Protein 6FS4 (pdb70)

Structure (mmCIF, N/CA/C/O backbone):
data_6FS4
#
_entry.id   6FS4
#
loop_
_atom_site.group_PDB
_atom_site.id
_atom_site.type_symbol
_atom_site.label_atom_id
_atom_site.label_alt_id
_atom_site.label_comp_id
_atom_site.label_asym_id
_atom_site.label_entity_id
_atom_site.label_seq_id
_atom_site.pdbx_PDB_ins_code
_atom_site.Cartn_x
_atom_site.Cartn_y
_atom_site.Cartn_z
_atom_site.occupancy
_atom_site.B_iso_or_equiv
_atom_site.auth_seq_id
_atom_site.auth_comp_id
_atom_site.auth_asym_id
_atom_site.auth_atom_id
_atom_site.pdbx_PDB_model_num
ATOM 1 N N . THR A 1 1 ? 1.329 0.000 0.000 1.00 5.00 2 THR A N 1
ATOM 2 C CA . THR A 1 1 ? 2.094 0.000 -1.241 1.00 12.01 2 THR A CA 1
ATOM 3 C C . THR A 1 1 ? 2.849 1.312 -1.421 1.00 64.42 2 THR A C 1
ATOM 4 O O . THR A 1 1 ? 2.682 2.249 -0.641 1.00 24.03 2 THR A O 1
ATOM 15 N N . LYS A 1 2 ? 3.681 1.372 -2.456 1.00 3.34 3 LYS A N 1
ATOM 16 C CA . LYS A 1 2 ? 4.462 2.570 -2.741 1.00 1.23 3 LYS A CA 1
ATOM 17 C C . LYS A 1 2 ? 4.003 3.222 -4.041 1.00 12.42 3 LYS A C 1
ATOM 18 O O . LYS A 1 2 ? 4.221 4.415 -4.260 1.00 33.21 3 LYS A O 1
ATOM 37 N N . LEU A 1 3 ? 3.365 2.434 -4.900 1.00 3.55 4 LEU A N 1
ATOM 38 C CA . LEU A 1 3 ? 2.873 2.936 -6.178 1.00 64.00 4 LEU A CA 1
ATOM 39 C C . LEU A 1 3 ? 1.426 3.401 -6.060 1.00 15.12 4 LEU A C 1
ATOM 40 O O . LEU A 1 3 ? 1.094 4.533 -6.415 1.00 70.31 4 LEU A O 1
ATOM 56 N N . THR A 1 4 ? 0.566 2.521 -5.556 1.00 13.10 5 THR A N 1
ATOM 57 C CA . THR A 1 4 ? -0.846 2.841 -5.389 1.00 53.25 5 THR A CA 1
ATOM 58 C C . THR A 1 4 ? -1.027 4.144 -4.620 1.00 15.35 5 THR A C 1
ATOM 59 O O . THR A 1 4 ? -1.752 5.038 -5.056 1.00 73.43 5 THR A O 1
ATOM 70 N N . GLU A 1 5 ? -0.364 4.246 -3.472 1.00 63.32 6 GLU A N 1
ATOM 71 C CA . GLU A 1 5 ? -0.453 5.441 -2.642 1.00 1.20 6 GLU A CA 1
ATOM 72 C C . GLU A 1 5 ? -0.104 6.690 -3.447 1.00 24.23 6 GLU A C 1
ATOM 73 O O . GLU A 1 5 ? -0.917 7.603 -3.577 1.00 53.54 6 GLU A O 1
ATOM 85 N N . GLU A 1 6 ? 1.112 6.720 -3.983 1.00 44.11 7 GLU A N 1
ATOM 86 C CA . GLU A 1 6 ? 1.570 7.857 -4.774 1.00 33.14 7 GLU A CA 1
ATOM 87 C C . GLU A 1 6 ? 0.569 8.191 -5.876 1.00 73.20 7 GLU A C 1
ATOM 88 O O . GLU A 1 6 ? 0.083 9.318 -5.966 1.00 34.41 7 GLU A O 1
ATOM 100 N N . GLU A 1 7 ? 0.267 7.203 -6.713 1.00 30.45 8 GLU A N 1
ATOM 101 C CA . GLU A 1 7 ? -0.675 7.392 -7.810 1.00 4.13 8 GLU A CA 1
ATOM 102 C C . GLU A 1 7 ? -2.002 7.945 -7.298 1.00 60.53 8 GLU A C 1
ATOM 103 O O . GLU A 1 7 ? -2.639 8.770 -7.954 1.00 25.40 8 GLU A O 1
ATOM 115 N N . LYS A 1 8 ? -2.414 7.483 -6.122 1.00 53.05 9 LYS A N 1
ATOM 116 C CA . LYS A 1 8 ? -3.665 7.930 -5.521 1.00 21.34 9 LYS A CA 1
ATOM 117 C C . LYS A 1 8 ? -3.535 9.353 -4.989 1.00 1.52 9 LYS A C 1
ATOM 118 O O . LYS A 1 8 ? -4.518 10.088 -4.908 1.00 74.02 9 LYS A O 1
ATOM 137 N N . ASN A 1 9 ? -2.314 9.737 -4.629 1.00 32.43 10 ASN A N 1
ATOM 138 C CA . ASN A 1 9 ? -2.056 11.073 -4.106 1.00 1.34 10 ASN A CA 1
ATOM 139 C C . ASN A 1 9 ? -2.091 12.111 -5.223 1.00 54.14 10 ASN A C 1
ATOM 140 O O . ASN A 1 9 ? -2.647 13.197 -5.058 1.00 44.41 10 ASN A O 1
ATOM 151 N N . ARG A 1 10 ? -1.496 11.768 -6.361 1.00 1.21 11 A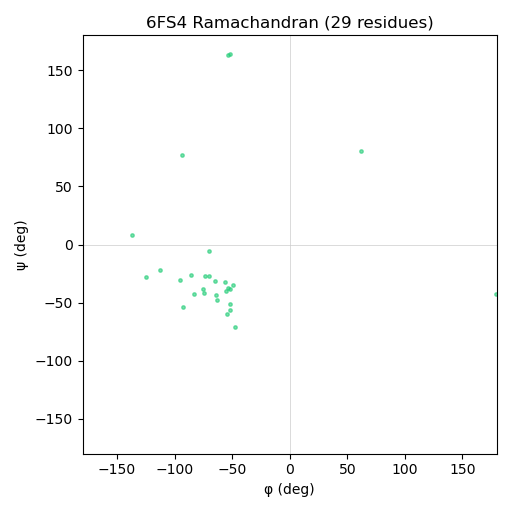RG A N 1
ATOM 152 C CA . ARG A 1 10 ? -1.459 12.670 -7.506 1.00 23.11 11 ARG A CA 1
ATOM 153 C C . ARG A 1 10 ? -2.858 13.173 -7.847 1.00 73.14 11 ARG A C 1
ATOM 154 O O . ARG A 1 10 ? -3.040 14.336 -8.210 1.00 15.15 11 ARG A O 1
ATOM 175 N N . LEU A 1 11 ? -3.844 12.290 -7.730 1.00 65.43 12 LEU A N 1
ATOM 176 C CA . LEU A 1 11 ? -5.227 12.643 -8.027 1.00 14.31 12 LEU A CA 1
ATOM 177 C C . LEU A 1 11 ? -5.746 13.687 -7.043 1.00 45.30 12 LEU A C 1
ATOM 178 O O . LEU A 1 11 ? -6.582 14.520 -7.390 1.00 35.44 12 LEU A O 1
ATOM 194 N N . ASN A 1 12 ? -5.240 13.638 -5.815 1.00 31.32 13 ASN A N 1
ATOM 195 C CA . ASN A 1 12 ? -5.651 14.580 -4.781 1.00 3.54 13 ASN A CA 1
ATOM 196 C C . ASN A 1 12 ? -4.870 15.886 -4.894 1.00 53.52 13 ASN A C 1
ATOM 197 O O . ASN A 1 12 ? -5.434 16.973 -4.760 1.00 70.23 13 ASN A O 1
ATOM 208 N N . PHE A 1 13 ? -3.570 15.773 -5.143 1.00 22.54 14 PHE A N 1
ATOM 209 C CA . PHE A 1 13 ? -2.711 16.944 -5.274 1.00 70.21 14 PHE A CA 1
ATOM 210 C C . PHE A 1 13 ? -3.114 17.780 -6.485 1.00 43.21 14 PHE A C 1
ATOM 211 O O . PHE A 1 13 ? -3.183 19.008 -6.411 1.00 62.20 14 PHE A O 1
ATOM 228 N N . LEU A 1 14 ? -3.378 17.107 -7.600 1.00 0.34 15 LEU A N 1
ATOM 229 C CA . LEU A 1 14 ? -3.774 17.787 -8.828 1.00 45.22 15 LEU A CA 1
ATOM 230 C C . LEU A 1 14 ? -5.098 18.521 -8.642 1.00 62.14 15 LEU A C 1
ATOM 231 O O . LEU A 1 14 ? -5.230 19.689 -9.008 1.00 43.12 15 LEU A O 1
ATOM 247 N N . LYS A 1 15 ? -6.077 17.829 -8.070 1.00 25.55 16 LYS A N 1
ATOM 248 C CA . LYS A 1 15 ? -7.390 18.414 -7.831 1.00 34.11 16 LYS A CA 1
ATOM 249 C C . LYS A 1 15 ? -7.325 19.467 -6.730 1.00 1.43 16 LYS A C 1
ATOM 250 O O . LYS A 1 15 ? -8.131 20.397 -6.697 1.00 14.05 16 LYS A O 1
ATOM 269 N N . LYS A 1 16 ? -6.359 19.317 -5.830 1.00 63.11 17 LYS A N 1
ATOM 270 C CA . LYS A 1 16 ? -6.185 20.256 -4.729 1.00 12.34 17 LYS A CA 1
ATOM 271 C C . LYS A 1 16 ? -5.560 21.559 -5.218 1.00 15.03 17 LYS A C 1
ATOM 272 O O . LYS A 1 16 ? -5.924 22.643 -4.760 1.00 73.30 17 LYS A O 1
ATOM 291 N N . ILE A 1 17 ? -4.621 21.446 -6.150 1.00 64.30 18 ILE A N 1
ATOM 292 C CA . ILE A 1 17 ? -3.948 22.615 -6.702 1.00 52.03 18 ILE A CA 1
ATOM 293 C C . ILE A 1 17 ? -4.741 23.209 -7.862 1.00 32.33 18 ILE A C 1
ATOM 294 O O . ILE A 1 17 ? -4.643 24.402 -8.148 1.00 65.32 18 ILE A O 1
ATOM 310 N N . SER A 1 18 ? -5.529 22.368 -8.524 1.00 71.04 19 SER A N 1
ATOM 311 C CA . SER A 1 18 ? -6.338 22.809 -9.654 1.00 75.24 19 SER A CA 1
ATOM 312 C C . SER A 1 18 ? -7.251 23.963 -9.251 1.00 73.14 19 SER A C 1
ATOM 313 O O . SER A 1 18 ? -7.550 24.842 -10.059 1.00 12.11 19 SER A O 1
ATOM 321 N N . GLN A 1 19 ? -7.690 23.952 -7.997 1.00 33.51 20 GLN A N 1
ATOM 322 C CA . GLN A 1 19 ? -8.570 24.997 -7.486 1.00 63.53 20 GLN A CA 1
ATOM 323 C C . GLN A 1 19 ? -7.950 26.376 -7.687 1.00 71.41 20 GLN A C 1
ATOM 324 O O . GLN A 1 19 ? -8.643 27.335 -8.027 1.00 32.35 20 GLN A O 1
ATOM 338 N N . ARG A 1 20 ? -6.641 26.467 -7.475 1.00 14.53 21 ARG A N 1
ATOM 339 C CA . ARG A 1 20 ? -5.929 27.730 -7.631 1.00 22.32 21 ARG A CA 1
ATOM 340 C C . ARG A 1 20 ? -5.310 27.836 -9.021 1.00 43.24 21 ARG A C 1
ATOM 341 O O . ARG A 1 20 ? -5.162 28.931 -9.564 1.00 54.43 21 ARG A O 1
ATOM 362 N N . TYR A 1 21 ? -4.949 26.692 -9.592 1.00 1.13 22 TYR A N 1
ATOM 363 C CA . TYR A 1 21 ? -4.343 26.657 -10.917 1.00 60.44 22 TYR A CA 1
ATOM 364 C C . TYR A 1 21 ? -5.402 26.446 -11.995 1.00 72.20 22 TYR A C 1
ATOM 365 O O . TYR A 1 21 ? -5.556 25.344 -12.522 1.00 3.23 22 TYR A O 1
ATOM 383 N N . GLN A 1 22 ? -6.129 27.511 -12.317 1.00 73.31 23 GLN A N 1
ATOM 384 C CA . GLN A 1 22 ? -7.174 27.443 -13.332 1.00 13.12 23 GLN A CA 1
ATOM 385 C C . GLN A 1 22 ? -7.127 28.664 -14.245 1.00 4.05 23 GLN A C 1
ATOM 386 O O . GLN A 1 22 ? -8.018 28.873 -15.068 1.00 31.53 23 GLN A O 1
ATOM 400 N N . LYS A 1 23 ? -6.080 29.469 -14.093 1.00 55.13 24 LYS A N 1
ATOM 401 C CA . LYS A 1 23 ? -5.915 30.670 -14.904 1.00 22.41 24 LYS A CA 1
ATOM 402 C C . LYS A 1 23 ? -4.567 30.662 -15.619 1.00 33.23 24 LYS A C 1
ATOM 403 O O . LYS A 1 23 ? -4.419 31.249 -16.691 1.00 24.23 24 LYS A O 1
ATOM 422 N N . PHE A 1 24 ? -3.588 29.992 -15.019 1.00 55.31 25 PHE A N 1
ATOM 423 C CA . PHE A 1 24 ? -2.253 29.908 -15.599 1.00 71.30 25 PHE A CA 1
ATOM 424 C C . PHE A 1 24 ? -2.323 29.495 -17.066 1.00 44.14 25 PHE A C 1
ATOM 425 O O . PHE A 1 24 ? -1.521 29.942 -17.886 1.00 71.24 25 PHE A O 1
ATOM 442 N N . ALA A 1 25 ? -3.287 28.639 -17.389 1.00 44.02 26 ALA A N 1
ATOM 443 C CA . ALA A 1 25 ? -3.462 28.167 -18.757 1.00 35.21 26 ALA A CA 1
ATOM 444 C C . ALA A 1 25 ? -4.623 27.182 -18.853 1.00 23.13 26 ALA A C 1
ATOM 445 O O . ALA A 1 25 ? -5.422 27.237 -19.789 1.00 24.24 26 ALA A O 1
ATOM 452 N N . LEU A 1 26 ? -4.710 26.281 -17.880 1.00 42.21 27 LEU A N 1
ATOM 453 C CA . LEU A 1 26 ? -5.773 25.283 -17.855 1.00 61.40 27 LEU A CA 1
ATOM 454 C C . LEU A 1 26 ? -5.700 24.379 -19.082 1.00 13.02 27 LEU A C 1
ATOM 455 O O . LEU A 1 26 ? -6.434 24.552 -20.055 1.00 41.52 27 LEU A O 1
ATOM 471 N N . PRO A 1 27 ? -4.796 23.389 -19.035 1.00 53.34 28 PRO A N 1
ATOM 472 C CA . PRO A 1 27 ? -4.608 22.437 -20.134 1.00 32.23 28 PRO A CA 1
ATOM 473 C C . PRO A 1 27 ? -5.789 21.484 -20.283 1.00 30.41 28 PRO A C 1
ATOM 474 O O . PRO A 1 27 ? -5.842 20.689 -21.222 1.00 4.45 28 PRO A O 1
ATOM 485 N N . GLN A 1 28 ? -6.734 21.569 -19.352 1.00 22.21 29 GLN A N 1
ATOM 486 C CA . GLN A 1 28 ? -7.914 20.713 -19.381 1.00 63.31 29 GLN A CA 1
ATOM 487 C C . GLN A 1 28 ? -8.538 20.693 -20.773 1.00 24.14 29 GLN A C 1
ATOM 488 O O . GLN A 1 28 ? -8.469 19.687 -21.480 1.00 55.51 29 GLN A O 1
ATOM 502 N N . TYR A 1 29 ? -9.145 21.809 -21.159 1.00 35.02 30 TYR A N 1
ATOM 503 C CA . TYR A 1 29 ? -9.784 21.919 -22.465 1.00 32.20 30 TYR A CA 1
ATOM 504 C C . TYR A 1 29 ? -8.829 21.495 -23.576 1.00 65.11 30 TYR A C 1
ATOM 505 O O . TYR A 1 29 ? -7.617 21.409 -23.370 1.00 51.14 30 TYR A O 1
ATOM 523 N N . LEU A 1 30 ? -9.382 21.231 -24.755 1.00 0.54 31 LEU A N 1
ATOM 524 C CA . LEU A 1 30 ? -8.580 20.817 -25.901 1.00 13.02 31 LEU A CA 1
ATOM 525 C C . LEU A 1 30 ? -7.451 21.809 -26.163 1.00 34.20 31 LEU A C 1
ATOM 526 O O . LEU A 1 30 ? -7.479 22.940 -25.678 1.00 50.22 31 LEU A O 1
ATOM 542 N N . LYS A 1 31 ? -6.460 21.378 -26.935 1.00 63.31 32 LYS A N 1
ATOM 543 C CA . LYS A 1 31 ? -5.322 22.228 -27.266 1.00 31.32 32 LYS A CA 1
ATOM 544 C C . LYS A 1 31 ? -5.059 22.225 -28.768 1.00 75.24 32 LYS A C 1
ATOM 545 O O . LYS A 1 31 ? -5.746 22.907 -29.530 1.00 30.23 32 LYS A O 1
ATOM 564 N N . THR A 1 1 ? 2.724 -2.565 0.152 1.00 42.43 2 THR A N 2
ATOM 565 C CA . THR A 1 1 ? 2.481 -1.640 -0.948 1.00 41.31 2 THR A CA 2
ATOM 566 C C . THR A 1 1 ? 3.196 -0.313 -0.719 1.00 64.22 2 THR A C 2
ATOM 567 O O . THR A 1 1 ? 3.854 -0.119 0.303 1.00 13.55 2 THR A O 2
ATOM 578 N N . LYS A 1 2 ? 3.064 0.598 -1.677 1.00 62.13 3 LYS A N 2
ATOM 579 C CA . LYS A 1 2 ? 3.696 1.908 -1.580 1.00 43.21 3 LYS A CA 2
ATOM 580 C C . LYS A 1 2 ? 3.375 2.759 -2.805 1.00 5.23 3 LYS A C 2
ATOM 581 O O . LYS A 1 2 ? 3.231 3.979 -2.706 1.00 25.53 3 LYS A O 2
ATOM 600 N N . LEU A 1 3 ? 3.263 2.109 -3.958 1.00 3.51 4 LEU A N 2
ATOM 601 C CA . LEU A 1 3 ? 2.958 2.807 -5.202 1.00 74.34 4 LEU A CA 2
ATOM 602 C C . LEU A 1 3 ? 1.573 3.444 -5.144 1.00 32.54 4 LEU A C 2
ATOM 603 O O . LEU A 1 3 ? 1.411 4.632 -5.423 1.00 1.01 4 LEU A O 2
ATOM 619 N N . THR A 1 4 ? 0.575 2.645 -4.776 1.00 50.44 5 THR A N 2
ATOM 620 C CA . THR A 1 4 ? -0.796 3.131 -4.680 1.00 21.44 5 THR A CA 2
ATOM 621 C C . THR A 1 4 ? -0.870 4.405 -3.847 1.00 15.30 5 THR A C 2
ATOM 622 O O . THR A 1 4 ? -1.612 5.330 -4.177 1.00 42.13 5 THR A O 2
ATOM 633 N N . GLU A 1 5 ? -0.097 4.447 -2.766 1.00 73.13 6 GLU A N 2
ATOM 634 C CA . GLU A 1 5 ? -0.077 5.610 -1.887 1.00 31.23 6 GLU A CA 2
ATOM 635 C C . GLU A 1 5 ? 0.303 6.870 -2.659 1.00 73.23 6 GLU A C 2
ATOM 636 O O . GLU A 1 5 ? -0.422 7.864 -2.639 1.00 70.13 6 GLU A O 2
ATOM 648 N N . GLU A 1 6 ? 1.445 6.819 -3.338 1.00 75.03 7 GLU A N 2
ATOM 649 C CA . GLU A 1 6 ? 1.921 7.957 -4.116 1.00 62.40 7 GLU A CA 2
ATOM 650 C C . GLU A 1 6 ? 0.987 8.244 -5.288 1.00 43.01 7 GLU A C 2
ATOM 651 O O . GLU A 1 6 ? 0.526 9.371 -5.465 1.00 22.00 7 GLU A O 2
ATOM 663 N N . GLU A 1 7 ? 0.714 7.216 -6.086 1.00 23.04 8 GLU A N 2
ATOM 664 C CA . GLU A 1 7 ? -0.163 7.359 -7.241 1.00 72.35 8 GLU A CA 2
ATOM 665 C C . GLU A 1 7 ? -1.499 7.976 -6.837 1.00 72.45 8 GLU A C 2
ATOM 666 O O . GLU A 1 7 ? -2.061 8.797 -7.562 1.00 13.31 8 GLU A O 2
ATOM 678 N N . LYS A 1 8 ? -2.003 7.573 -5.676 1.00 22.12 9 LYS A N 2
ATOM 679 C CA . LYS A 1 8 ? -3.272 8.085 -5.173 1.00 30.11 9 LYS A CA 2
ATOM 680 C C . LYS A 1 8 ? -3.152 9.557 -4.793 1.00 15.32 9 LYS A C 2
ATOM 681 O O . LYS A 1 8 ? -4.104 10.324 -4.935 1.00 32.31 9 LYS A O 2
ATOM 700 N N . ASN A 1 9 ? -1.977 9.946 -4.310 1.00 65.33 10 ASN A N 2
ATOM 701 C CA . ASN A 1 9 ? -1.733 11.327 -3.911 1.00 23.12 10 ASN A CA 2
ATOM 702 C C . ASN A 1 9 ? -1.761 12.256 -5.121 1.00 4.14 10 ASN A C 2
ATOM 703 O O . ASN A 1 9 ? -2.279 13.370 -5.048 1.00 55.25 10 ASN A O 2
ATOM 714 N N . ARG A 1 10 ? -1.200 11.789 -6.231 1.00 45.53 11 ARG A N 2
ATOM 715 C CA . ARG A 1 10 ? -1.159 12.578 -7.457 1.00 15.44 11 ARG A CA 2
ATOM 716 C C . ARG A 1 10 ? -2.549 13.095 -7.816 1.00 75.14 11 ARG A C 2
ATOM 717 O O . ARG A 1 10 ? -2.691 14.159 -8.420 1.00 10.53 11 ARG A O 2
ATOM 738 N N . LEU A 1 11 ? -3.572 12.334 -7.443 1.00 15.31 12 LEU A N 2
ATOM 739 C CA . LEU A 1 11 ? -4.952 12.714 -7.726 1.00 51.42 12 LEU A CA 2
ATOM 740 C C . LEU A 1 11 ? -5.429 13.794 -6.760 1.00 41.10 12 LEU A C 2
ATOM 741 O O . LEU A 1 11 ? -6.209 14.670 -7.129 1.00 52.53 12 LEU A O 2
ATOM 757 N N . ASN A 1 12 ? -4.952 13.725 -5.521 1.00 71.23 13 ASN A N 2
ATOM 758 C CA . ASN A 1 12 ? -5.328 14.698 -4.502 1.00 74.40 13 ASN A CA 2
ATOM 759 C C . ASN A 1 12 ? -4.586 16.014 -4.706 1.00 44.52 13 ASN A C 2
ATOM 760 O O . ASN A 1 12 ? -5.166 17.093 -4.581 1.00 51.00 13 ASN A O 2
ATOM 771 N N . PHE A 1 13 ? -3.298 15.919 -5.022 1.00 33.51 14 PHE A N 2
ATOM 772 C CA . PHE A 1 13 ? -2.475 17.102 -5.243 1.00 72.34 14 PHE A CA 2
ATOM 773 C C . PHE A 1 13 ? -2.973 17.892 -6.450 1.00 3.30 14 PHE A C 2
ATOM 774 O O . PHE A 1 13 ? -3.032 19.122 -6.420 1.00 5.35 14 PHE A O 2
ATOM 791 N N . LEU A 1 14 ? -3.329 17.178 -7.512 1.00 32.35 15 LEU A N 2
ATOM 792 C CA . LEU A 1 14 ? -3.822 17.811 -8.730 1.00 4.11 15 LEU A CA 2
ATOM 793 C C . LEU A 1 14 ? -5.140 18.535 -8.473 1.00 65.32 15 LEU A C 2
ATOM 794 O O . LEU A 1 14 ? -5.315 19.687 -8.870 1.00 14.15 15 LEU A O 2
ATOM 810 N N . LYS A 1 15 ? -6.063 17.852 -7.805 1.00 72.24 16 LYS A N 2
ATOM 811 C CA . LYS A 1 15 ? -7.365 18.429 -7.491 1.00 44.35 16 LYS A CA 2
ATOM 812 C C . LYS A 1 15 ? -7.238 19.503 -6.415 1.00 72.22 16 LYS A C 2
ATOM 813 O O . LYS A 1 15 ? -8.086 20.388 -6.304 1.00 53.41 16 LYS A O 2
ATOM 832 N N . LYS A 1 16 ? -6.173 19.419 -5.625 1.00 14.21 17 LYS A N 2
ATOM 833 C CA . LYS A 1 16 ? -5.934 20.385 -4.559 1.00 24.32 17 LYS A CA 2
ATOM 834 C C . LYS A 1 16 ? -5.344 21.676 -5.117 1.00 23.02 17 LYS A C 2
ATOM 835 O O . LYS A 1 16 ? -5.662 22.769 -4.647 1.00 33.53 17 LYS A O 2
ATOM 854 N N . ILE A 1 17 ? -4.485 21.543 -6.122 1.00 24.24 18 ILE A N 2
ATOM 855 C CA . ILE A 1 17 ? -3.853 22.700 -6.745 1.00 32.55 18 ILE A CA 2
ATOM 856 C C . ILE A 1 17 ? -4.709 23.247 -7.882 1.00 63.41 18 ILE A C 2
ATOM 857 O O . ILE A 1 17 ? -4.693 24.445 -8.163 1.00 74.01 18 ILE A O 2
ATOM 873 N N . SER A 1 18 ? -5.456 22.360 -8.532 1.00 42.35 19 SER A N 2
ATOM 874 C CA . SER A 1 18 ? -6.317 22.754 -9.641 1.00 72.33 19 SER A CA 2
ATOM 875 C C . SER A 1 18 ? -7.252 23.886 -9.228 1.00 11.33 19 SER A C 2
ATOM 876 O O . SER A 1 18 ? -7.616 24.733 -10.043 1.00 4.40 19 SER A O 2
ATOM 884 N N . GLN A 1 19 ? -7.637 23.893 -7.955 1.00 64.25 20 GLN A N 2
ATOM 885 C CA . GLN A 1 19 ? -8.530 24.920 -7.433 1.00 43.42 20 GLN A CA 2
ATOM 886 C C . GLN A 1 19 ? -7.963 26.314 -7.685 1.00 24.41 20 GLN A C 2
ATOM 887 O O . GLN A 1 19 ? -8.698 27.242 -8.020 1.00 10.54 20 GLN A O 2
ATOM 901 N N . ARG A 1 20 ? -6.651 26.452 -7.521 1.00 70.32 21 ARG A N 2
ATOM 902 C CA . ARG A 1 20 ? -5.986 27.732 -7.729 1.00 43.22 21 ARG A CA 2
ATOM 903 C C . ARG A 1 20 ? -5.413 27.824 -9.140 1.00 45.23 21 ARG A C 2
ATOM 904 O O . ARG A 1 20 ? -5.309 28.911 -9.710 1.00 11.04 21 ARG A O 2
ATOM 925 N N . TYR A 1 21 ? -5.041 26.677 -9.698 1.00 53.32 22 TYR A N 2
ATOM 926 C CA . TYR A 1 21 ? -4.476 26.629 -11.041 1.00 63.43 22 TYR A CA 2
ATOM 927 C C . TYR A 1 21 ? -5.562 26.372 -12.081 1.00 14.30 22 TYR A C 2
ATOM 928 O O . TYR A 1 21 ? -5.708 25.257 -12.580 1.00 21.33 22 TYR A O 2
ATOM 946 N N . GLN A 1 22 ? -6.322 27.415 -12.403 1.00 20.54 23 GLN A N 2
ATOM 947 C CA . GLN A 1 22 ? -7.396 27.303 -13.383 1.00 3.12 23 GLN A CA 2
ATOM 948 C C . GLN A 1 22 ? -7.398 28.502 -14.326 1.00 32.40 23 GLN A C 2
ATOM 949 O O . GLN A 1 22 ? -8.312 28.668 -15.134 1.00 33.40 23 GLN A O 2
ATOM 963 N N . LYS A 1 23 ? -6.370 29.336 -14.218 1.00 25.43 24 LYS A N 2
ATOM 964 C CA . LYS A 1 23 ? -6.251 30.519 -15.061 1.00 54.10 24 LYS A CA 2
ATOM 965 C C . LYS A 1 23 ? -4.842 30.643 -15.631 1.00 60.40 24 LYS A C 2
ATOM 966 O O . LYS A 1 23 ? -4.410 31.730 -16.014 1.00 63.23 24 LYS A O 2
ATOM 985 N N . PHE A 1 24 ? -4.130 29.522 -15.685 1.00 73.33 25 PHE A N 2
ATOM 986 C CA . PHE A 1 24 ? -2.770 29.505 -16.209 1.00 65.34 25 PHE A CA 2
ATOM 987 C C . PHE A 1 24 ? -2.742 28.960 -17.634 1.00 73.24 25 PHE A C 2
ATOM 988 O O . PHE A 1 24 ? -1.949 29.403 -18.465 1.00 33.24 25 PHE A O 2
ATOM 1005 N N . ALA A 1 25 ? -3.614 27.995 -17.909 1.00 53.34 26 ALA A N 2
ATOM 1006 C CA . ALA A 1 25 ? -3.692 27.390 -19.233 1.00 41.43 26 ALA A CA 2
ATOM 1007 C C . ALA A 1 25 ? -4.767 26.310 -19.281 1.00 54.43 26 ALA A C 2
ATOM 1008 O O . ALA A 1 25 ? -5.448 26.142 -20.294 1.00 64.33 26 ALA A O 2
ATOM 1015 N N . LEU A 1 26 ? -4.916 25.581 -18.181 1.00 61.11 27 LEU A N 2
ATOM 1016 C CA . LEU A 1 26 ? -5.909 24.516 -18.098 1.00 32.33 27 LEU A CA 2
ATOM 1017 C C . LEU A 1 26 ? -5.735 23.518 -19.238 1.00 42.14 27 LEU A C 2
ATOM 1018 O O . LEU A 1 26 ? -6.555 23.433 -20.153 1.00 12.35 27 LEU A O 2
ATOM 1034 N N . PRO A 1 27 ? -4.642 22.742 -19.185 1.00 1.45 28 PRO A N 2
ATOM 1035 C CA . PRO A 1 27 ? -4.336 21.734 -20.204 1.00 3.42 28 PRO A CA 2
ATOM 1036 C C . PRO A 1 27 ? -5.297 20.552 -20.157 1.00 32.21 28 PRO A C 2
ATOM 1037 O O . PRO A 1 27 ? -4.961 19.488 -19.638 1.00 64.45 28 PRO A O 2
ATOM 1048 N N . GLN A 1 28 ? -6.494 20.746 -20.702 1.00 22.12 29 GLN A N 2
ATOM 1049 C CA . GLN A 1 28 ? -7.504 19.694 -20.721 1.00 45.22 29 GLN A CA 2
ATOM 1050 C C . GLN A 1 28 ? -8.608 20.018 -21.722 1.00 0.32 29 GLN A C 2
ATOM 1051 O O . GLN A 1 28 ? -9.793 19.867 -21.424 1.00 11.20 29 GLN A O 2
ATOM 1065 N N . TYR A 1 29 ? -8.212 20.465 -22.908 1.00 62.24 30 TYR A N 2
ATOM 1066 C CA . TYR A 1 29 ? -9.168 20.813 -23.952 1.00 54.13 30 TYR A CA 2
ATOM 1067 C C . TYR A 1 29 ? -8.455 21.118 -25.266 1.00 5.24 30 TYR A C 2
ATOM 1068 O O . TYR A 1 29 ? -8.950 20.794 -26.346 1.00 14.24 30 TYR A O 2
ATOM 1086 N N . LEU A 1 30 ? -7.287 21.743 -25.165 1.00 3.30 31 LEU A N 2
ATOM 1087 C CA . LEU A 1 30 ? -6.502 22.093 -26.344 1.00 62.40 31 LEU A CA 2
ATOM 1088 C C . LEU A 1 30 ? -7.290 23.014 -27.270 1.00 32.53 31 LEU A C 2
ATOM 1089 O O . LEU A 1 30 ? -8.100 22.556 -28.077 1.00 21.04 31 LEU A O 2
ATOM 1105 N N . LYS A 1 31 ? -7.047 24.314 -27.149 1.00 42.24 32 LYS A N 2
ATOM 1106 C CA . LYS A 1 31 ? -7.731 25.301 -27.977 1.00 64.21 32 LYS A CA 2
ATOM 1107 C C . LYS A 1 31 ? -9.244 25.183 -27.826 1.00 2.35 32 LYS A C 2
ATOM 1108 O O . LYS A 1 31 ? -9.936 24.734 -28.739 1.00 40.45 32 LYS A O 2
ATOM 1127 N N . THR A 1 1 ? 4.517 -2.527 -0.789 1.00 45.43 2 THR A N 3
ATOM 1128 C CA . THR A 1 1 ? 3.744 -1.612 -1.620 1.00 20.23 2 THR A CA 3
ATOM 1129 C C . THR A 1 1 ? 4.010 -0.161 -1.235 1.00 63.41 2 THR A C 3
ATOM 1130 O O . THR A 1 1 ? 4.447 0.126 -0.120 1.00 53.54 2 THR A O 3
ATOM 1141 N N . LYS A 1 2 ? 3.744 0.750 -2.164 1.00 44.52 3 LYS A N 3
ATOM 1142 C CA . LYS A 1 2 ? 3.953 2.173 -1.923 1.00 1.24 3 LYS A CA 3
ATOM 1143 C C . LYS A 1 2 ? 3.560 2.996 -3.145 1.00 54.11 3 LYS A C 3
ATOM 1144 O O . LYS A 1 2 ? 3.058 4.114 -3.018 1.00 43.15 3 LYS A O 3
ATOM 1163 N N . LEU A 1 3 ? 3.788 2.436 -4.328 1.00 2.31 4 LEU A N 3
ATOM 1164 C CA . LEU A 1 3 ? 3.456 3.118 -5.574 1.00 51.11 4 LEU A CA 3
ATOM 1165 C C . LEU A 1 3 ? 1.987 3.528 -5.596 1.00 33.52 4 LEU A C 3
ATOM 1166 O O . LEU A 1 3 ? 1.647 4.641 -5.997 1.00 75.03 4 LEU A O 3
ATOM 1182 N N . THR A 1 4 ? 1.118 2.621 -5.159 1.00 23.40 5 THR A N 3
ATOM 1183 C CA . THR A 1 4 ? -0.314 2.887 -5.127 1.00 52.20 5 THR A CA 3
ATOM 1184 C C . THR A 1 4 ? -0.615 4.187 -4.389 1.00 73.41 5 THR A C 3
ATOM 1185 O O . THR A 1 4 ? -1.348 5.039 -4.890 1.00 3.23 5 THR A O 3
ATOM 1196 N N . GLU A 1 5 ? -0.045 4.331 -3.197 1.00 62.21 6 GLU A N 3
ATOM 1197 C CA . GLU A 1 5 ? -0.253 5.528 -2.391 1.00 35.21 6 GLU A CA 3
ATOM 1198 C C . GLU A 1 5 ? 0.147 6.781 -3.164 1.00 51.10 6 GLU A C 3
ATOM 1199 O O . GLU A 1 5 ? -0.679 7.658 -3.414 1.00 11.30 6 GLU A O 3
ATOM 1211 N N . GLU A 1 6 ? 1.420 6.857 -3.539 1.00 21.23 7 GLU A N 3
ATOM 1212 C CA . GLU A 1 6 ? 1.930 8.003 -4.282 1.00 22.01 7 GLU A CA 3
ATOM 1213 C C . GLU A 1 6 ? 1.068 8.283 -5.510 1.00 21.34 7 GLU A C 3
ATOM 1214 O O . GLU A 1 6 ? 0.555 9.388 -5.681 1.00 44.02 7 GLU A O 3
ATOM 1226 N N . GLU A 1 7 ? 0.915 7.273 -6.360 1.00 75.32 8 GLU A N 3
ATOM 1227 C CA . GLU A 1 7 ? 0.116 7.411 -7.573 1.00 21.34 8 GLU A CA 3
ATOM 1228 C C . GLU A 1 7 ? -1.287 7.913 -7.246 1.00 11.44 8 GLU A C 3
ATOM 1229 O O . GLU A 1 7 ? -1.865 8.705 -7.991 1.00 73.51 8 GLU A O 3
ATOM 1241 N N . LYS A 1 8 ? -1.830 7.448 -6.126 1.00 1.03 9 LYS A N 3
ATOM 1242 C CA . LYS A 1 8 ? -3.165 7.849 -5.697 1.00 44.35 9 LYS A CA 3
ATOM 1243 C C . LYS A 1 8 ? -3.161 9.283 -5.176 1.00 62.23 9 LYS A C 3
ATOM 1244 O O . LYS A 1 8 ? -4.175 9.977 -5.235 1.00 23.01 9 LYS A O 3
ATOM 1263 N N . ASN A 1 9 ? -2.013 9.720 -4.668 1.00 31.21 10 ASN A N 3
ATOM 1264 C CA . ASN A 1 9 ? -1.878 11.072 -4.137 1.00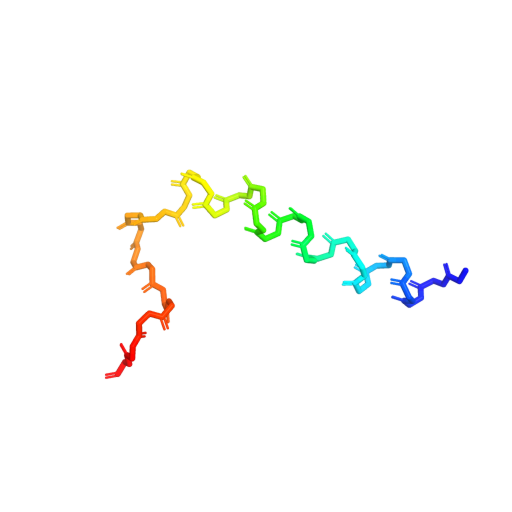 63.54 10 ASN A CA 3
ATOM 1265 C C . ASN A 1 9 ? -1.810 12.095 -5.267 1.00 21.02 10 ASN A C 3
ATOM 1266 O O . ASN A 1 9 ? -2.425 13.159 -5.192 1.00 72.41 10 ASN A O 3
ATOM 1277 N N . ARG A 1 10 ? -1.058 11.765 -6.312 1.00 54.43 11 ARG A N 3
ATOM 1278 C CA . ARG A 1 10 ? -0.910 12.656 -7.457 1.00 64.42 11 ARG A CA 3
ATOM 1279 C C . ARG A 1 10 ? -2.272 13.096 -7.984 1.00 12.51 11 ARG A C 3
ATOM 1280 O O . ARG A 1 10 ? -2.454 14.249 -8.380 1.00 65.52 11 ARG A O 3
ATOM 1301 N N . LEU A 1 11 ? -3.227 12.173 -7.986 1.00 22.33 12 LEU A N 3
ATOM 1302 C CA . LEU A 1 11 ? -4.574 12.465 -8.464 1.00 44.32 12 LEU A CA 3
ATOM 1303 C C . LEU A 1 11 ? -5.256 13.497 -7.572 1.00 51.31 12 LEU A C 3
ATOM 1304 O O . LEU A 1 11 ? -6.074 14.290 -8.037 1.00 42.11 12 LEU A O 3
ATOM 1320 N N . ASN A 1 12 ? -4.912 13.482 -6.288 1.00 74.03 13 ASN A N 3
ATOM 1321 C CA . ASN A 1 12 ? -5.491 14.418 -5.331 1.00 21.20 13 ASN A CA 3
ATOM 1322 C C . ASN A 1 12 ? -4.755 15.754 -5.364 1.00 21.25 13 ASN A C 3
ATOM 1323 O O . ASN A 1 12 ? -5.373 16.817 -5.311 1.00 14.14 13 ASN A O 3
ATOM 1334 N N . PHE A 1 13 ? -3.430 15.691 -5.452 1.00 14.44 14 PHE A N 3
ATOM 1335 C CA . PHE A 1 13 ? -2.609 16.896 -5.491 1.00 72.20 14 PHE A CA 3
ATOM 1336 C C . PHE A 1 13 ? -2.872 17.691 -6.766 1.00 44.53 14 PHE A C 3
ATOM 1337 O O . PHE A 1 13 ? -2.992 18.917 -6.734 1.00 34.14 14 PHE A O 3
ATOM 1354 N N . LEU A 1 14 ? -2.958 16.986 -7.889 1.00 1.51 15 LEU A N 3
ATOM 1355 C CA . LEU A 1 14 ? -3.205 17.626 -9.177 1.00 34.43 15 LEU A CA 3
ATOM 1356 C C . LEU A 1 14 ? -4.587 18.271 -9.208 1.00 11.24 15 LEU A C 3
ATOM 1357 O O . LEU A 1 14 ? -4.750 19.393 -9.688 1.00 3.10 15 LEU A O 3
ATOM 1373 N N . LYS A 1 15 ? -5.580 17.556 -8.690 1.00 52.20 16 LYS A N 3
ATOM 1374 C CA . LYS A 1 15 ? -6.948 18.059 -8.654 1.00 52.43 16 LYS A CA 3
ATOM 1375 C C . LYS A 1 15 ? -7.104 19.137 -7.586 1.00 21.22 16 LYS A C 3
ATOM 1376 O O . LYS A 1 15 ? -7.973 20.003 -7.685 1.00 1.30 16 LYS A O 3
ATOM 1395 N N . LYS A 1 16 ? -6.256 19.078 -6.565 1.00 3.02 17 LYS A N 3
ATOM 1396 C CA . LYS A 1 16 ? -6.296 20.050 -5.479 1.00 34.13 17 LYS A CA 3
ATOM 1397 C C . LYS A 1 16 ? -5.671 21.373 -5.909 1.00 23.14 17 LYS A C 3
ATOM 1398 O O . LYS A 1 16 ? -6.091 22.442 -5.465 1.00 22.14 17 LYS A O 3
ATOM 1417 N N . ILE A 1 17 ? -4.667 21.293 -6.775 1.00 44.31 18 ILE A N 3
ATOM 1418 C CA . ILE A 1 17 ? -3.986 22.485 -7.266 1.00 61.13 18 ILE A CA 3
ATOM 1419 C C . ILE A 1 17 ? -4.629 22.996 -8.551 1.00 34.50 18 ILE A C 3
ATOM 1420 O O . ILE A 1 17 ? -4.618 24.195 -8.829 1.00 70.41 18 ILE A O 3
ATOM 1436 N N . SER A 1 18 ? -5.192 22.077 -9.330 1.00 43.22 19 SER A N 3
ATOM 1437 C CA . SER A 1 18 ? -5.839 22.434 -10.587 1.00 71.22 19 SER A CA 3
ATOM 1438 C C . SER A 1 18 ? -6.988 23.409 -10.349 1.00 71.20 19 SER A C 3
ATOM 1439 O O . SER A 1 18 ? -7.387 24.146 -11.250 1.00 44.12 19 SER A O 3
ATOM 1447 N N . GLN A 1 19 ? -7.515 23.405 -9.129 1.00 14.50 20 GLN A N 3
ATOM 1448 C CA . GLN A 1 19 ? -8.619 24.289 -8.772 1.00 31.11 20 GLN A CA 3
ATOM 1449 C C . GLN A 1 19 ? -8.193 25.751 -8.851 1.00 12.24 20 GLN A C 3
ATOM 1450 O O . GLN A 1 19 ? -9.016 26.635 -9.090 1.00 1.45 20 GLN A O 3
ATOM 1464 N N . ARG A 1 20 ? -6.903 25.999 -8.648 1.00 33.52 21 ARG A N 3
ATOM 1465 C CA . ARG A 1 20 ? -6.369 27.354 -8.694 1.00 43.13 21 ARG A CA 3
ATOM 1466 C C . ARG A 1 20 ? -5.473 27.544 -9.915 1.00 75.13 21 ARG A C 3
ATOM 1467 O O . ARG A 1 20 ? -5.379 28.642 -10.463 1.00 44.35 21 ARG A O 3
ATOM 1488 N N . TYR A 1 21 ? -4.819 26.467 -10.335 1.00 42.13 22 TYR A N 3
ATOM 1489 C CA . TYR A 1 21 ? -3.929 26.515 -11.489 1.00 41.53 22 TYR A CA 3
ATOM 1490 C C . TYR A 1 21 ? -4.697 26.251 -12.781 1.00 2.31 22 TYR A C 3
ATOM 1491 O O . TYR A 1 21 ? -4.413 25.293 -13.499 1.00 45.21 22 TYR A O 3
ATOM 1509 N N . GLN A 1 22 ? -5.671 27.109 -13.069 1.00 24.25 23 GLN A N 3
ATOM 1510 C CA . GLN A 1 22 ? -6.480 26.969 -14.273 1.00 71.32 23 GLN A CA 3
ATOM 1511 C C . GLN A 1 22 ? -6.456 28.251 -15.098 1.00 4.52 23 GLN A C 3
ATOM 1512 O O . GLN A 1 22 ? -7.084 28.336 -16.153 1.00 52.20 23 GLN A O 3
ATOM 1526 N N . LYS A 1 23 ? -5.726 29.249 -14.610 1.00 21.24 24 LYS A N 3
ATOM 1527 C CA . LYS A 1 23 ? -5.618 30.528 -15.301 1.00 1.11 24 LYS A CA 3
ATOM 1528 C C . LYS A 1 23 ? -4.159 30.870 -15.587 1.00 53.33 24 LYS A C 3
ATOM 1529 O O . LYS A 1 23 ? -3.864 31.849 -16.274 1.00 71.41 24 LYS A O 3
ATOM 1548 N N . PHE A 1 24 ? -3.251 30.058 -15.058 1.00 23.21 25 PHE A N 3
ATOM 1549 C CA . PHE A 1 24 ? -1.822 30.275 -15.257 1.00 75.43 25 PHE A CA 3
ATOM 1550 C C . PHE A 1 24 ? -1.440 30.069 -16.720 1.00 72.51 25 PHE A C 3
ATOM 1551 O O . PHE A 1 24 ? -0.518 30.706 -17.227 1.00 40.24 25 PHE A O 3
ATOM 1568 N N . ALA A 1 25 ? -2.156 29.173 -17.392 1.00 21.30 26 ALA A N 3
ATOM 1569 C CA . ALA A 1 25 ? -1.893 28.883 -18.796 1.00 74.12 26 ALA A CA 3
ATOM 1570 C C . ALA A 1 25 ? -2.875 27.848 -19.336 1.00 22.12 26 ALA A C 3
ATOM 1571 O O . ALA A 1 25 ? -3.316 27.934 -20.483 1.00 10.44 26 ALA A O 3
ATOM 1578 N N . LEU A 1 26 ? -3.212 26.869 -18.503 1.00 53.34 27 LEU A N 3
ATOM 1579 C CA . LEU A 1 26 ? -4.142 25.816 -18.897 1.00 42.24 27 LEU A CA 3
ATOM 1580 C C . LEU A 1 26 ? -3.719 25.183 -20.219 1.00 52.54 27 LEU A C 3
ATOM 1581 O O . LEU A 1 26 ? -4.298 25.446 -21.274 1.00 64.52 27 LEU A O 3
ATOM 1597 N N . PRO A 1 27 ? -2.687 24.328 -20.163 1.00 55.23 28 PRO A N 3
ATOM 1598 C CA . PRO A 1 27 ? -2.166 23.638 -21.347 1.00 32.12 28 PRO A CA 3
ATOM 1599 C C . PRO A 1 27 ? -3.135 22.587 -21.879 1.00 10.42 28 PRO A C 3
ATOM 1600 O O . PRO A 1 27 ? -3.077 22.214 -23.050 1.00 24.52 28 PRO A O 3
ATOM 1611 N N . GLN A 1 28 ? -4.025 22.116 -21.011 1.00 43.11 29 GLN A N 3
ATOM 1612 C CA . GLN A 1 28 ? -5.006 21.108 -21.395 1.00 42.12 29 GLN A CA 3
ATOM 1613 C C . GLN A 1 28 ? -6.006 21.676 -22.396 1.00 54.13 29 GLN A C 3
ATOM 1614 O O . GLN A 1 28 ? -6.374 21.013 -23.366 1.00 71.51 29 GLN A O 3
ATOM 1628 N N . TYR A 1 29 ? -6.443 22.907 -22.155 1.00 33.03 30 TYR A N 3
ATOM 1629 C CA . TYR A 1 29 ? -7.404 23.563 -23.034 1.00 1.33 30 TYR A CA 3
ATOM 1630 C C . TYR A 1 29 ? -8.726 22.802 -23.061 1.00 42.31 30 TYR A C 3
ATOM 1631 O O . TYR A 1 29 ? -9.666 23.140 -22.340 1.00 25.12 30 TYR A O 3
ATOM 1649 N N . LEU A 1 30 ? -8.791 21.773 -23.898 1.00 62.30 31 LEU A N 3
ATOM 1650 C CA . LEU A 1 30 ? -9.997 20.961 -24.021 1.00 1.25 31 LEU A CA 3
ATOM 1651 C C . LEU A 1 30 ? -10.101 19.964 -22.871 1.00 54.10 31 LEU A C 3
ATOM 1652 O O . LEU A 1 30 ? -9.158 19.787 -22.100 1.00 42.32 31 LEU A O 3
ATOM 1668 N N . LYS A 1 31 ? -11.254 19.313 -22.763 1.00 34.42 32 LYS A N 3
ATOM 1669 C CA . LYS A 1 31 ? -11.483 18.330 -21.710 1.00 65.11 32 LYS A CA 3
ATOM 1670 C C . LYS A 1 31 ? -11.615 16.927 -22.295 1.00 12.23 32 LYS A C 3
ATOM 1671 O O . LYS A 1 31 ? -11.756 16.760 -23.506 1.00 62.04 32 LYS A O 3
ATOM 1690 N N . THR A 1 1 ? 3.410 -0.740 -1.076 1.00 33.43 2 THR A N 4
ATOM 1691 C CA . THR A 1 1 ? 3.912 -0.985 -2.422 1.00 4.33 2 THR A CA 4
ATOM 1692 C C . THR A 1 1 ? 4.686 0.219 -2.947 1.00 0.34 2 THR A C 4
ATOM 1693 O O . THR A 1 1 ? 5.349 0.142 -3.981 1.00 71.32 2 THR A O 4
ATOM 1704 N N . LYS A 1 2 ? 4.598 1.333 -2.227 1.00 22.32 3 LYS A N 4
ATOM 1705 C CA . LYS A 1 2 ? 5.292 2.554 -2.618 1.00 53.12 3 LYS A CA 4
ATOM 1706 C C . LYS A 1 2 ? 4.983 2.914 -4.068 1.00 63.01 3 LYS A C 4
ATOM 1707 O O . LYS A 1 2 ? 5.881 3.259 -4.837 1.00 44.23 3 LYS A O 4
ATOM 1726 N N . LEU A 1 3 ? 3.709 2.833 -4.435 1.00 22.32 4 LEU A N 4
ATOM 1727 C CA . LEU A 1 3 ? 3.282 3.152 -5.793 1.00 30.52 4 LEU A CA 4
ATOM 1728 C C . LEU A 1 3 ? 1.801 3.515 -5.827 1.00 10.05 4 LEU A C 4
ATOM 1729 O O . LEU A 1 3 ? 1.428 4.608 -6.254 1.00 11.24 4 LEU A O 4
ATOM 1745 N N . THR A 1 4 ? 0.960 2.592 -5.371 1.00 74.32 5 THR A N 4
ATOM 1746 C CA . THR A 1 4 ? -0.480 2.815 -5.348 1.00 74.21 5 THR A CA 4
ATOM 1747 C C . THR A 1 4 ? -0.822 4.131 -4.658 1.00 60.43 5 THR A C 4
ATOM 1748 O O . THR A 1 4 ? -1.511 4.978 -5.225 1.00 73.31 5 THR A O 4
ATOM 1759 N N . GLU A 1 5 ? -0.335 4.295 -3.432 1.00 64.25 6 GLU A N 4
ATOM 1760 C CA . GLU A 1 5 ? -0.589 5.509 -2.666 1.00 75.11 6 GLU A CA 4
ATOM 1761 C C . GLU A 1 5 ? -0.230 6.750 -3.478 1.00 15.21 6 GLU A C 4
ATOM 1762 O O . GLU A 1 5 ? -1.065 7.629 -3.688 1.00 55.12 6 GLU A O 4
ATOM 1774 N N . GLU A 1 6 ? 1.018 6.814 -3.930 1.00 70.54 7 GLU A N 4
ATOM 1775 C CA . GLU A 1 6 ? 1.488 7.947 -4.718 1.00 12.54 7 GLU A CA 4
ATOM 1776 C C . GLU A 1 6 ? 0.558 8.213 -5.898 1.00 32.00 7 GLU A C 4
ATOM 1777 O O . GLU A 1 6 ? 0.030 9.314 -6.050 1.00 4.33 7 GLU A O 4
ATOM 1789 N N . GLU A 1 7 ? 0.363 7.195 -6.731 1.00 11.31 8 GLU A N 4
ATOM 1790 C CA . GLU A 1 7 ? -0.502 7.319 -7.898 1.00 40.43 8 GLU A CA 4
ATOM 1791 C C . GLU A 1 7 ? -1.869 7.873 -7.506 1.00 43.54 8 GLU A C 4
ATOM 1792 O O . GLU A 1 7 ? -2.516 8.572 -8.287 1.00 62.22 8 GLU A O 4
ATOM 1804 N N . LYS A 1 8 ? -2.303 7.556 -6.291 1.00 43.53 9 LYS A N 4
ATOM 1805 C CA . LYS A 1 8 ? -3.592 8.022 -5.793 1.00 63.31 9 LYS A CA 4
ATOM 1806 C C . LYS A 1 8 ? -3.496 9.461 -5.297 1.00 61.00 9 LYS A C 4
ATOM 1807 O O . LYS A 1 8 ? -4.449 10.231 -5.410 1.00 62.21 9 LYS A O 4
ATOM 1826 N N . ASN A 1 9 ? -2.339 9.817 -4.749 1.00 1.34 10 ASN A N 4
ATOM 1827 C CA . ASN A 1 9 ? -2.119 11.165 -4.236 1.00 61.02 10 ASN A CA 4
ATOM 1828 C C . ASN A 1 9 ? -2.028 12.173 -5.378 1.00 21.11 10 ASN A C 4
ATOM 1829 O O . ASN A 1 9 ? -2.582 13.269 -5.297 1.00 51.32 10 ASN A O 4
ATOM 1840 N N . ARG A 1 10 ? -1.326 11.793 -6.441 1.00 2.24 11 ARG A N 4
ATOM 1841 C CA . ARG A 1 10 ? -1.162 12.664 -7.599 1.00 23.44 11 ARG A CA 4
ATOM 1842 C C . ARG A 1 10 ? -2.512 13.182 -8.085 1.00 61.20 11 ARG A C 4
ATOM 1843 O O . ARG A 1 10 ? -2.609 14.289 -8.616 1.00 75.24 11 ARG A O 4
ATOM 1864 N N . LEU A 1 11 ? -3.551 12.375 -7.900 1.00 63.45 12 LEU A N 4
ATOM 1865 C CA . LEU A 1 11 ? -4.896 12.751 -8.321 1.00 31.32 12 LEU A CA 4
ATOM 1866 C C . LEU A 1 11 ? -5.508 13.758 -7.352 1.00 23.41 12 LEU A C 4
ATOM 1867 O O . LEU A 1 11 ? -6.247 14.654 -7.757 1.00 62.42 12 LEU A O 4
ATOM 1883 N N . ASN A 1 12 ? -5.192 13.604 -6.070 1.00 11.41 13 ASN A N 4
ATOM 1884 C CA . ASN A 1 12 ? -5.709 14.501 -5.043 1.00 14.50 13 ASN A CA 4
ATOM 1885 C C . ASN A 1 12 ? -4.957 15.829 -5.051 1.00 75.12 13 ASN A C 4
ATOM 1886 O O . ASN A 1 12 ? -5.531 16.881 -4.770 1.00 51.53 13 ASN A O 4
ATOM 1897 N N . PHE A 1 13 ? -3.670 15.771 -5.376 1.00 11.41 14 PHE A N 4
ATOM 1898 C CA . PHE A 1 13 ? -2.839 16.969 -5.421 1.00 23.42 14 PHE A CA 4
ATOM 1899 C C . PHE A 1 13 ? -3.158 17.806 -6.656 1.00 2.45 14 PHE A C 4
ATOM 1900 O O . PHE A 1 13 ? -3.151 19.037 -6.604 1.00 12.13 14 PHE A O 4
ATOM 1917 N N . LEU A 1 14 ? -3.436 17.131 -7.765 1.00 52.22 15 LEU A N 4
ATOM 1918 C CA . LEU A 1 14 ? -3.758 17.812 -9.015 1.00 4.03 15 LEU A CA 4
ATOM 1919 C C . LEU A 1 14 ? -5.082 18.561 -8.902 1.00 23.30 15 LEU A C 4
ATOM 1920 O O . LEU A 1 14 ? -5.185 19.724 -9.291 1.00 40.15 15 LEU A O 4
ATOM 1936 N N . LYS A 1 15 ? -6.093 17.886 -8.365 1.00 3.54 16 LYS A N 4
ATOM 1937 C CA . LYS A 1 15 ? -7.410 18.488 -8.196 1.00 74.43 16 LYS A CA 4
ATOM 1938 C C . LYS A 1 15 ? -7.400 19.514 -7.068 1.00 31.11 16 LYS A C 4
ATOM 1939 O O . LYS A 1 15 ? -8.199 20.451 -7.059 1.00 71.42 16 LYS A O 4
ATOM 1958 N N . LYS A 1 16 ? -6.490 19.332 -6.117 1.00 44.34 17 LYS A N 4
ATOM 1959 C CA . LYS A 1 16 ? -6.373 20.243 -4.985 1.00 44.41 17 LYS A CA 4
ATOM 1960 C C . LYS A 1 16 ? -5.716 21.554 -5.407 1.00 15.20 17 LYS A C 4
ATOM 1961 O O . LYS A 1 16 ? -6.017 22.614 -4.857 1.00 51.45 17 LYS A O 4
ATOM 1980 N N . ILE A 1 17 ? -4.821 21.474 -6.385 1.00 52.24 18 ILE A N 4
ATOM 1981 C CA . ILE A 1 17 ? -4.125 22.655 -6.882 1.00 34.11 18 ILE A CA 4
ATOM 1982 C C . ILE A 1 17 ? -4.834 23.239 -8.099 1.00 50.41 18 ILE A C 4
ATOM 1983 O O . ILE A 1 17 ? -4.814 24.450 -8.320 1.00 14.23 18 ILE A O 4
ATOM 1999 N N . SER A 1 18 ? -5.461 22.371 -8.886 1.00 30.42 19 SER A N 4
ATOM 2000 C CA . SER A 1 18 ? -6.175 22.800 -10.082 1.00 70.05 19 SER A CA 4
ATOM 2001 C C . SER A 1 18 ? -7.246 23.830 -9.736 1.00 32.31 19 SER A C 4
ATOM 2002 O O . SER A 1 18 ? -7.623 24.653 -10.570 1.00 31.53 19 SER A O 4
ATOM 2010 N N . GLN A 1 19 ? -7.731 23.776 -8.500 1.00 15.13 20 GLN A N 4
ATOM 2011 C CA . GLN A 1 19 ? -8.760 24.703 -8.042 1.00 43.35 20 GLN A CA 4
ATOM 2012 C C . GLN A 1 19 ? -8.270 26.145 -8.130 1.00 14.21 20 GLN A C 4
ATOM 2013 O O . GLN A 1 19 ? -9.038 27.053 -8.451 1.00 24.12 20 GLN A O 4
ATOM 2027 N N . ARG A 1 20 ? -6.989 26.348 -7.842 1.00 41.41 21 ARG A N 4
ATOM 2028 C CA . ARG A 1 20 ? -6.398 27.680 -7.887 1.00 2.33 21 ARG A CA 4
ATOM 2029 C C . ARG A 1 20 ? -5.613 27.884 -9.180 1.00 15.03 21 ARG A C 4
ATOM 2030 O O . ARG A 1 20 ? -5.522 28.999 -9.693 1.00 53.32 21 ARG A O 4
ATOM 2051 N N . TYR A 1 21 ? -5.049 26.800 -9.700 1.00 1.01 22 TYR A N 4
ATOM 2052 C CA . TYR A 1 21 ? -4.270 26.860 -10.931 1.00 21.01 22 TYR A CA 4
ATOM 2053 C C . TYR A 1 21 ? -5.162 26.654 -12.151 1.00 55.50 22 TYR A C 4
ATOM 2054 O O . TYR A 1 21 ? -5.156 25.588 -12.765 1.00 34.34 22 TYR A O 4
ATOM 2072 N N . GLN A 1 22 ? -5.928 27.685 -12.496 1.00 71.42 23 GLN A N 4
ATOM 2073 C CA . GLN A 1 22 ? -6.826 27.618 -13.643 1.00 34.23 23 GLN A CA 4
ATOM 2074 C C . GLN A 1 22 ? -6.756 28.900 -14.465 1.00 41.30 23 GLN A C 4
ATOM 2075 O O . GLN A 1 22 ? -7.546 29.104 -15.387 1.00 71.20 23 GLN A O 4
ATOM 2089 N N . LYS A 1 23 ? -5.805 29.763 -14.125 1.00 43.53 24 LYS A N 4
ATOM 2090 C CA . LYS A 1 23 ? -5.629 31.027 -14.832 1.00 32.31 24 LYS A CA 4
ATOM 2091 C C . LYS A 1 23 ? -4.168 31.238 -15.214 1.00 4.24 24 LYS A C 4
ATOM 2092 O O . LYS A 1 23 ? -3.755 32.353 -15.535 1.00 64.55 24 LYS A O 4
ATOM 2111 N N . PHE A 1 24 ? -3.389 30.162 -15.177 1.00 35.51 25 PHE A N 4
ATOM 2112 C CA . PHE A 1 24 ? -1.974 30.229 -15.520 1.00 3.54 25 PHE A CA 4
ATOM 2113 C C . PHE A 1 24 ? -1.746 29.828 -16.974 1.00 53.32 25 PHE A C 4
ATOM 2114 O O . PHE A 1 24 ? -0.819 30.310 -17.624 1.00 53.24 25 PHE A O 4
ATOM 2131 N N . ALA A 1 25 ? -2.599 28.942 -17.478 1.00 13.34 26 ALA A N 4
ATOM 2132 C CA . ALA A 1 25 ? -2.493 28.477 -18.855 1.00 32.22 26 ALA A CA 4
ATOM 2133 C C . ALA A 1 25 ? -3.614 27.499 -19.192 1.00 24.34 26 ALA A C 4
ATOM 2134 O O . ALA A 1 25 ? -4.112 27.474 -20.318 1.00 33.34 26 ALA A O 4
ATOM 2141 N N . LEU A 1 26 ? -4.005 26.694 -18.210 1.00 22.22 27 LEU A N 4
ATOM 2142 C CA . LEU A 1 26 ? -5.067 25.712 -18.402 1.00 43.33 27 LEU A CA 4
ATOM 2143 C C . LEU A 1 26 ? -4.830 24.895 -19.668 1.00 41.13 27 LEU A C 4
ATOM 2144 O O . LEU A 1 26 ? -5.471 25.101 -20.699 1.00 13.32 27 LEU A O 4
ATOM 2160 N N . PRO A 1 27 ? -3.888 23.943 -19.591 1.00 34.12 28 PRO A N 4
ATOM 2161 C CA . PRO A 1 27 ? -3.547 23.073 -20.720 1.00 52.24 28 PRO A CA 4
ATOM 2162 C C . PRO A 1 27 ? -4.660 22.083 -21.047 1.00 13.51 28 PRO A C 4
ATOM 2163 O O . PRO A 1 27 ? -4.619 21.407 -22.074 1.00 31.31 28 PRO A O 4
ATOM 2174 N N . GLN A 1 28 ? -5.653 22.005 -20.167 1.00 13.31 29 GLN A N 4
ATOM 2175 C CA . GLN A 1 28 ? -6.777 21.097 -20.363 1.00 13.42 29 GLN A CA 4
ATOM 2176 C C . GLN A 1 28 ? -7.874 21.760 -21.189 1.00 75.14 29 GLN A C 4
ATOM 2177 O O . GLN A 1 28 ? -9.041 21.771 -20.796 1.00 31.12 29 GLN A O 4
ATOM 2191 N N . TYR A 1 29 ? -7.493 22.311 -22.336 1.00 41.30 30 TYR A N 4
ATOM 2192 C CA . TYR A 1 29 ? -8.444 22.979 -23.217 1.00 70.50 30 TYR A CA 4
ATOM 2193 C C . TYR A 1 29 ? -8.951 22.024 -24.294 1.00 40.31 30 TYR A C 4
ATOM 2194 O O . TYR A 1 29 ? -10.086 21.549 -24.235 1.00 62.12 30 TYR A O 4
ATOM 2212 N N . LEU A 1 30 ? -8.102 21.748 -25.277 1.00 64.23 31 LEU A N 4
ATOM 2213 C CA . LEU A 1 30 ? -8.461 20.849 -26.369 1.00 53.40 31 LEU A CA 4
ATOM 2214 C C . LEU A 1 30 ? -7.496 19.671 -26.445 1.00 44.12 31 LEU A C 4
ATOM 2215 O O . LEU A 1 30 ? -6.405 19.710 -25.876 1.00 44.50 31 LEU A O 4
ATOM 2231 N N . LYS A 1 31 ? -7.903 18.624 -27.154 1.00 32.31 32 LYS A N 4
ATOM 2232 C CA . LYS A 1 31 ? -7.074 17.435 -27.309 1.00 21.53 32 LYS A CA 4
ATOM 2233 C C . LYS A 1 31 ? -6.670 17.239 -28.767 1.00 32.34 32 LYS A C 4
ATOM 2234 O O . LYS A 1 31 ? -5.535 16.864 -29.062 1.00 2.45 32 LYS A O 4
ATOM 2253 N N . THR A 1 1 ? 3.402 -1.076 -2.162 1.00 23.53 2 THR A N 5
ATOM 2254 C CA . THR A 1 1 ? 3.619 -1.207 -3.597 1.00 50.30 2 THR A CA 5
ATOM 2255 C C . THR A 1 1 ? 4.334 0.017 -4.158 1.00 62.13 2 THR A C 5
ATOM 2256 O O . THR A 1 1 ? 4.776 0.018 -5.307 1.00 64.04 2 THR A O 5
ATOM 2267 N N . LYS A 1 2 ? 4.446 1.058 -3.340 1.00 53.25 3 LYS A N 5
ATOM 2268 C CA . LYS A 1 2 ? 5.109 2.289 -3.754 1.00 25.20 3 LYS A CA 5
ATOM 2269 C C . LYS A 1 2 ? 4.541 2.796 -5.075 1.00 54.51 3 LYS A C 5
ATOM 2270 O O . LYS A 1 2 ? 5.286 3.186 -5.975 1.00 60.20 3 LYS A O 5
ATOM 2289 N N . LEU A 1 3 ? 3.217 2.791 -5.185 1.00 13.13 4 LEU A N 5
ATOM 2290 C CA . LEU A 1 3 ? 2.547 3.253 -6.396 1.00 24.21 4 LEU A CA 5
ATOM 2291 C C . LEU A 1 3 ? 1.108 3.663 -6.100 1.00 44.03 4 LEU A C 5
ATOM 2292 O O . LEU A 1 3 ? 0.674 4.755 -6.469 1.00 75.54 4 LEU A O 5
ATOM 2308 N N . THR A 1 4 ? 0.373 2.782 -5.430 1.00 31.44 5 THR A N 5
ATOM 2309 C CA . THR A 1 4 ? -1.017 3.052 -5.083 1.00 24.11 5 THR A CA 5
ATOM 2310 C C . THR A 1 4 ? -1.142 4.339 -4.276 1.00 44.55 5 THR A C 5
ATOM 2311 O O . THR A 1 4 ? -1.914 5.230 -4.629 1.00 12.03 5 THR A O 5
ATOM 2322 N N . GLU A 1 5 ? -0.376 4.431 -3.193 1.00 71.35 6 GLU A N 5
ATOM 2323 C CA . GLU A 1 5 ? -0.403 5.611 -2.337 1.00 65.24 6 GLU A CA 5
ATOM 2324 C C . GLU A 1 5 ? -0.096 6.872 -3.140 1.00 10.12 6 GLU A C 5
ATOM 2325 O O . GLU A 1 5 ? -0.932 7.768 -3.249 1.00 50.33 6 GLU A O 5
ATOM 2337 N N . GLU A 1 6 ? 1.109 6.933 -3.698 1.00 51.01 7 GLU A N 5
ATOM 2338 C CA . GLU A 1 6 ? 1.526 8.085 -4.489 1.00 63.20 7 GLU A CA 5
ATOM 2339 C C . GLU A 1 6 ? 0.479 8.429 -5.544 1.00 34.21 7 GLU A C 5
ATOM 2340 O O . GLU A 1 6 ? -0.013 9.555 -5.601 1.00 4.55 7 GLU A O 5
ATOM 2352 N N . GLU A 1 7 ? 0.143 7.449 -6.378 1.00 12.24 8 GLU A N 5
ATOM 2353 C CA . GLU A 1 7 ? -0.845 7.649 -7.431 1.00 71.24 8 GLU A CA 5
ATOM 2354 C C . GLU A 1 7 ? -2.146 8.204 -6.859 1.00 73.22 8 GLU A C 5
ATOM 2355 O O . GLU A 1 7 ? -2.764 9.096 -7.441 1.00 45.13 8 GLU A O 5
ATOM 2367 N N . LYS A 1 8 ? -2.558 7.669 -5.715 1.00 32.31 9 LYS A N 5
ATOM 2368 C CA . LYS A 1 8 ? -3.785 8.109 -5.062 1.00 11.14 9 LYS A CA 5
ATOM 2369 C C . LYS A 1 8 ? -3.638 9.531 -4.530 1.00 12.12 9 LYS A C 5
ATOM 2370 O O . LYS A 1 8 ? -4.628 10.233 -4.327 1.00 42.10 9 LYS A O 5
ATOM 2389 N N . ASN A 1 9 ? -2.396 9.949 -4.307 1.00 54.53 10 ASN A N 5
ATOM 2390 C CA . ASN A 1 9 ? -2.120 11.289 -3.800 1.00 34.41 10 ASN A CA 5
ATOM 2391 C C . ASN A 1 9 ? -2.092 12.306 -4.937 1.00 32.14 10 ASN A C 5
ATOM 2392 O O . ASN A 1 9 ? -2.804 13.310 -4.902 1.00 45.22 10 ASN A O 5
ATOM 2403 N N . ARG A 1 10 ? -1.266 12.038 -5.943 1.00 11.14 11 ARG A N 5
ATOM 2404 C CA . ARG A 1 10 ? -1.145 12.930 -7.089 1.00 45.04 11 ARG A CA 5
ATOM 2405 C C . ARG A 1 10 ? -2.517 13.266 -7.665 1.00 13.02 11 ARG A C 5
ATOM 2406 O O . ARG A 1 10 ? -2.744 14.375 -8.151 1.00 71.20 11 ARG A O 5
ATOM 2427 N N . LEU A 1 11 ? -3.429 12.302 -7.607 1.00 33.04 12 LEU A N 5
ATOM 2428 C CA . LEU A 1 11 ? -4.780 12.495 -8.122 1.00 73.22 12 LEU A CA 5
ATOM 2429 C C . LEU A 1 11 ? -5.504 13.597 -7.355 1.00 44.23 12 LEU A C 5
ATOM 2430 O O . LEU A 1 11 ? -6.119 14.480 -7.951 1.00 41.23 12 LEU A O 5
ATOM 2446 N N . ASN A 1 12 ? -5.423 13.540 -6.030 1.00 21.11 13 ASN A N 5
ATOM 2447 C CA . ASN A 1 12 ? -6.069 14.535 -5.181 1.00 64.32 13 ASN A CA 5
ATOM 2448 C C . ASN A 1 12 ? -5.315 15.861 -5.228 1.00 34.34 13 ASN A C 5
ATOM 2449 O O . ASN A 1 12 ? -5.923 16.932 -5.247 1.00 24.42 13 ASN A O 5
ATOM 2460 N N . PHE A 1 13 ? -3.989 15.781 -5.246 1.00 51.12 14 PHE A N 5
ATOM 2461 C CA . PHE A 1 13 ? -3.152 16.974 -5.290 1.00 51.51 14 PHE A CA 5
ATOM 2462 C C . PHE A 1 13 ? -3.355 17.733 -6.599 1.00 23.14 14 PHE A C 5
ATOM 2463 O O . PHE A 1 13 ? -3.425 18.963 -6.612 1.00 62.44 14 PHE A O 5
ATOM 2480 N N . LEU A 1 14 ? -3.447 16.991 -7.697 1.00 14.42 15 LEU A N 5
ATOM 2481 C CA . LEU A 1 14 ? -3.641 17.592 -9.012 1.00 14.52 15 LEU A CA 5
ATOM 2482 C C . LEU A 1 14 ? -5.031 18.209 -9.129 1.00 15.52 15 LEU A C 5
ATOM 2483 O O . LEU A 1 14 ? -5.192 19.311 -9.654 1.00 44.41 15 LEU A O 5
ATOM 2499 N N . LYS A 1 15 ? -6.035 17.493 -8.634 1.00 22.42 16 LYS A N 5
ATOM 2500 C CA . LYS A 1 15 ? -7.412 17.970 -8.679 1.00 22.22 16 LYS A CA 5
ATOM 2501 C C . LYS A 1 15 ? -7.636 19.082 -7.659 1.00 42.24 16 LYS A C 5
ATOM 2502 O O . LYS A 1 15 ? -8.553 19.892 -7.799 1.00 70.54 16 LYS A O 5
ATOM 2521 N N . LYS A 1 16 ? -6.791 19.118 -6.634 1.00 73.23 17 LYS A N 5
ATOM 2522 C CA . LYS A 1 16 ? -6.894 20.132 -5.592 1.00 55.42 17 LYS A CA 5
ATOM 2523 C C . LYS A 1 16 ? -6.271 21.447 -6.050 1.00 14.54 17 LYS A C 5
ATOM 2524 O O . LYS A 1 16 ? -6.741 22.527 -5.687 1.00 71.53 17 LYS A O 5
ATOM 2543 N N . ILE A 1 17 ? -5.214 21.350 -6.848 1.00 25.34 18 ILE A N 5
ATOM 2544 C CA . ILE A 1 17 ? -4.529 22.532 -7.356 1.00 21.20 18 ILE A CA 5
ATOM 2545 C C . ILE A 1 17 ? -5.113 22.973 -8.694 1.00 33.24 18 ILE A C 5
ATOM 2546 O O . ILE A 1 17 ? -5.113 24.159 -9.022 1.00 45.11 18 ILE A O 5
ATOM 2562 N N . SER A 1 18 ? -5.613 22.010 -9.461 1.00 73.31 19 SER A N 5
ATOM 2563 C CA . SER A 1 18 ? -6.200 22.298 -10.765 1.00 23.03 19 SER A CA 5
ATOM 2564 C C . SER A 1 18 ? -7.337 23.307 -10.638 1.00 3.34 19 SER A C 5
ATOM 2565 O O . SER A 1 18 ? -7.667 24.009 -11.593 1.00 44.21 19 SER A O 5
ATOM 2573 N N . GLN A 1 19 ? -7.931 23.373 -9.451 1.00 12.23 20 GLN A N 5
ATOM 2574 C CA . GLN A 1 19 ? -9.032 24.296 -9.198 1.00 62.32 20 GLN A CA 5
ATOM 2575 C C . GLN A 1 19 ? -8.548 25.742 -9.232 1.00 35.23 20 GLN A C 5
ATOM 2576 O O . GLN A 1 19 ? -9.326 26.661 -9.489 1.00 74.43 20 GLN A O 5
ATOM 2590 N N . ARG A 1 20 ? -7.260 25.936 -8.969 1.00 52.24 21 ARG A N 5
ATOM 2591 C CA . ARG A 1 20 ? -6.674 27.271 -8.968 1.00 62.00 21 ARG A CA 5
ATOM 2592 C C . ARG A 1 20 ? -5.738 27.455 -10.159 1.00 23.20 21 ARG A C 5
ATOM 2593 O O . ARG A 1 20 ? -5.543 28.570 -10.642 1.00 52.43 21 ARG A O 5
ATOM 2614 N N . TYR A 1 21 ? -5.161 26.354 -10.626 1.00 65.54 22 TYR A N 5
ATOM 2615 C CA . TYR A 1 21 ? -4.243 26.393 -11.759 1.00 4.34 22 TYR A CA 5
ATOM 2616 C C . TYR A 1 21 ? -4.992 26.208 -13.074 1.00 52.35 22 TYR A C 5
ATOM 2617 O O . TYR A 1 21 ? -4.788 25.224 -13.784 1.00 31.53 22 TYR A O 5
ATOM 2635 N N . GLN A 1 22 ? -5.860 27.163 -13.393 1.00 2.50 23 GLN A N 5
ATOM 2636 C CA . GLN A 1 22 ? -6.640 27.107 -14.623 1.00 73.53 23 GLN A CA 5
ATOM 2637 C C . GLN A 1 22 ? -6.652 28.461 -15.323 1.00 53.45 23 GLN A C 5
ATOM 2638 O O . GLN A 1 22 ? -7.363 28.656 -16.310 1.00 12.54 23 GLN A O 5
ATOM 2652 N N . LYS A 1 23 ? -5.861 29.396 -14.807 1.00 60.43 24 LYS A N 5
ATOM 2653 C CA . LYS A 1 23 ? -5.779 30.733 -15.383 1.00 21.14 24 LYS A CA 5
ATOM 2654 C C . LYS A 1 23 ? -4.336 31.091 -15.723 1.00 41.10 24 LYS A C 5
ATOM 2655 O O . LYS A 1 23 ? -4.079 31.860 -16.649 1.00 43.24 24 LYS A O 5
ATOM 2674 N N . PHE A 1 24 ? -3.398 30.528 -14.969 1.00 64.12 25 PHE A N 5
ATOM 2675 C CA . PHE A 1 24 ? -1.980 30.788 -15.192 1.00 30.23 25 PHE A CA 5
ATOM 2676 C C . PHE A 1 24 ? -1.618 30.605 -16.663 1.00 21.23 25 PHE A C 5
ATOM 2677 O O . PHE A 1 24 ? -0.736 31.286 -17.185 1.00 71.21 25 PHE A O 5
ATOM 2694 N N . ALA A 1 25 ? -2.305 29.680 -17.324 1.00 72.44 26 ALA A N 5
ATOM 2695 C CA . ALA A 1 25 ? -2.058 29.407 -18.735 1.00 2.32 26 ALA A CA 5
ATOM 2696 C C . ALA A 1 25 ? -2.997 28.326 -19.258 1.00 54.32 26 ALA A C 5
ATOM 2697 O O . ALA A 1 25 ? -3.524 28.431 -20.367 1.00 20.41 26 ALA A O 5
ATOM 2704 N N . LEU A 1 26 ? -3.203 27.289 -18.455 1.00 33.50 27 LEU A N 5
ATOM 2705 C CA . LEU A 1 26 ? -4.080 26.187 -18.838 1.00 23.13 27 LEU A CA 5
ATOM 2706 C C . LEU A 1 26 ? -3.536 25.459 -20.063 1.00 22.33 27 LEU A C 5
ATOM 2707 O O . LEU A 1 26 ? -4.063 25.575 -21.169 1.00 44.43 27 LEU A O 5
ATOM 2723 N N . PRO A 1 27 ? -2.457 24.687 -19.862 1.00 73.12 28 PRO A N 5
ATOM 2724 C CA . PRO A 1 27 ? -1.820 23.922 -20.938 1.00 72.02 28 PRO A CA 5
ATOM 2725 C C . PRO A 1 27 ? -2.685 22.760 -21.414 1.00 31.42 28 PRO A C 5
ATOM 2726 O O . PRO A 1 27 ? -2.494 22.242 -22.514 1.00 52.50 28 PRO A O 5
ATOM 2737 N N . GLN A 1 28 ? -3.636 22.355 -20.578 1.00 22.31 29 GLN A N 5
ATOM 2738 C CA . GLN A 1 28 ? -4.529 21.253 -20.914 1.00 74.33 29 GLN A CA 5
ATOM 2739 C C . GLN A 1 28 ? -5.985 21.708 -20.900 1.00 1.33 29 GLN A C 5
ATOM 2740 O O . GLN A 1 28 ? -6.768 21.289 -20.047 1.00 55.25 29 GLN A O 5
ATOM 2754 N N . TYR A 1 29 ? -6.340 22.569 -21.847 1.00 64.35 30 TYR A N 5
ATOM 2755 C CA . TYR A 1 29 ? -7.700 23.084 -21.942 1.00 35.51 30 TYR A CA 5
ATOM 2756 C C . TYR A 1 29 ? -8.716 21.945 -21.934 1.00 24.34 30 TYR A C 5
ATOM 2757 O O . TYR A 1 29 ? -9.466 21.772 -20.972 1.00 5.34 30 TYR A O 5
ATOM 2775 N N . LEU A 1 30 ? -8.733 21.169 -23.012 1.00 14.11 31 LEU A N 5
ATOM 2776 C CA . LEU A 1 30 ? -9.655 20.045 -23.131 1.00 34.23 31 LEU A CA 5
ATOM 2777 C C . LEU A 1 30 ? -9.070 18.790 -22.491 1.00 3.34 31 LEU A C 5
ATOM 2778 O O . LEU A 1 30 ? -7.863 18.553 -22.554 1.00 32.10 31 LEU A O 5
ATOM 2794 N N . LYS A 1 31 ? -9.932 17.988 -21.876 1.00 13.34 32 LYS A N 5
ATOM 2795 C CA . LYS A 1 31 ? -9.503 16.755 -21.227 1.00 4.44 32 LYS A CA 5
ATOM 2796 C C . LYS A 1 31 ? -9.891 15.538 -22.060 1.00 1.14 32 LYS A C 5
ATOM 2797 O O . LYS A 1 31 ? -10.707 15.636 -22.977 1.00 25.12 32 LYS A O 5
ATOM 2816 N N . THR A 1 1 ? 3.357 -1.700 -0.068 1.00 24.55 2 THR A N 6
ATOM 2817 C CA . THR A 1 1 ? 2.908 -0.830 -1.146 1.00 44.54 2 THR A CA 6
ATOM 2818 C C . THR A 1 1 ? 3.988 0.177 -1.526 1.00 3.33 2 THR A C 6
ATOM 2819 O O . THR A 1 1 ? 5.089 0.160 -0.975 1.00 64.32 2 THR A O 6
ATOM 2830 N N . LYS A 1 2 ? 3.666 1.056 -2.469 1.00 65.54 3 LYS A N 6
ATOM 2831 C CA . LYS A 1 2 ? 4.608 2.073 -2.922 1.00 22.40 3 LYS A CA 6
ATOM 2832 C C . LYS A 1 2 ? 3.982 2.953 -3.999 1.00 63.21 3 LYS A C 6
ATOM 2833 O O . LYS A 1 2 ? 4.262 4.150 -4.077 1.00 63.22 3 LYS A O 6
ATOM 2852 N N . LEU A 1 3 ? 3.133 2.354 -4.827 1.00 24.43 4 LEU A N 6
ATOM 2853 C CA . LEU A 1 3 ? 2.466 3.084 -5.899 1.00 21.21 4 LEU A CA 6
ATOM 2854 C C . LEU A 1 3 ? 1.095 3.579 -5.449 1.00 62.14 4 LEU A C 6
ATOM 2855 O O . LEU A 1 3 ? 0.704 4.710 -5.741 1.00 65.22 4 LEU A O 6
ATOM 2871 N N . THR A 1 4 ? 0.368 2.725 -4.735 1.00 2.30 5 THR A N 6
ATOM 2872 C CA . THR A 1 4 ? -0.958 3.076 -4.244 1.00 34.32 5 THR A CA 6
ATOM 2873 C C . THR A 1 4 ? -0.931 4.393 -3.477 1.00 44.13 5 THR A C 6
ATOM 2874 O O . THR A 1 4 ? -1.727 5.293 -3.743 1.00 70.40 5 THR A O 6
ATOM 2885 N N . GLU A 1 5 ? -0.008 4.500 -2.526 1.00 32.42 6 GLU A N 6
ATOM 2886 C CA . GLU A 1 5 ? 0.122 5.709 -1.721 1.00 71.40 6 GLU A CA 6
ATOM 2887 C C . GLU A 1 5 ? 0.337 6.932 -2.608 1.00 21.24 6 GLU A C 6
ATOM 2888 O O . GLU A 1 5 ? -0.490 7.843 -2.636 1.00 64.33 6 GLU A O 6
ATOM 2900 N N . GLU A 1 6 ? 1.454 6.944 -3.329 1.00 31.23 7 GLU A N 6
ATOM 2901 C CA . GLU A 1 6 ? 1.778 8.055 -4.215 1.00 3.52 7 GLU A CA 6
ATOM 2902 C C . GLU A 1 6 ? 0.598 8.391 -5.121 1.00 55.22 7 GLU A C 6
ATOM 2903 O O . GLU A 1 6 ? 0.127 9.528 -5.148 1.00 71.24 7 GLU A O 6
ATOM 2915 N N . GLU A 1 7 ? 0.125 7.393 -5.862 1.00 1.41 8 GLU A N 6
ATOM 2916 C CA . GLU A 1 7 ? -0.999 7.583 -6.770 1.00 55.55 8 GLU A CA 6
ATOM 2917 C C . GLU A 1 7 ? -2.190 8.198 -6.041 1.00 54.40 8 GLU A C 6
ATOM 2918 O O . GLU A 1 7 ? -2.848 9.104 -6.555 1.00 31.33 8 GLU A O 6
ATOM 2930 N N . LYS A 1 8 ? -2.463 7.700 -4.840 1.00 23.31 9 LYS A N 6
ATOM 2931 C CA . LYS A 1 8 ? -3.573 8.199 -4.038 1.00 32.34 9 LYS A CA 6
ATOM 2932 C C . LYS A 1 8 ? -3.321 9.636 -3.593 1.00 62.11 9 LYS A C 6
ATOM 2933 O O . LYS A 1 8 ? -4.256 10.374 -3.287 1.00 51.03 9 LYS A O 6
ATOM 2952 N N . ASN A 1 9 ? -2.051 10.026 -3.561 1.00 43.24 10 ASN A N 6
ATOM 2953 C CA . ASN A 1 9 ? -1.676 11.376 -3.155 1.00 62.22 10 ASN A CA 6
ATOM 2954 C C . ASN A 1 9 ? -1.778 12.345 -4.329 1.00 12.32 10 ASN A C 6
ATOM 2955 O O . ASN A 1 9 ? -2.469 13.361 -4.250 1.00 13.15 10 ASN A O 6
ATOM 2966 N N . ARG A 1 10 ? -1.086 12.024 -5.417 1.00 32.21 11 ARG A N 6
ATOM 2967 C CA . ARG A 1 10 ? -1.099 12.866 -6.607 1.00 4.12 11 ARG A CA 6
ATOM 2968 C C . ARG A 1 10 ? -2.529 13.193 -7.027 1.00 23.22 11 ARG A C 6
ATOM 2969 O O . ARG A 1 10 ? -2.796 14.259 -7.582 1.00 0.53 11 ARG A O 6
ATOM 2990 N N . LEU A 1 11 ? -3.444 12.268 -6.759 1.00 51.10 12 LEU A N 6
ATOM 2991 C CA . LEU A 1 11 ? -4.848 12.457 -7.109 1.00 64.03 12 LEU A CA 6
ATOM 2992 C C . LEU A 1 11 ? -5.457 13.607 -6.314 1.00 74.10 12 LEU A C 6
ATOM 2993 O O . LEU A 1 11 ? -6.124 14.476 -6.873 1.00 55.13 12 LEU A O 6
ATOM 3009 N N . ASN A 1 12 ? -5.222 13.605 -5.006 1.00 44.50 13 ASN A N 6
ATOM 3010 C CA . ASN A 1 12 ? -5.746 14.650 -4.134 1.00 33.24 13 ASN A CA 6
ATOM 3011 C C . ASN A 1 12 ? -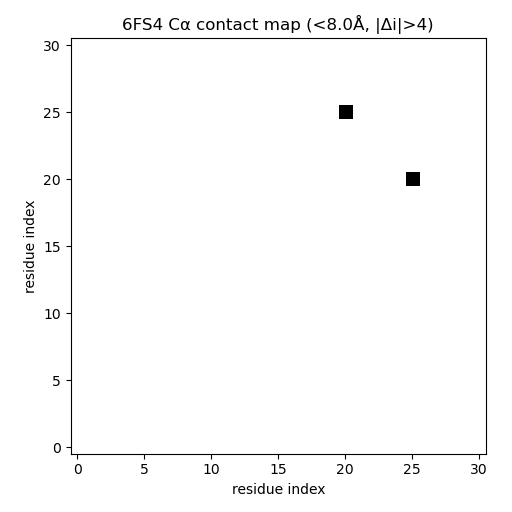4.984 15.957 -4.331 1.00 33.25 13 ASN A C 6
ATOM 3012 O O . ASN A 1 12 ? -5.577 17.036 -4.352 1.00 64.03 13 ASN A O 6
ATOM 3023 N N . PHE A 1 13 ? -3.667 15.852 -4.474 1.00 74.31 14 PHE A N 6
ATOM 3024 C CA . PHE A 1 13 ? -2.824 17.025 -4.669 1.00 24.11 14 PHE A CA 6
ATOM 3025 C C . PHE A 1 13 ? -3.174 17.737 -5.972 1.00 71.54 14 PHE A C 6
ATOM 3026 O O . PHE A 1 13 ? -3.233 18.966 -6.026 1.00 33.33 14 PHE A O 6
ATOM 3043 N N . LEU A 1 14 ? -3.405 16.956 -7.022 1.00 31.31 15 LEU A N 6
ATOM 3044 C CA . LEU A 1 14 ? -3.749 17.510 -8.327 1.00 35.32 15 LEU A CA 6
ATOM 3045 C C . LEU A 1 14 ? -5.113 18.192 -8.286 1.00 73.51 15 LEU A C 6
ATOM 3046 O O . LEU A 1 14 ? -5.274 19.313 -8.768 1.00 3.22 15 LEU A O 6
ATOM 3062 N N . LYS A 1 15 ? -6.094 17.508 -7.706 1.00 62.41 16 LYS A N 6
ATOM 3063 C CA . LYS A 1 15 ? -7.444 18.047 -7.598 1.00 50.33 16 LYS A CA 6
ATOM 3064 C C . LYS A 1 15 ? -7.488 19.211 -6.613 1.00 62.01 16 LYS A C 6
ATOM 3065 O O . LYS A 1 15 ? -8.363 20.073 -6.693 1.00 42.42 16 LYS A O 6
ATOM 3084 N N . LYS A 1 16 ? -6.538 19.230 -5.685 1.00 4.14 17 LYS A N 6
ATOM 3085 C CA . LYS A 1 16 ? -6.465 20.289 -4.685 1.00 12.11 17 LYS A CA 6
ATOM 3086 C C . LYS A 1 16 ? -5.871 21.561 -5.282 1.00 22.23 17 LYS A C 6
ATOM 3087 O O . LYS A 1 16 ? -6.354 22.663 -5.023 1.00 2.54 17 LYS A O 6
ATOM 3106 N N . ILE A 1 17 ? -4.822 21.400 -6.082 1.00 34.42 18 ILE A N 6
ATOM 3107 C CA . ILE A 1 17 ? -4.165 22.535 -6.717 1.00 21.12 18 ILE A CA 6
ATOM 3108 C C . ILE A 1 17 ? -4.919 22.979 -7.965 1.00 52.24 18 ILE A C 6
ATOM 3109 O O . ILE A 1 17 ? -4.908 24.157 -8.324 1.00 32.24 18 ILE A O 6
ATOM 3125 N N . SER A 1 18 ? -5.575 22.029 -8.623 1.00 74.32 19 SER A N 6
ATOM 3126 C CA . SER A 1 18 ? -6.334 22.321 -9.834 1.00 13.45 19 SER A CA 6
ATOM 3127 C C . SER A 1 18 ? -7.312 23.469 -9.598 1.00 24.03 19 SER A C 6
ATOM 3128 O O . SER A 1 18 ? -7.522 24.308 -10.473 1.00 3.10 19 SER A O 6
ATOM 3136 N N . GLN A 1 19 ? -7.905 23.497 -8.409 1.00 55.30 20 GLN A N 6
ATOM 3137 C CA . GLN A 1 19 ? -8.861 24.541 -8.058 1.00 32.02 20 GLN A CA 6
ATOM 3138 C C . GLN A 1 19 ? -8.256 25.925 -8.266 1.00 55.54 20 GLN A C 6
ATOM 3139 O O . GLN A 1 19 ? -8.974 26.897 -8.506 1.00 4.12 20 GLN A O 6
ATOM 3153 N N . ARG A 1 20 ? -6.933 26.008 -8.173 1.00 73.15 21 ARG A N 6
ATOM 3154 C CA . ARG A 1 20 ? -6.232 27.274 -8.350 1.00 74.14 21 ARG A CA 6
ATOM 3155 C C . ARG A 1 20 ? -5.572 27.342 -9.724 1.00 41.43 21 ARG A C 6
ATOM 3156 O O . ARG A 1 20 ? -5.598 28.380 -10.386 1.00 12.40 21 ARG A O 6
ATOM 3177 N N . TYR A 1 21 ? -4.980 26.231 -10.146 1.00 73.54 22 TYR A N 6
ATOM 3178 C CA . TYR A 1 21 ? -4.310 26.165 -11.440 1.00 34.12 22 TYR A CA 6
ATOM 3179 C C . TYR A 1 21 ? -5.321 25.989 -12.569 1.00 15.23 22 TYR A C 6
ATOM 3180 O O . TYR A 1 21 ? -5.332 24.966 -13.252 1.00 75.30 22 TYR A O 6
ATOM 3198 N N . GLN A 1 22 ? -6.169 26.996 -12.758 1.00 24.24 23 GLN A N 6
ATOM 3199 C CA . GLN A 1 22 ? -7.184 26.953 -13.803 1.00 42.13 23 GLN A CA 6
ATOM 3200 C C . GLN A 1 22 ? -7.333 28.315 -14.473 1.00 44.14 23 GLN A C 6
ATOM 3201 O O . GLN A 1 22 ? -8.279 28.549 -15.226 1.00 1.05 23 GLN A O 6
ATOM 3215 N N . LYS A 1 23 ? -6.392 29.211 -14.196 1.00 10.54 24 LYS A N 6
ATOM 3216 C CA . LYS A 1 23 ? -6.417 30.551 -14.772 1.00 23.34 24 LYS A CA 6
ATOM 3217 C C . LYS A 1 23 ? -5.100 30.865 -15.474 1.00 3.42 24 LYS A C 6
ATOM 3218 O O . LYS A 1 23 ? -5.075 31.577 -16.478 1.00 62.12 24 LYS A O 6
ATOM 3237 N N . PHE A 1 24 ? -4.007 30.330 -14.940 1.00 20.22 25 PHE A N 6
ATOM 3238 C CA . PHE A 1 24 ? -2.686 30.553 -15.516 1.00 11.31 25 PHE A CA 6
ATOM 3239 C C . PHE A 1 24 ? -2.694 30.279 -17.017 1.00 21.31 25 PHE A C 6
ATOM 3240 O O . PHE A 1 24 ? -1.989 30.936 -17.782 1.00 72.35 25 PHE A O 6
ATOM 3257 N N . ALA A 1 25 ? -3.496 29.303 -17.430 1.00 21.44 26 ALA A N 6
ATOM 3258 C CA . ALA A 1 25 ? -3.597 28.941 -18.838 1.00 52.30 26 ALA A CA 6
ATOM 3259 C C . ALA A 1 25 ? -4.574 27.788 -19.040 1.00 31.10 26 ALA A C 6
ATOM 3260 O O . ALA A 1 25 ? -5.265 27.717 -20.057 1.00 70.23 26 ALA A O 6
ATOM 3267 N N . LEU A 1 26 ? -4.627 26.886 -18.066 1.00 64.01 27 LEU A N 6
ATOM 3268 C CA . LEU A 1 26 ? -5.519 25.734 -18.137 1.00 52.33 27 LEU A CA 6
ATOM 3269 C C . LEU A 1 26 ? -5.350 24.995 -19.461 1.00 24.14 27 LEU A C 6
ATOM 3270 O O . LEU A 1 26 ? -6.248 24.962 -20.301 1.00 55.33 27 LEU A O 6
ATOM 3286 N N . PRO A 1 27 ? -4.171 24.384 -19.651 1.00 4.43 28 PRO A N 6
ATOM 3287 C CA . PRO A 1 27 ? -3.856 23.631 -20.869 1.00 13.44 28 PRO A CA 6
ATOM 3288 C C . PRO A 1 27 ? -4.655 22.336 -20.972 1.00 5.34 28 PRO A C 6
ATOM 3289 O O . PRO A 1 27 ? -4.124 21.250 -20.740 1.00 41.33 28 PRO A O 6
ATOM 3300 N N . GLN A 1 28 ? -5.931 22.459 -21.320 1.00 52.53 29 GLN A N 6
ATOM 3301 C CA . GLN A 1 28 ? -6.802 21.297 -21.453 1.00 43.43 29 GLN A CA 6
ATOM 3302 C C . GLN A 1 28 ? -7.853 21.526 -22.535 1.00 22.54 29 GLN A C 6
ATOM 3303 O O . GLN A 1 28 ? -8.863 20.824 -22.590 1.00 52.11 29 GLN A O 6
ATOM 3317 N N . TYR A 1 29 ? -7.608 22.510 -23.392 1.00 12.43 30 TYR A N 6
ATOM 3318 C CA . TYR A 1 29 ? -8.535 22.833 -24.470 1.00 71.01 30 TYR A CA 6
ATOM 3319 C C . TYR A 1 29 ? -7.874 22.644 -25.832 1.00 4.02 30 TYR A C 6
ATOM 3320 O O . TYR A 1 29 ? -8.549 22.579 -26.860 1.00 20.11 30 TYR A O 6
ATOM 3338 N N . LEU A 1 30 ? -6.548 22.556 -25.831 1.00 11.11 31 LEU A N 6
ATOM 3339 C CA . LEU A 1 30 ? -5.793 22.374 -27.066 1.00 23.45 31 LEU A CA 6
ATOM 3340 C C . LEU A 1 30 ? -6.115 21.028 -27.708 1.00 14.24 31 LEU A C 6
ATOM 3341 O O . LEU A 1 30 ? -5.781 19.974 -27.167 1.00 34.31 31 LEU A O 6
ATOM 3357 N N . LYS A 1 31 ? -6.765 21.072 -28.866 1.00 33.13 32 LYS A N 6
ATOM 3358 C CA . LYS A 1 31 ? -7.131 19.857 -29.585 1.00 4.31 32 LYS A CA 6
ATOM 3359 C C . LYS A 1 31 ? -6.226 19.648 -30.795 1.00 5.23 32 LYS A C 6
ATOM 3360 O O . LYS A 1 31 ? -5.873 20.601 -31.490 1.00 51.05 32 LYS A O 6
ATOM 3379 N N . THR A 1 1 ? 1.153 -0.877 0.738 1.00 33.14 2 THR A N 7
ATOM 3380 C CA . THR A 1 1 ? 1.463 -0.338 -0.580 1.00 33.42 2 THR A CA 7
ATOM 3381 C C . THR A 1 1 ? 2.289 0.938 -0.472 1.00 1.14 2 THR A C 7
ATOM 3382 O O . THR A 1 1 ? 1.984 1.822 0.329 1.00 54.10 2 THR A O 7
ATOM 3393 N N . LYS A 1 2 ? 3.337 1.029 -1.283 1.00 4.11 3 LYS A N 7
ATOM 3394 C CA . LYS A 1 2 ? 4.208 2.199 -1.281 1.00 31.24 3 LYS A CA 7
ATOM 3395 C C . LYS A 1 2 ? 4.147 2.925 -2.620 1.00 54.34 3 LYS A C 7
ATOM 3396 O O . LYS A 1 2 ? 4.443 4.118 -2.706 1.00 32.14 3 LYS A O 7
ATOM 3415 N N . LEU A 1 3 ? 3.759 2.200 -3.664 1.00 44.40 4 LEU A N 7
ATOM 3416 C CA . LEU A 1 3 ? 3.657 2.777 -5.000 1.00 65.43 4 LEU A CA 7
ATOM 3417 C C . LEU A 1 3 ? 2.221 3.185 -5.309 1.00 74.22 4 LEU A C 7
ATOM 3418 O O . LEU A 1 3 ? 1.978 4.202 -5.960 1.00 23.02 4 LEU A O 7
ATOM 3434 N N . THR A 1 4 ? 1.269 2.386 -4.836 1.00 61.22 5 THR A N 7
ATOM 3435 C CA . THR A 1 4 ? -0.144 2.664 -5.061 1.00 22.04 5 THR A CA 7
ATOM 3436 C C . THR A 1 4 ? -0.571 3.944 -4.352 1.00 14.10 5 THR A C 7
ATOM 3437 O O . THR A 1 4 ? -1.215 4.808 -4.947 1.00 32.40 5 THR A O 7
ATOM 3448 N N . GLU A 1 5 ? -0.209 4.060 -3.078 1.00 64.43 6 GLU A N 7
ATOM 3449 C CA . GLU A 1 5 ? -0.556 5.236 -2.289 1.00 61.25 6 GLU A CA 7
ATOM 3450 C C . GLU A 1 5 ? -0.148 6.516 -3.013 1.00 72.00 6 GLU A C 7
ATOM 3451 O O . GLU A 1 5 ? -0.936 7.454 -3.127 1.00 74.12 6 GLU A O 7
ATOM 3463 N N . GLU A 1 6 ? 1.089 6.546 -3.499 1.00 31.11 7 GLU A N 7
ATOM 3464 C CA . GLU A 1 6 ? 1.602 7.711 -4.210 1.00 13.11 7 GLU A CA 7
ATOM 3465 C C . GLU A 1 6 ? 0.699 8.071 -5.386 1.00 51.53 7 GLU A C 7
ATOM 3466 O O . GLU A 1 6 ? 0.191 9.189 -5.472 1.00 31.12 7 GLU A O 7
ATOM 3478 N N . GLU A 1 7 ? 0.505 7.116 -6.290 1.00 41.33 8 GLU A N 7
ATOM 3479 C CA . GLU A 1 7 ? -0.335 7.334 -7.462 1.00 61.32 8 GLU A CA 7
ATOM 3480 C C . GLU A 1 7 ? -1.701 7.881 -7.058 1.00 60.05 8 GLU A C 7
ATOM 3481 O O . GLU A 1 7 ? -2.298 8.684 -7.776 1.00 3.44 8 GLU A O 7
ATOM 3493 N N . LYS A 1 8 ? -2.191 7.440 -5.905 1.00 71.41 9 LYS A N 7
ATOM 3494 C CA . LYS A 1 8 ? -3.486 7.884 -5.403 1.00 50.03 9 LYS A CA 7
ATOM 3495 C C . LYS A 1 8 ? -3.399 9.306 -4.858 1.00 33.22 9 LYS A C 7
ATOM 3496 O O . LYS A 1 8 ? -4.355 10.075 -4.948 1.00 74.43 9 LYS A O 7
ATOM 3515 N N . ASN A 1 9 ? -2.246 9.649 -4.293 1.00 32.44 10 ASN A N 7
ATOM 3516 C CA . ASN A 1 9 ? -2.035 10.979 -3.733 1.00 62.14 10 ASN A CA 7
ATOM 3517 C C . ASN A 1 9 ? -1.994 12.032 -4.836 1.00 51.41 10 ASN A C 7
ATOM 3518 O O . ASN A 1 9 ? -2.571 13.111 -4.700 1.00 13.25 10 ASN A O 7
ATOM 3529 N N . ARG A 1 10 ? -1.309 11.711 -5.929 1.00 1.44 11 ARG A N 7
ATOM 3530 C CA . ARG A 1 10 ? -1.192 12.630 -7.055 1.00 33.12 11 ARG A CA 7
ATOM 3531 C C . ARG A 1 10 ? -2.566 13.127 -7.496 1.00 20.24 11 ARG A C 7
ATOM 3532 O O . ARG A 1 10 ? -2.731 14.294 -7.853 1.00 2.14 11 ARG A O 7
ATOM 3553 N N . LEU A 1 11 ? -3.549 12.234 -7.469 1.00 21.43 12 LEU A N 7
ATOM 3554 C CA . LEU A 1 11 ? -4.909 12.581 -7.866 1.00 31.41 12 LEU A CA 7
ATOM 3555 C C . LEU A 1 11 ? -5.509 13.610 -6.913 1.00 63.13 12 LEU A C 7
ATOM 3556 O O . LEU A 1 11 ? -6.323 14.441 -7.314 1.00 23.30 12 LEU A O 7
ATOM 3572 N N . ASN A 1 12 ? -5.099 13.549 -5.650 1.00 45.55 13 ASN A N 7
ATOM 3573 C CA . ASN A 1 12 ? -5.594 14.478 -4.641 1.00 31.33 13 ASN A CA 7
ATOM 3574 C C . ASN A 1 12 ? -4.816 15.790 -4.679 1.00 72.33 13 ASN A C 7
ATOM 3575 O O . ASN A 1 12 ? -5.395 16.870 -4.564 1.00 4.45 13 ASN A O 7
ATOM 3586 N N . PHE A 1 13 ? -3.501 15.687 -4.843 1.00 55.13 14 PHE A N 7
ATOM 3587 C CA . PHE A 1 13 ? -2.644 16.865 -4.897 1.00 65.00 14 PHE A CA 7
ATOM 3588 C C . PHE A 1 13 ? -2.939 17.697 -6.142 1.00 32.14 14 PHE A C 7
ATOM 3589 O O . PHE A 1 13 ? -3.017 18.925 -6.078 1.00 21.42 14 PHE A O 7
ATOM 3606 N N . LEU A 1 14 ? -3.103 17.020 -7.273 1.00 4.11 15 LEU A N 7
ATOM 3607 C CA . LEU A 1 14 ? -3.389 17.695 -8.534 1.00 13.52 15 LEU A CA 7
ATOM 3608 C C . LEU A 1 14 ? -4.764 18.355 -8.498 1.00 74.31 15 LEU A C 7
ATOM 3609 O O . LEU A 1 14 ? -4.944 19.468 -8.991 1.00 52.42 15 LEU A O 7
ATOM 3625 N N . LYS A 1 15 ? -5.732 17.660 -7.910 1.00 14.55 16 LYS A N 7
ATOM 3626 C CA . LYS A 1 15 ? -7.091 18.179 -7.805 1.00 73.52 16 LYS A CA 7
ATOM 3627 C C . LYS A 1 15 ? -7.183 19.251 -6.725 1.00 13.23 16 LYS A C 7
ATOM 3628 O O . LYS A 1 15 ? -8.038 20.135 -6.784 1.00 11.31 16 LYS A O 7
ATOM 3647 N N . LYS A 1 16 ? -6.297 19.169 -5.739 1.00 23.45 17 LYS A N 7
ATOM 3648 C CA . LYS A 1 16 ? -6.275 20.133 -4.646 1.00 12.45 17 LYS A CA 7
ATOM 3649 C C . LYS A 1 16 ? -5.646 21.449 -5.093 1.00 61.22 17 LYS A C 7
ATOM 3650 O O . LYS A 1 16 ? -5.997 22.517 -4.592 1.00 43.50 17 LYS A O 7
ATOM 3669 N N . ILE A 1 17 ? -4.717 21.363 -6.039 1.00 41.23 18 ILE A N 7
ATOM 3670 C CA . ILE A 1 17 ? -4.042 22.547 -6.556 1.00 3.35 18 ILE A CA 7
ATOM 3671 C C . ILE A 1 17 ? -4.696 23.036 -7.843 1.00 71.23 18 ILE A C 7
ATOM 3672 O O . ILE A 1 17 ? -4.573 24.205 -8.210 1.00 32.54 18 ILE A O 7
ATOM 3688 N N . SER A 1 18 ? -5.393 22.133 -8.526 1.00 15.14 19 SER A N 7
ATOM 3689 C CA . SER A 1 18 ? -6.067 22.471 -9.774 1.00 45.22 19 SER A CA 7
ATOM 3690 C C . SER A 1 18 ? -7.065 23.605 -9.563 1.00 53.02 19 SER A C 7
ATOM 3691 O O . SER A 1 18 ? -7.241 24.460 -10.431 1.00 34.22 19 SER A O 7
ATOM 3699 N N . GLN A 1 19 ? -7.716 23.604 -8.404 1.00 41.02 20 GLN A N 7
ATOM 3700 C CA . GLN A 1 19 ? -8.698 24.632 -8.079 1.00 63.20 20 GLN A CA 7
ATOM 3701 C C . GLN A 1 19 ? -8.113 26.026 -8.280 1.00 51.10 20 GLN A C 7
ATOM 3702 O O . GLN A 1 19 ? -8.770 26.912 -8.827 1.00 1.10 20 GLN A O 7
ATOM 3716 N N . ARG A 1 20 ? -6.875 26.213 -7.834 1.00 13.31 21 ARG A N 7
ATOM 3717 C CA . ARG A 1 20 ? -6.203 27.500 -7.964 1.00 10.45 21 ARG A CA 7
ATOM 3718 C C . ARG A 1 20 ? -5.423 27.577 -9.273 1.00 24.15 21 ARG A C 7
ATOM 3719 O O . ARG A 1 20 ? -5.285 28.648 -9.863 1.00 52.25 21 ARG A O 7
ATOM 3740 N N . TYR A 1 21 ? -4.914 26.434 -9.719 1.00 44.21 22 TYR A N 7
ATOM 3741 C CA . TYR A 1 21 ? -4.144 26.372 -10.956 1.00 75.13 22 TYR A CA 7
ATOM 3742 C C . TYR A 1 21 ? -5.046 26.045 -12.143 1.00 14.04 22 TYR A C 7
ATOM 3743 O O . TYR A 1 21 ? -5.073 24.912 -12.621 1.00 61.35 22 TYR A O 7
ATOM 3761 N N . GLN A 1 22 ? -5.783 27.047 -12.611 1.00 51.12 23 GLN A N 7
ATOM 3762 C CA . GLN A 1 22 ? -6.687 26.867 -13.741 1.00 45.04 23 GLN A CA 7
ATOM 3763 C C . GLN A 1 22 ? -6.596 28.046 -14.704 1.00 44.23 23 GLN A C 7
ATOM 3764 O O . GLN A 1 22 ? -7.386 28.159 -15.641 1.00 55.21 23 GLN A O 7
ATOM 3778 N N . LYS A 1 23 ? -5.626 28.923 -14.468 1.00 11.43 24 LYS A N 7
ATOM 3779 C CA . LYS A 1 23 ? -5.430 30.095 -15.314 1.00 30.42 24 LYS A CA 7
ATOM 3780 C C . LYS A 1 23 ? -4.024 30.109 -15.906 1.00 74.41 24 LYS A C 7
ATOM 3781 O O . LYS A 1 23 ? -3.794 30.686 -16.969 1.00 5.13 24 LYS A O 7
ATOM 3800 N N . PHE A 1 24 ? -3.089 29.468 -15.213 1.00 43.30 25 PHE A N 7
ATOM 3801 C CA . PHE A 1 24 ? -1.706 29.407 -15.671 1.00 63.11 25 PHE A CA 7
ATOM 3802 C C . PHE A 1 24 ? -1.632 28.913 -17.113 1.00 23.01 25 PHE A C 7
ATOM 3803 O O . PHE A 1 24 ? -0.757 29.321 -17.876 1.00 3.21 25 PHE A O 7
ATOM 3820 N N . ALA A 1 25 ? -2.556 28.031 -17.478 1.00 54.11 26 ALA A N 7
ATOM 3821 C CA . ALA A 1 25 ? -2.598 27.482 -18.828 1.00 3.13 26 ALA A CA 7
ATOM 3822 C C . ALA A 1 25 ? -3.751 26.496 -18.984 1.00 43.54 26 ALA A C 7
ATOM 3823 O O . ALA A 1 25 ? -4.461 26.511 -19.991 1.00 21.23 26 ALA A O 7
ATOM 3830 N N . LEU A 1 26 ? -3.931 25.641 -17.984 1.00 74.14 27 LEU A N 7
ATOM 3831 C CA . LEU A 1 26 ? -4.999 24.647 -18.011 1.00 63.24 27 LEU A CA 7
ATOM 3832 C C . LEU A 1 26 ? -4.796 23.661 -19.158 1.00 11.41 27 LEU A C 7
ATOM 3833 O O . LEU A 1 26 ? -5.537 23.655 -20.142 1.00 25.24 27 LEU A O 7
ATOM 3849 N N . PRO A 1 27 ? -3.770 22.807 -19.030 1.00 35.45 28 PRO A N 7
ATOM 3850 C CA . PRO A 1 27 ? -3.448 21.799 -20.044 1.00 73.31 28 PRO A CA 7
ATOM 3851 C C . PRO A 1 27 ? -4.492 20.689 -20.111 1.00 52.20 28 PRO A C 7
ATOM 3852 O O . PRO A 1 27 ? -4.271 19.586 -19.611 1.00 51.55 28 PRO A O 7
ATOM 3863 N N . GLN A 1 28 ? -5.629 20.989 -20.731 1.00 43.05 29 GLN A N 7
ATOM 3864 C CA . GLN A 1 28 ? -6.706 20.016 -20.863 1.00 35.21 29 GLN A CA 7
ATOM 3865 C C . GLN A 1 28 ? -7.689 20.435 -21.952 1.00 1.15 29 GLN A C 7
ATOM 3866 O O . GLN A 1 28 ? -8.862 20.062 -21.921 1.00 23.43 29 GLN A O 7
ATOM 3880 N N . TYR A 1 29 ? -7.203 21.213 -22.912 1.00 43.12 30 TYR A N 7
ATOM 3881 C CA . TYR A 1 29 ? -8.039 21.686 -24.009 1.00 62.43 30 TYR A CA 7
ATOM 3882 C C . TYR A 1 29 ? -8.444 20.532 -24.921 1.00 75.22 30 TYR A C 7
ATOM 3883 O O . TYR A 1 29 ? -8.073 19.381 -24.689 1.00 24.31 30 TYR A O 7
ATOM 3901 N N . LEU A 1 30 ? -9.209 20.848 -25.960 1.00 53.52 31 LEU A N 7
ATOM 3902 C CA . LEU A 1 30 ? -9.666 19.839 -26.910 1.00 14.55 31 LEU A CA 7
ATOM 3903 C C . LEU A 1 30 ? -8.970 20.004 -28.256 1.00 64.34 31 LEU A C 7
ATOM 3904 O O . LEU A 1 30 ? -8.700 19.024 -28.952 1.00 52.31 31 LEU A O 7
ATOM 3920 N N . LYS A 1 31 ? -8.678 21.249 -28.618 1.00 30.31 32 LYS A N 7
ATOM 3921 C CA . LYS A 1 31 ? -8.009 21.543 -29.880 1.00 31.24 32 LYS A CA 7
ATOM 3922 C C . LYS A 1 31 ? -6.494 21.545 -29.704 1.00 42.53 32 LYS A C 7
ATOM 3923 O O . LYS A 1 31 ? -5.908 20.553 -29.271 1.00 45.12 32 LYS A O 7
ATOM 3942 N N . THR A 1 1 ? 3.139 -0.869 -1.321 1.00 12.33 2 THR A N 8
ATOM 3943 C CA . THR A 1 1 ? 3.440 -1.188 -2.710 1.00 70.34 2 THR A CA 8
ATOM 3944 C C . THR A 1 1 ? 4.232 -0.067 -3.373 1.00 54.23 2 THR A C 8
ATOM 3945 O O . THR A 1 1 ? 4.744 -0.225 -4.481 1.00 63.54 2 THR A O 8
ATOM 3956 N N . LYS A 1 2 ? 4.329 1.068 -2.688 1.00 74.53 3 LYS A N 8
ATOM 3957 C CA . LYS A 1 2 ? 5.060 2.216 -3.209 1.00 51.33 3 LYS A CA 8
ATOM 3958 C C . LYS A 1 2 ? 4.591 2.567 -4.618 1.00 21.41 3 LYS A C 8
ATOM 3959 O O . LYS A 1 2 ? 5.404 2.774 -5.520 1.00 13.41 3 LYS A O 8
ATOM 3978 N N . LEU A 1 3 ? 3.277 2.632 -4.800 1.00 32.31 4 LEU A N 8
ATOM 3979 C CA . LEU A 1 3 ? 2.700 2.959 -6.099 1.00 74.21 4 LEU A CA 8
ATOM 3980 C C . LEU A 1 3 ? 1.249 3.407 -5.953 1.00 41.32 4 LEU A C 8
ATOM 3981 O O . LEU A 1 3 ? 0.896 4.532 -6.310 1.00 2.14 4 LEU A O 8
ATOM 3997 N N . THR A 1 4 ? 0.411 2.521 -5.425 1.00 21.24 5 THR A N 8
ATOM 3998 C CA . THR A 1 4 ? -1.001 2.825 -5.230 1.00 42.11 5 THR A CA 8
ATOM 3999 C C . THR A 1 4 ? -1.182 4.136 -4.473 1.00 45.04 5 THR A C 8
ATOM 4000 O O . THR A 1 4 ? -2.012 4.966 -4.842 1.00 31.22 5 THR A O 8
ATOM 4011 N N . GLU A 1 5 ? -0.398 4.316 -3.414 1.00 71.35 6 GLU A N 8
ATOM 4012 C CA . GLU A 1 5 ? -0.473 5.527 -2.606 1.00 51.24 6 GLU A CA 8
ATOM 4013 C C . GLU A 1 5 ? -0.138 6.760 -3.441 1.00 63.32 6 GLU A C 8
ATOM 4014 O O . GLU A 1 5 ? -0.941 7.686 -3.549 1.00 23.13 6 GLU A O 8
ATOM 4026 N N . GLU A 1 6 ? 1.055 6.762 -4.029 1.00 54.43 7 GLU A N 8
ATOM 4027 C CA . GLU A 1 6 ? 1.497 7.881 -4.853 1.00 53.51 7 GLU A CA 8
ATOM 4028 C C . GLU A 1 6 ? 0.461 8.211 -5.925 1.00 22.25 7 GLU A C 8
ATOM 4029 O O . GLU A 1 6 ? -0.029 9.337 -6.002 1.00 70.44 7 GLU A O 8
ATOM 4041 N N . GLU A 1 7 ? 0.135 7.220 -6.748 1.00 73.42 8 GLU A N 8
ATOM 4042 C CA . GLU A 1 7 ? -0.841 7.405 -7.816 1.00 30.31 8 GLU A CA 8
ATOM 4043 C C . GLU A 1 7 ? -2.150 7.963 -7.266 1.00 12.23 8 GLU A C 8
ATOM 4044 O O . GLU A 1 7 ? -2.809 8.781 -7.908 1.00 45.43 8 GLU A O 8
ATOM 4056 N N . LYS A 1 8 ? -2.522 7.515 -6.072 1.00 34.43 9 LYS A N 8
ATOM 4057 C CA . LYS A 1 8 ? -3.752 7.968 -5.433 1.00 1.45 9 LYS A CA 8
ATOM 4058 C C . LYS A 1 8 ? -3.603 9.397 -4.919 1.00 70.01 9 LYS A C 8
ATOM 4059 O O . LYS A 1 8 ? -4.583 10.133 -4.811 1.00 30.43 9 LYS A O 8
ATOM 4078 N N . ASN A 1 9 ? -2.370 9.783 -4.606 1.00 34.01 10 ASN A N 8
ATOM 4079 C CA . ASN A 1 9 ? -2.094 11.124 -4.105 1.00 4.42 10 ASN A CA 8
ATOM 4080 C C . ASN A 1 9 ? -2.172 12.152 -5.230 1.00 2.13 10 ASN A C 8
ATOM 4081 O O . ASN A 1 9 ? -2.725 13.238 -5.055 1.00 34.31 10 ASN A O 8
ATOM 4092 N N . ARG A 1 10 ? -1.614 11.801 -6.384 1.00 12.40 11 ARG A N 8
ATOM 4093 C CA . ARG A 1 10 ? -1.620 12.693 -7.537 1.00 51.24 11 ARG A CA 8
ATOM 4094 C C . ARG A 1 10 ? -3.033 13.185 -7.837 1.00 72.44 11 ARG A C 8
ATOM 4095 O O . ARG A 1 10 ? -3.231 14.333 -8.235 1.00 52.43 11 ARG A O 8
ATOM 4116 N N . LEU A 1 11 ? -4.012 12.308 -7.645 1.00 32.34 12 LEU A N 8
ATOM 4117 C CA . LEU A 1 11 ? -5.408 12.652 -7.895 1.00 23.32 12 LEU A CA 8
ATOM 4118 C C . LEU A 1 11 ? -5.891 13.715 -6.914 1.00 3.22 12 LEU A C 8
ATOM 4119 O O . LEU A 1 11 ? -6.730 14.549 -7.251 1.00 45.41 12 LEU A O 8
ATOM 4135 N N . ASN A 1 12 ? -5.353 13.680 -5.699 1.00 32.12 13 ASN A N 8
ATOM 4136 C CA . ASN A 1 12 ? -5.728 14.642 -4.669 1.00 13.11 13 ASN A CA 8
ATOM 4137 C C . ASN A 1 12 ? -4.954 15.946 -4.835 1.00 2.03 13 ASN A C 8
ATOM 4138 O O . ASN A 1 12 ? -5.529 17.033 -4.784 1.00 13.32 13 ASN A O 8
ATOM 4149 N N . PHE A 1 13 ? -3.645 15.829 -5.034 1.00 11.32 14 PHE A N 8
ATOM 4150 C CA . PHE A 1 13 ? -2.791 16.998 -5.207 1.00 2.41 14 PHE A CA 8
ATOM 4151 C C . PHE A 1 13 ? -3.209 17.801 -6.436 1.00 33.45 14 PHE A C 8
ATOM 4152 O O . PHE A 1 13 ? -3.313 19.027 -6.385 1.00 10.02 14 PHE A O 8
ATOM 4169 N N . LEU A 1 14 ? -3.448 17.100 -7.539 1.00 0.23 15 LEU A N 8
ATOM 4170 C CA . LEU A 1 14 ? -3.855 17.746 -8.782 1.00 21.10 15 LEU A CA 8
ATOM 4171 C C . LEU A 1 14 ? -5.170 18.498 -8.600 1.00 65.32 15 LEU A C 8
ATOM 4172 O O . LEU A 1 14 ? -5.294 19.658 -8.993 1.00 65.12 15 LEU A O 8
ATOM 4188 N N . LYS A 1 15 ? -6.149 17.830 -8.000 1.00 21.11 16 LYS A N 8
ATOM 4189 C CA . LYS A 1 15 ? -7.454 18.435 -7.762 1.00 31.33 16 LYS A CA 8
ATOM 4190 C C . LYS A 1 15 ? -7.361 19.533 -6.707 1.00 65.03 16 LYS A C 8
ATOM 4191 O O . LYS A 1 15 ? -8.162 20.468 -6.697 1.00 22.34 16 LYS A O 8
ATOM 4210 N N . LYS A 1 16 ? -6.376 19.415 -5.822 1.00 75.04 17 LYS A N 8
ATOM 4211 C CA . LYS A 1 16 ? -6.176 20.399 -4.765 1.00 64.31 17 LYS A CA 8
ATOM 4212 C C . LYS A 1 16 ? -5.546 21.673 -5.320 1.00 30.44 17 LYS A C 8
ATOM 4213 O O . LYS A 1 16 ? -5.942 22.781 -4.957 1.00 34.53 17 LYS A O 8
ATOM 4232 N N . ILE A 1 17 ? -4.565 21.507 -6.201 1.00 14.42 18 ILE A N 8
ATOM 4233 C CA . ILE A 1 17 ? -3.884 22.644 -6.807 1.00 1.53 18 ILE A CA 8
ATOM 4234 C C . ILE A 1 17 ? -4.683 23.204 -7.978 1.00 74.05 18 ILE A C 8
ATOM 4235 O O . ILE A 1 17 ? -4.588 24.389 -8.299 1.00 62.53 18 ILE A O 8
ATOM 4251 N N . SER A 1 18 ? -5.473 22.344 -8.613 1.00 75.21 19 SER A N 8
ATOM 4252 C CA . SER A 1 18 ? -6.289 22.751 -9.751 1.00 50.41 19 SER A CA 8
ATOM 4253 C C . SER A 1 18 ? -7.223 23.895 -9.368 1.00 53.11 19 SER A C 8
ATOM 4254 O O . SER A 1 18 ? -7.489 24.789 -10.172 1.00 23.44 19 SER A O 8
ATOM 4262 N N . GLN A 1 19 ? -7.718 23.859 -8.135 1.00 71.11 20 GLN A N 8
ATOM 4263 C CA . GLN A 1 19 ? -8.623 24.892 -7.645 1.00 74.41 20 GLN A CA 8
ATOM 4264 C C . GLN A 1 19 ? -8.041 26.282 -7.880 1.00 34.33 20 GLN A C 8
ATOM 4265 O O . GLN A 1 19 ? -8.778 27.251 -8.063 1.00 31.11 20 GLN A O 8
ATOM 4279 N N . ARG A 1 20 ? -6.715 26.372 -7.872 1.00 74.43 21 ARG A N 8
ATOM 4280 C CA . ARG A 1 20 ? -6.035 27.644 -8.083 1.00 23.54 21 ARG A CA 8
ATOM 4281 C C . ARG A 1 20 ? -5.481 27.735 -9.501 1.00 45.53 21 ARG A C 8
ATOM 4282 O O . ARG A 1 20 ? -5.581 28.776 -10.152 1.00 10.12 21 ARG A O 8
ATOM 4303 N N . TYR A 1 21 ? -4.895 26.641 -9.974 1.00 75.33 22 TYR A N 8
ATOM 4304 C CA . TYR A 1 21 ? -4.323 26.598 -11.314 1.00 44.54 22 TYR A CA 8
ATOM 4305 C C . TYR A 1 21 ? -5.412 26.423 -12.368 1.00 15.15 22 TYR A C 8
ATOM 4306 O O . TYR A 1 21 ? -5.521 25.369 -12.994 1.00 45.41 22 TYR A O 8
ATOM 4324 N N . GLN A 1 22 ? -6.217 27.464 -12.556 1.00 10.10 23 GLN A N 8
ATOM 4325 C CA . GLN A 1 22 ? -7.299 27.426 -13.533 1.00 22.21 23 GLN A CA 8
ATOM 4326 C C . GLN A 1 22 ? -7.519 28.801 -14.155 1.00 72.42 23 GLN A C 8
ATOM 4327 O O . GLN A 1 22 ? -8.540 29.047 -14.798 1.00 33.15 23 GLN A O 8
ATOM 4341 N N . LYS A 1 23 ? -6.555 29.694 -13.961 1.00 12.15 24 LYS A N 8
ATOM 4342 C CA . LYS A 1 23 ? -6.642 31.045 -14.503 1.00 32.30 24 LYS A CA 8
ATOM 4343 C C . LYS A 1 23 ? -5.359 31.419 -15.238 1.00 54.43 24 LYS A C 8
ATOM 4344 O O . LYS A 1 23 ? -5.397 32.086 -16.273 1.00 31.22 24 LYS A O 8
ATOM 4363 N N . PHE A 1 24 ? -4.225 30.986 -14.699 1.00 31.35 25 PHE A N 8
ATOM 4364 C CA . PHE A 1 24 ? -2.931 31.275 -15.304 1.00 44.40 25 PHE A CA 8
ATOM 4365 C C . PHE A 1 24 ? -2.957 30.996 -16.804 1.00 21.21 25 PHE A C 8
ATOM 4366 O O . PHE A 1 24 ? -2.322 31.700 -17.589 1.00 32.15 25 PHE A O 8
ATOM 4383 N N . ALA A 1 25 ? -3.696 29.962 -17.194 1.00 45.21 26 ALA A N 8
ATOM 4384 C CA . ALA A 1 25 ? -3.806 29.590 -18.599 1.00 34.51 26 ALA A CA 8
ATOM 4385 C C . ALA A 1 25 ? -4.702 28.368 -18.774 1.00 24.52 26 ALA A C 8
ATOM 4386 O O . ALA A 1 25 ? -5.406 28.240 -19.776 1.00 72.50 26 ALA A O 8
ATOM 4393 N N . LEU A 1 26 ? -4.669 27.471 -17.794 1.00 13.32 27 LEU A N 8
ATOM 4394 C CA . LEU A 1 26 ? -5.478 26.258 -17.840 1.00 21.04 27 LEU A CA 8
ATOM 4395 C C . LEU A 1 26 ? -5.247 25.499 -19.142 1.00 61.51 27 LEU A C 8
ATOM 4396 O O . LEU A 1 26 ? -6.094 25.478 -20.036 1.00 24.33 27 LEU A O 8
ATOM 4412 N N . PRO A 1 27 ? -4.074 24.857 -19.253 1.00 52.14 28 PRO A N 8
ATOM 4413 C CA . PRO A 1 27 ? -3.706 24.082 -20.442 1.00 24.12 28 PRO A CA 8
ATOM 4414 C C . PRO A 1 27 ? -4.528 22.805 -20.579 1.00 54.54 28 PRO A C 8
ATOM 4415 O O . PRO A 1 27 ? -4.038 21.709 -20.313 1.00 24.12 28 PRO A O 8
ATOM 4426 N N . GLN A 1 28 ? -5.781 22.957 -20.997 1.00 70.53 29 GLN A N 8
ATOM 4427 C CA . GLN A 1 28 ? -6.671 21.815 -21.170 1.00 32.43 29 GLN A CA 8
ATOM 4428 C C . GLN A 1 28 ? -7.734 22.107 -22.224 1.00 1.13 29 GLN A C 8
ATOM 4429 O O . GLN A 1 28 ? -8.854 22.501 -21.898 1.00 1.23 29 GLN A O 8
ATOM 4443 N N . TYR A 1 29 ? -7.376 21.912 -23.488 1.00 4.22 30 TYR A N 8
ATOM 4444 C CA . TYR A 1 29 ? -8.298 22.158 -24.590 1.00 63.22 30 TYR A CA 8
ATOM 4445 C C . TYR A 1 29 ? -8.422 20.926 -25.481 1.00 72.32 30 TYR A C 8
ATOM 4446 O O . TYR A 1 29 ? -9.518 20.563 -25.910 1.00 35.21 30 TYR A O 8
ATOM 4464 N N . LEU A 1 30 ? -7.291 20.286 -25.756 1.00 21.44 31 LEU A N 8
ATOM 4465 C CA . LEU A 1 30 ? -7.271 19.093 -26.595 1.00 70.31 31 LEU A CA 8
ATOM 4466 C C . LEU A 1 30 ? -7.602 17.847 -25.779 1.00 43.12 31 LEU A C 8
ATOM 4467 O O . LEU A 1 30 ? -8.408 17.015 -26.195 1.00 62.33 31 LEU A O 8
ATOM 4483 N N . LYS A 1 31 ? -6.975 17.726 -24.614 1.00 14.24 32 LYS A N 8
ATOM 4484 C CA . LYS A 1 31 ? -7.205 16.585 -23.736 1.00 63.41 32 LYS A CA 8
ATOM 4485 C C . LYS A 1 31 ? -6.769 15.286 -24.408 1.00 12.15 32 LYS A C 8
ATOM 4486 O O . LYS A 1 31 ? -5.834 14.625 -23.955 1.00 50.20 32 LYS A O 8
ATOM 4505 N N . THR A 1 1 ? 3.915 -1.931 -0.899 1.00 42.33 2 THR A N 9
ATOM 4506 C CA . THR A 1 1 ? 3.343 -1.044 -1.905 1.00 20.15 2 THR A CA 9
ATOM 4507 C C . THR A 1 1 ? 3.800 0.395 -1.693 1.00 32.34 2 THR A C 9
ATOM 4508 O O . THR A 1 1 ? 4.341 0.737 -0.641 1.00 64.13 2 THR A O 9
ATOM 4519 N N . LYS A 1 2 ? 3.578 1.235 -2.698 1.00 15.15 3 LYS A N 9
ATOM 4520 C CA . LYS A 1 2 ? 3.964 2.639 -2.621 1.00 62.13 3 LYS A CA 9
ATOM 4521 C C . LYS A 1 2 ? 3.585 3.378 -3.901 1.00 22.12 3 LYS A C 9
ATOM 4522 O O . LYS A 1 2 ? 3.225 4.555 -3.866 1.00 43.43 3 LYS A O 9
ATOM 4541 N N . LEU A 1 3 ? 3.667 2.680 -5.028 1.00 31.31 4 LEU A N 9
ATOM 4542 C CA . LEU A 1 3 ? 3.331 3.269 -6.319 1.00 53.42 4 LEU A CA 9
ATOM 4543 C C . LEU A 1 3 ? 1.856 3.655 -6.374 1.00 41.52 4 LEU A C 9
ATOM 4544 O O . LEU A 1 3 ? 1.505 4.747 -6.822 1.00 53.44 4 LEU A O 9
ATOM 4560 N N . THR A 1 4 ? 0.996 2.753 -5.913 1.00 74.12 5 THR A N 9
ATOM 4561 C CA . THR A 1 4 ? -0.441 2.999 -5.909 1.00 21.23 5 THR A CA 9
ATOM 4562 C C . THR A 1 4 ? -0.781 4.256 -5.117 1.00 1.15 5 THR A C 9
ATOM 4563 O O . THR A 1 4 ? -1.486 5.137 -5.607 1.00 10.21 5 THR A O 9
ATOM 4574 N N . GLU A 1 5 ? -0.274 4.332 -3.890 1.00 15.23 6 GLU A N 9
ATOM 4575 C CA . GLU A 1 5 ? -0.526 5.483 -3.030 1.00 41.13 6 GLU A CA 9
ATOM 4576 C C . GLU A 1 5 ? -0.116 6.779 -3.723 1.00 55.45 6 GLU A C 9
ATOM 4577 O O . GLU A 1 5 ? -0.941 7.667 -3.939 1.00 74.53 6 GLU A O 9
ATOM 4589 N N . GLU A 1 6 ? 1.163 6.880 -4.069 1.00 4.54 7 GLU A N 9
ATOM 4590 C CA . GLU A 1 6 ? 1.682 8.069 -4.736 1.00 24.32 7 GLU A CA 9
ATOM 4591 C C . GLU A 1 6 ? 0.843 8.414 -5.963 1.00 1.25 7 GLU A C 9
ATOM 4592 O O . GLU A 1 6 ? 0.319 9.522 -6.076 1.00 62.32 7 GLU A O 9
ATOM 4604 N N . GLU A 1 7 ? 0.722 7.458 -6.878 1.00 35.43 8 GLU A N 9
ATOM 4605 C CA . GLU A 1 7 ? -0.053 7.661 -8.096 1.00 45.45 8 GLU A CA 9
ATOM 4606 C C . GLU A 1 7 ? -1.465 8.139 -7.771 1.00 3.23 8 GLU A C 9
ATOM 4607 O O . GLU A 1 7 ? -2.032 8.968 -8.483 1.00 32.22 8 GLU A O 9
ATOM 4619 N N . LYS A 1 8 ? -2.027 7.610 -6.689 1.00 51.13 9 LYS A N 9
ATOM 4620 C CA . LYS A 1 8 ? -3.372 7.981 -6.267 1.00 13.24 9 LYS A CA 9
ATOM 4621 C C . LYS A 1 8 ? -3.386 9.383 -5.665 1.00 73.11 9 LYS A C 9
ATOM 4622 O O . LYS A 1 8 ? -4.402 10.076 -5.707 1.00 3.11 9 LYS A O 9
ATOM 4641 N N . ASN A 1 9 ? -2.252 9.794 -5.107 1.00 71.03 10 ASN A N 9
ATOM 4642 C CA . ASN A 1 9 ? -2.134 11.114 -4.498 1.00 73.22 10 ASN A CA 9
ATOM 4643 C C . ASN A 1 9 ? -2.045 12.200 -5.566 1.00 63.20 10 ASN A C 9
ATOM 4644 O O . ASN A 1 9 ? -2.665 13.256 -5.445 1.00 2.42 10 ASN A O 9
ATOM 4655 N N . ARG A 1 10 ? -1.269 11.931 -6.611 1.00 53.45 11 ARG A N 9
ATOM 4656 C CA . ARG A 1 10 ? -1.098 12.885 -7.700 1.00 41.45 11 ARG A CA 9
ATOM 4657 C C . ARG A 1 10 ? -2.450 13.354 -8.230 1.00 41.24 11 ARG A C 9
ATOM 4658 O O . ARG A 1 10 ? -2.624 14.526 -8.567 1.00 53.14 11 ARG A O 9
ATOM 4679 N N . LEU A 1 11 ? -3.403 12.432 -8.302 1.00 73.10 12 LEU A N 9
ATOM 4680 C CA . LEU A 1 11 ? -4.740 12.750 -8.792 1.00 13.05 12 LEU A CA 9
ATOM 4681 C C . LEU A 1 11 ? -5.445 13.726 -7.855 1.00 11.01 12 LEU A C 9
ATOM 4682 O O . LEU A 1 11 ? -6.251 14.547 -8.290 1.00 51.14 12 LEU A O 9
ATOM 4698 N N . ASN A 1 12 ? -5.134 13.631 -6.566 1.00 44.23 13 ASN A N 9
ATOM 4699 C CA . ASN A 1 12 ? -5.736 14.507 -5.568 1.00 10.11 13 ASN A CA 9
ATOM 4700 C C . ASN A 1 12 ? -5.005 15.845 -5.506 1.00 31.12 13 ASN A C 9
ATOM 4701 O O . ASN A 1 12 ? -5.628 16.900 -5.390 1.00 54.45 13 ASN A O 9
ATOM 4712 N N . PHE A 1 13 ? -3.680 15.793 -5.584 1.00 25.22 14 PHE A N 9
ATOM 4713 C CA . PHE A 1 13 ? -2.863 17.000 -5.536 1.00 61.02 14 PHE A CA 9
ATOM 4714 C C . PHE A 1 13 ? -3.109 17.872 -6.764 1.00 61.21 14 PHE A C 9
ATOM 4715 O O . PHE A 1 13 ? -3.224 19.094 -6.659 1.00 73.32 14 PHE A O 9
ATOM 4732 N N . LEU A 1 14 ? -3.188 17.236 -7.928 1.00 24.44 15 LEU A N 9
ATOM 4733 C CA . LEU A 1 14 ? -3.419 17.952 -9.177 1.00 75.11 15 LEU A CA 9
ATOM 4734 C C . LEU A 1 14 ? -4.812 18.573 -9.198 1.00 75.04 15 LEU A C 9
ATOM 4735 O O . LEU A 1 14 ? -4.990 19.712 -9.632 1.00 32.51 15 LEU A O 9
ATOM 4751 N N . LYS A 1 15 ? -5.798 17.818 -8.725 1.00 54.14 16 LYS A N 9
ATOM 4752 C CA . LYS A 1 15 ? -7.176 18.294 -8.686 1.00 41.32 16 LYS A CA 9
ATOM 4753 C C . LYS A 1 15 ? -7.370 19.307 -7.562 1.00 43.23 16 LYS A C 9
ATOM 4754 O O . LYS A 1 15 ? -8.260 20.156 -7.624 1.00 25.13 16 LYS A O 9
ATOM 4773 N N . LYS A 1 16 ? -6.530 19.214 -6.536 1.00 73.45 17 LYS A N 9
ATOM 4774 C CA . LYS A 1 16 ? -6.607 20.123 -5.399 1.00 43.14 17 LYS A CA 9
ATOM 4775 C C . LYS A 1 16 ? -6.004 21.481 -5.747 1.00 20.51 17 LYS A C 9
ATOM 4776 O O . LYS A 1 16 ? -6.454 22.515 -5.252 1.00 24.51 17 LYS A O 9
ATOM 4795 N N . ILE A 1 17 ? -4.986 21.470 -6.601 1.00 32.30 18 ILE A N 9
ATOM 4796 C CA . ILE A 1 17 ? -4.325 22.700 -7.016 1.00 3.40 18 ILE A CA 9
ATOM 4797 C C . ILE A 1 17 ? -4.953 23.260 -8.288 1.00 3.11 18 ILE A C 9
ATOM 4798 O O . ILE A 1 17 ? -4.974 24.472 -8.500 1.00 40.45 18 ILE A O 9
ATOM 4814 N N . SER A 1 18 ? -5.465 22.369 -9.130 1.00 61.53 19 SER A N 9
ATOM 4815 C CA . SER A 1 18 ? -6.092 22.773 -10.383 1.00 33.11 19 SER A CA 9
ATOM 4816 C C . SER A 1 18 ? -7.198 23.794 -10.132 1.00 2.00 19 SER A C 9
ATOM 4817 O O . SER A 1 18 ? -7.482 24.637 -10.982 1.00 12.20 19 SER A O 9
ATOM 4825 N N . GLN A 1 19 ? -7.817 23.710 -8.959 1.00 2.22 20 GLN A N 9
ATOM 4826 C CA . GLN A 1 19 ? -8.892 24.626 -8.596 1.00 3.23 20 GLN A CA 9
ATOM 4827 C C . GLN A 1 19 ? -8.400 26.070 -8.596 1.00 21.24 20 GLN A C 9
ATOM 4828 O O . GLN A 1 19 ? -9.159 26.994 -8.885 1.00 54.43 20 GLN A O 9
ATOM 4842 N N . ARG A 1 20 ? -7.125 26.256 -8.269 1.00 33.45 21 ARG A N 9
ATOM 4843 C CA . ARG A 1 20 ? -6.533 27.587 -8.229 1.00 42.13 21 ARG A CA 9
ATOM 4844 C C . ARG A 1 20 ? -5.647 27.824 -9.449 1.00 52.21 21 ARG A C 9
ATOM 4845 O O . ARG A 1 20 ? -5.469 28.961 -9.888 1.00 73.32 21 ARG A O 9
ATOM 4866 N N . TYR A 1 21 ? -5.094 26.745 -9.991 1.00 32.12 22 TYR A N 9
ATOM 4867 C CA . TYR A 1 21 ? -4.225 26.835 -11.158 1.00 3.52 22 TYR A CA 9
ATOM 4868 C C . TYR A 1 21 ? -5.015 26.618 -12.444 1.00 53.04 22 TYR A C 9
ATOM 4869 O O . TYR A 1 21 ? -4.944 25.553 -13.056 1.00 72.50 22 TYR A O 9
ATOM 4887 N N . GLN A 1 22 ? -5.768 27.637 -12.848 1.00 65.42 23 GLN A N 9
ATOM 4888 C CA . GLN A 1 22 ? -6.572 27.558 -14.062 1.00 22.41 23 GLN A CA 9
ATOM 4889 C C . GLN A 1 22 ? -6.524 28.872 -14.833 1.00 52.51 23 GLN A C 9
ATOM 4890 O O . GLN A 1 22 ? -7.280 29.075 -15.784 1.00 10.14 23 GLN A O 9
ATOM 4904 N N . LYS A 1 23 ? -5.631 29.764 -14.418 1.00 12.34 24 LYS A N 9
ATOM 4905 C CA . LYS A 1 23 ? -5.483 31.060 -15.069 1.00 52.30 24 LYS A CA 9
ATOM 4906 C C . LYS A 1 23 ? -4.036 31.297 -15.487 1.00 64.14 24 LYS A C 9
ATOM 4907 O O . LYS A 1 23 ? -3.769 31.964 -16.487 1.00 40.31 24 LYS A O 9
ATOM 4926 N N . PHE A 1 24 ? -3.104 30.745 -14.717 1.00 71.42 25 PHE A N 9
ATOM 4927 C CA . PHE A 1 24 ? -1.683 30.895 -15.009 1.00 12.24 25 PHE A CA 9
ATOM 4928 C C . PHE A 1 24 ? -1.388 30.554 -16.466 1.00 42.53 25 PHE A C 9
ATOM 4929 O O . PHE A 1 24 ? -0.482 31.122 -17.076 1.00 62.41 25 PHE A O 9
ATOM 4946 N N . ALA A 1 25 ? -2.159 29.623 -17.018 1.00 52.51 26 ALA A N 9
ATOM 4947 C CA . ALA A 1 25 ? -1.982 29.207 -18.404 1.00 10.52 26 ALA A CA 9
ATOM 4948 C C . ALA A 1 25 ? -3.059 28.212 -18.820 1.00 32.50 26 ALA A C 9
ATOM 4949 O O . ALA A 1 25 ? -3.644 28.328 -19.898 1.00 22.11 26 ALA A O 9
ATOM 4956 N N . LEU A 1 26 ? -3.317 27.232 -17.960 1.00 42.41 27 LEU A N 9
ATOM 4957 C CA . LEU A 1 26 ? -4.324 26.215 -18.239 1.00 32.42 27 LEU A CA 9
ATOM 4958 C C . LEU A 1 26 ? -4.018 25.489 -19.545 1.00 21.30 27 LEU A C 9
ATOM 4959 O O . LEU A 1 26 ? -4.726 25.629 -20.542 1.00 42.15 27 LEU A O 9
ATOM 4975 N N . PRO A 1 27 ? -2.939 24.692 -19.540 1.00 60.25 28 PRO A N 9
ATOM 4976 C CA . PRO A 1 27 ? -2.516 23.926 -20.716 1.00 61.44 28 PRO A CA 9
ATOM 4977 C C . PRO A 1 27 ? -3.477 22.787 -21.043 1.00 44.40 28 PRO A C 9
ATOM 4978 O O . PRO A 1 27 ? -3.373 22.159 -22.096 1.00 44.10 28 PRO A O 9
ATOM 4989 N N . GLN A 1 28 ? -4.411 22.528 -20.134 1.00 2.32 29 GLN A N 9
ATOM 4990 C CA . GLN A 1 28 ? -5.390 21.465 -20.327 1.00 23.04 29 GLN A CA 9
ATOM 4991 C C . GLN A 1 28 ? -6.429 21.864 -21.369 1.00 43.03 29 GLN A C 9
ATOM 4992 O O . GLN A 1 28 ? -6.512 21.261 -22.440 1.00 2.23 29 GLN A O 9
ATOM 5006 N N . TYR A 1 29 ? -7.219 22.883 -21.050 1.00 31.43 30 TYR A N 9
ATOM 5007 C CA . TYR A 1 29 ? -8.255 23.360 -21.958 1.00 0.42 30 TYR A CA 9
ATOM 5008 C C . TYR A 1 29 ? -9.320 22.291 -22.181 1.00 23.31 30 TYR A C 9
ATOM 5009 O O . TYR A 1 29 ? -10.387 22.322 -21.566 1.00 62.04 30 TYR A O 9
ATOM 5027 N N . LEU A 1 30 ? -9.022 21.344 -23.064 1.00 3.10 31 LEU A N 9
ATOM 5028 C CA . LEU A 1 30 ? -9.952 20.262 -23.369 1.00 43.54 31 LEU A CA 9
ATOM 5029 C C . LEU A 1 30 ? -9.294 18.903 -23.158 1.00 30.34 31 LEU A C 9
ATOM 5030 O O . LEU A 1 30 ? -8.112 18.818 -22.822 1.00 74.42 31 LEU A O 9
ATOM 5046 N N . LYS A 1 31 ? -10.066 17.840 -23.358 1.00 13.14 32 LYS A N 9
ATOM 5047 C CA . LYS A 1 31 ? -9.559 16.483 -23.192 1.00 53.14 32 LYS A CA 9
ATOM 5048 C C . LYS A 1 31 ? -8.810 16.027 -24.440 1.00 70.51 32 LYS A C 9
ATOM 5049 O O . LYS A 1 31 ? -7.982 15.117 -24.381 1.00 3.52 32 LYS A O 9
ATOM 5068 N N . THR A 1 1 ? 0.738 0.780 -0.516 1.00 62.34 2 THR A N 10
ATOM 5069 C CA . THR A 1 1 ? 1.857 0.543 -1.420 1.00 20.22 2 THR A CA 10
ATOM 5070 C C . THR A 1 1 ? 2.643 1.825 -1.669 1.00 63.20 2 THR A C 10
ATOM 5071 O O . THR A 1 1 ? 2.214 2.913 -1.286 1.00 4.34 2 THR A O 10
ATOM 5082 N N . LYS A 1 2 ? 3.797 1.690 -2.315 1.00 32.35 3 LYS A N 10
ATOM 5083 C CA . LYS A 1 2 ? 4.643 2.837 -2.618 1.00 5.54 3 LYS A CA 10
ATOM 5084 C C . LYS A 1 2 ? 4.215 3.500 -3.923 1.00 14.44 3 LYS A C 10
ATOM 5085 O O . LYS A 1 2 ? 4.500 4.676 -4.157 1.00 33.32 3 LYS A O 10
ATOM 5104 N N . LEU A 1 3 ? 3.527 2.741 -4.769 1.00 3.14 4 LEU A N 10
ATOM 5105 C CA . LEU A 1 3 ? 3.057 3.256 -6.050 1.00 62.31 4 LEU A CA 10
ATOM 5106 C C . LEU A 1 3 ? 1.600 3.698 -5.958 1.00 4.31 4 LEU A C 10
ATOM 5107 O O . LEU A 1 3 ? 1.266 4.841 -6.273 1.00 74.31 4 LEU A O 10
ATOM 5123 N N . THR A 1 4 ? 0.737 2.787 -5.522 1.00 33.44 5 THR A N 10
ATOM 5124 C CA . THR A 1 4 ? -0.684 3.083 -5.387 1.00 21.45 5 THR A CA 10
ATOM 5125 C C . THR A 1 4 ? -0.906 4.353 -4.574 1.00 40.45 5 THR A C 10
ATOM 5126 O O . THR A 1 4 ? -1.653 5.241 -4.986 1.00 65.30 5 THR A O 10
ATOM 5137 N N . GLU A 1 5 ? -0.252 4.434 -3.420 1.00 13.13 6 GLU A N 10
ATOM 5138 C CA . GLU A 1 5 ? -0.380 5.598 -2.550 1.00 63.13 6 GLU A CA 10
ATOM 5139 C C . GLU A 1 5 ? -0.025 6.879 -3.300 1.00 63.42 6 GLU A C 10
ATOM 5140 O O . GLU A 1 5 ? -0.862 7.764 -3.467 1.00 15.31 6 GLU A O 10
ATOM 5152 N N . GLU A 1 6 ? 1.223 6.968 -3.749 1.00 64.02 7 GLU A N 10
ATOM 5153 C CA . GLU A 1 6 ? 1.690 8.141 -4.480 1.00 35.32 7 GLU A CA 10
ATOM 5154 C C . GLU A 1 6 ? 0.754 8.466 -5.641 1.00 31.14 7 GLU A C 10
ATOM 5155 O O . GLU A 1 6 ? 0.225 9.573 -5.732 1.00 75.14 7 GLU A O 10
ATOM 5167 N N . GLU A 1 7 ? 0.556 7.493 -6.524 1.00 63.34 8 GLU A N 10
ATOM 5168 C CA . GLU A 1 7 ? -0.314 7.676 -7.680 1.00 0.21 8 GLU A CA 10
ATOM 5169 C C . GLU A 1 7 ? -1.685 8.192 -7.252 1.00 30.30 8 GLU A C 10
ATOM 5170 O O . GLU A 1 7 ? -2.287 9.026 -7.929 1.00 4.14 8 GLU A O 10
ATOM 5182 N N . LYS A 1 8 ? -2.174 7.688 -6.124 1.00 0.43 9 LYS A N 10
ATOM 5183 C CA . LYS A 1 8 ? -3.473 8.097 -5.603 1.00 33.30 9 LYS A CA 10
ATOM 5184 C C . LYS A 1 8 ? -3.414 9.515 -5.044 1.00 31.31 9 LYS A C 10
ATOM 5185 O O . LYS A 1 8 ? -4.410 10.237 -5.052 1.00 61.10 9 LYS A O 10
ATOM 5204 N N . ASN A 1 9 ? -2.240 9.907 -4.560 1.00 62.24 10 ASN A N 10
ATOM 5205 C CA . ASN A 1 9 ? -2.051 11.239 -3.998 1.00 52.33 10 ASN A CA 10
ATOM 5206 C C . ASN A 1 9 ? -2.007 12.293 -5.100 1.00 45.34 10 ASN A C 10
ATOM 5207 O O . ASN A 1 9 ? -2.589 13.370 -4.968 1.00 24.14 10 ASN A O 10
ATOM 5218 N N . ARG A 1 10 ? -1.312 11.975 -6.188 1.00 54.12 11 ARG A N 10
ATOM 5219 C CA . ARG A 1 10 ? -1.191 12.894 -7.313 1.00 52.42 11 ARG A CA 10
ATOM 5220 C C . ARG A 1 10 ? -2.562 13.400 -7.752 1.00 53.21 11 ARG A C 10
ATOM 5221 O O . ARG A 1 10 ? -2.710 14.555 -8.154 1.00 54.10 11 ARG A O 10
ATOM 5242 N N . LEU A 1 11 ? -3.562 12.529 -7.673 1.00 64.40 12 LEU A N 10
ATOM 5243 C CA . LEU A 1 11 ? -4.921 12.886 -8.062 1.00 53.24 12 LEU A CA 10
ATOM 5244 C C . LEU A 1 11 ? -5.546 13.838 -7.047 1.00 41.13 12 LEU A C 10
ATOM 5245 O O . LEU A 1 11 ? -6.329 14.716 -7.406 1.00 13.34 12 LEU A O 10
ATOM 5261 N N . ASN A 1 12 ? -5.192 13.658 -5.779 1.00 44.10 13 ASN A N 10
ATOM 5262 C CA . ASN A 1 12 ? -5.716 14.502 -4.712 1.00 13.13 13 ASN A CA 10
ATOM 5263 C C . ASN A 1 12 ? -4.983 15.839 -4.666 1.00 13.53 13 ASN A C 10
ATOM 5264 O O . ASN A 1 12 ? -5.543 16.852 -4.244 1.00 43.03 13 ASN A O 10
ATOM 5275 N N . PHE A 1 13 ? -3.728 15.835 -5.103 1.00 13.53 14 PHE A N 10
ATOM 5276 C CA . PHE A 1 13 ? -2.918 17.048 -5.111 1.00 60.23 14 PHE A CA 10
ATOM 5277 C C . PHE A 1 13 ? -3.247 17.913 -6.324 1.00 42.14 14 PHE A C 10
ATOM 5278 O O . PHE A 1 13 ? -3.227 19.142 -6.248 1.00 52.42 14 PHE A O 10
ATOM 5295 N N . LEU A 1 14 ? -3.548 17.263 -7.443 1.00 31.11 15 LEU A N 10
ATOM 5296 C CA . LEU A 1 14 ? -3.881 17.972 -8.674 1.00 30.42 15 LEU A CA 10
ATOM 5297 C C . LEU A 1 14 ? -5.256 18.623 -8.572 1.00 55.01 15 LEU A C 10
ATOM 5298 O O . LEU A 1 14 ? -5.483 19.708 -9.108 1.00 1.32 15 LEU A O 10
ATOM 5314 N N . LYS A 1 15 ? -6.172 17.954 -7.879 1.00 52.44 16 LYS A N 10
ATOM 5315 C CA . LYS A 1 15 ? -7.525 18.469 -7.703 1.00 73.54 16 LYS A CA 10
ATOM 5316 C C . LYS A 1 15 ? -7.554 19.577 -6.656 1.00 40.54 16 LYS A C 10
ATOM 5317 O O . LYS A 1 15 ? -8.351 20.511 -6.747 1.00 52.35 16 LYS A O 10
ATOM 5336 N N . LYS A 1 16 ? -6.678 19.470 -5.663 1.00 34.52 17 LYS A N 10
ATOM 5337 C CA . LYS A 1 16 ? -6.601 20.464 -4.599 1.00 42.14 17 LYS A CA 10
ATOM 5338 C C . LYS A 1 16 ? -5.959 21.752 -5.105 1.00 1.21 17 LYS A C 10
ATOM 5339 O O . LYS A 1 16 ? -6.222 22.835 -4.580 1.00 61.24 17 LYS A O 10
ATOM 5358 N N . ILE A 1 17 ? -5.118 21.628 -6.126 1.00 71.42 18 ILE A N 10
ATOM 5359 C CA . ILE A 1 17 ? -4.442 22.783 -6.703 1.00 64.53 18 ILE A CA 10
ATOM 5360 C C . ILE A 1 17 ? -5.191 23.305 -7.925 1.00 23.25 18 ILE A C 10
ATOM 5361 O O . ILE A 1 17 ? -5.196 24.506 -8.195 1.00 73.44 18 ILE A O 10
ATOM 5377 N N . SER A 1 18 ? -5.824 22.395 -8.658 1.00 24.43 19 SER A N 10
ATOM 5378 C CA . SER A 1 18 ? -6.575 22.763 -9.852 1.00 30.20 19 SER A CA 10
ATOM 5379 C C . SER A 1 18 ? -7.612 23.835 -9.532 1.00 35.30 19 SER A C 10
ATOM 5380 O O . SER A 1 18 ? -8.006 24.611 -10.402 1.00 1.11 19 SER A O 10
ATOM 5388 N N . GLN A 1 19 ? -8.051 23.870 -8.278 1.00 24.53 20 GLN A N 10
ATOM 5389 C CA . GLN A 1 19 ? -9.043 24.845 -7.842 1.00 41.24 20 GLN A CA 10
ATOM 5390 C C . GLN A 1 19 ? -8.534 26.268 -8.047 1.00 45.14 20 GLN A C 10
ATOM 5391 O O . GLN A 1 19 ? -9.298 27.166 -8.401 1.00 44.30 20 GLN A O 10
ATOM 5405 N N . ARG A 1 20 ? -7.239 26.466 -7.823 1.00 23.05 21 ARG A N 10
ATOM 5406 C CA . ARG A 1 20 ? -6.628 27.780 -7.981 1.00 42.21 21 ARG A CA 10
ATOM 5407 C C . ARG A 1 20 ? -5.878 27.875 -9.307 1.00 15.11 21 ARG A C 10
ATOM 5408 O O . ARG A 1 20 ? -5.778 28.950 -9.899 1.00 71.34 21 ARG A O 10
ATOM 5429 N N . TYR A 1 21 ? -5.354 26.744 -9.766 1.00 50.41 22 TYR A N 10
ATOM 5430 C CA . TYR A 1 21 ? -4.611 26.700 -11.020 1.00 52.30 22 TYR A CA 10
ATOM 5431 C C . TYR A 1 21 ? -5.541 26.409 -12.194 1.00 60.10 22 TYR A C 10
ATOM 5432 O O . TYR A 1 21 ? -5.572 25.293 -12.712 1.00 41.23 22 TYR A O 10
ATOM 5450 N N . GLN A 1 22 ? -6.296 27.421 -12.608 1.00 14.35 23 GLN A N 10
ATOM 5451 C CA . GLN A 1 22 ? -7.227 27.274 -13.720 1.00 53.52 23 GLN A CA 10
ATOM 5452 C C . GLN A 1 22 ? -7.169 28.488 -14.642 1.00 72.12 23 GLN A C 10
ATOM 5453 O O . GLN A 1 22 ? -7.976 28.621 -15.563 1.00 11.14 23 GLN A O 10
ATOM 5467 N N . LYS A 1 23 ? -6.210 29.372 -14.389 1.00 61.31 24 LYS A N 10
ATOM 5468 C CA . LYS A 1 23 ? -6.045 30.575 -15.196 1.00 62.33 24 LYS A CA 10
ATOM 5469 C C . LYS A 1 23 ? -4.647 30.634 -15.805 1.00 14.12 24 LYS A C 10
ATOM 5470 O O . LYS A 1 23 ? -4.436 31.270 -16.837 1.00 43.34 24 LYS A O 10
ATOM 5489 N N . PHE A 1 24 ? -3.697 29.966 -15.159 1.00 40.33 25 PHE A N 10
ATOM 5490 C CA . PHE A 1 24 ? -2.320 29.943 -15.638 1.00 24.14 25 PHE A CA 10
ATOM 5491 C C . PHE A 1 24 ? -2.263 29.561 -17.114 1.00 22.12 25 PHE A C 10
ATOM 5492 O O . PHE A 1 24 ? -1.365 29.983 -17.841 1.00 43.42 25 PHE A O 10
ATOM 5509 N N . ALA A 1 25 ? -3.229 28.758 -17.549 1.00 25.05 26 ALA A N 10
ATOM 5510 C CA . ALA A 1 25 ? -3.290 28.320 -18.937 1.00 71.43 26 ALA A CA 10
ATOM 5511 C C . ALA A 1 25 ? -4.506 27.432 -19.179 1.00 54.14 26 ALA A C 10
ATOM 5512 O O . ALA A 1 25 ? -5.099 27.454 -20.259 1.00 43.12 26 ALA A O 10
ATOM 5519 N N . LEU A 1 26 ? -4.874 26.652 -18.169 1.00 63.43 27 LEU A N 10
ATOM 5520 C CA . LEU A 1 26 ? -6.020 25.755 -18.273 1.00 0.24 27 LEU A CA 10
ATOM 5521 C C . LEU A 1 26 ? -5.855 24.793 -19.445 1.00 21.04 27 LEU A C 10
ATOM 5522 O O . LEU A 1 26 ? -6.598 24.837 -20.425 1.00 72.21 27 LEU A O 10
ATOM 5538 N N . PRO A 1 27 ? -4.859 23.901 -19.342 1.00 62.40 28 PRO A N 10
ATOM 5539 C CA . PRO A 1 27 ? -4.575 22.908 -20.383 1.00 44.51 28 PRO A CA 10
ATOM 5540 C C . PRO A 1 27 ? -5.656 21.837 -20.474 1.00 52.51 28 PRO A C 10
ATOM 5541 O O . PRO A 1 27 ? -5.461 20.707 -20.030 1.00 24.41 28 PRO A O 10
ATOM 5552 N N . GLN A 1 28 ? -6.796 22.202 -21.052 1.00 70.35 29 GLN A N 10
ATOM 5553 C CA . GLN A 1 28 ? -7.908 21.271 -21.201 1.00 34.31 29 GLN A CA 10
ATOM 5554 C C . GLN A 1 28 ? -8.718 21.585 -22.455 1.00 2.13 29 GLN A C 10
ATOM 5555 O O . GLN A 1 28 ? -9.894 21.233 -22.551 1.00 64.32 29 GLN A O 10
ATOM 5569 N N . TYR A 1 29 ? -8.081 22.250 -23.412 1.00 52.03 30 TYR A N 10
ATOM 5570 C CA . TYR A 1 29 ? -8.743 22.615 -24.659 1.00 71.53 30 TYR A CA 10
ATOM 5571 C C . TYR A 1 29 ? -8.090 21.915 -25.847 1.00 44.35 30 TYR A C 10
ATOM 5572 O O . TYR A 1 29 ? -8.709 21.741 -26.898 1.00 44.42 30 TYR A O 10
ATOM 5590 N N . LEU A 1 30 ? -6.835 21.516 -25.673 1.00 62.42 31 LEU A N 10
ATOM 5591 C CA . LEU A 1 30 ? -6.095 20.834 -26.730 1.00 32.12 31 LEU A CA 10
ATOM 5592 C C . LEU A 1 30 ? -5.903 19.358 -26.395 1.00 54.12 31 LEU A C 10
ATOM 5593 O O . LEU A 1 30 ? -6.092 18.488 -27.245 1.00 72.24 31 LEU A O 10
ATOM 5609 N N . LYS A 1 31 ? -5.529 19.083 -25.150 1.00 72.24 32 LYS A N 10
ATOM 5610 C CA . LYS A 1 31 ? -5.315 17.712 -24.701 1.00 10.53 32 LYS A CA 10
ATOM 5611 C C . LYS A 1 31 ? -4.182 17.054 -25.482 1.00 54.10 32 LYS A C 10
ATOM 5612 O O . LYS A 1 31 ? -4.077 15.828 -25.526 1.00 44.25 32 LYS A O 10
ATOM 5631 N N . THR A 1 1 ? 3.709 -1.362 -1.899 1.00 11.14 2 THR A N 11
ATOM 5632 C CA . THR A 1 1 ? 4.043 -1.128 -3.298 1.00 15.32 2 THR A CA 11
ATOM 5633 C C . THR A 1 1 ? 4.592 0.279 -3.504 1.00 1.21 2 THR A C 11
ATOM 5634 O O . THR A 1 1 ? 5.107 0.606 -4.574 1.00 31.53 2 THR A O 11
ATOM 5645 N N . LYS A 1 2 ? 4.480 1.110 -2.473 1.00 25.21 3 LYS A N 11
ATOM 5646 C CA . LYS A 1 2 ? 4.968 2.482 -2.539 1.00 40.33 3 LYS A CA 11
ATOM 5647 C C . LYS A 1 2 ? 4.621 3.119 -3.881 1.00 61.35 3 LYS A C 11
ATOM 5648 O O . LYS A 1 2 ? 5.404 3.892 -4.434 1.00 44.14 3 LYS A O 11
ATOM 5667 N N . LEU A 1 3 ? 3.443 2.790 -4.400 1.00 21.11 4 LEU A N 11
ATOM 5668 C CA . LEU A 1 3 ? 2.991 3.331 -5.677 1.00 65.12 4 LEU A CA 11
ATOM 5669 C C . LEU A 1 3 ? 1.528 3.755 -5.602 1.00 62.23 4 LEU A C 11
ATOM 5670 O O . LEU A 1 3 ? 1.167 4.857 -6.016 1.00 4.31 4 LEU A O 11
ATOM 5686 N N . THR A 1 4 ? 0.688 2.873 -5.070 1.00 22.44 5 THR A N 11
ATOM 5687 C CA . THR A 1 4 ? -0.736 3.155 -4.939 1.00 45.30 5 THR A CA 11
ATOM 5688 C C . THR A 1 4 ? -0.970 4.472 -4.207 1.00 61.13 5 THR A C 11
ATOM 5689 O O . THR A 1 4 ? -1.683 5.346 -4.698 1.00 43.44 5 THR A O 11
ATOM 5700 N N . GLU A 1 5 ? -0.365 4.606 -3.031 1.00 63.03 6 GLU A N 11
ATOM 5701 C CA . GLU A 1 5 ? -0.509 5.817 -2.233 1.00 2.45 6 GLU A CA 11
ATOM 5702 C C . GLU A 1 5 ? -0.155 7.055 -3.052 1.00 73.15 6 GLU A C 11
ATOM 5703 O O . GLU A 1 5 ? -0.977 7.955 -3.221 1.00 2.43 6 GLU A O 11
ATOM 5715 N N . GLU A 1 6 ? 1.073 7.091 -3.559 1.00 62.23 7 GLU A N 11
ATOM 5716 C CA . GLU A 1 6 ? 1.536 8.218 -4.360 1.00 52.11 7 GLU A CA 11
ATOM 5717 C C . GLU A 1 6 ? 0.558 8.518 -5.493 1.00 3.21 7 GLU A C 11
ATOM 5718 O O . GLU A 1 6 ? 0.051 9.633 -5.609 1.00 42.32 7 GLU A O 11
ATOM 5730 N N . GLU A 1 7 ? 0.300 7.514 -6.325 1.00 42.44 8 GLU A N 11
ATOM 5731 C CA . GLU A 1 7 ? -0.615 7.671 -7.450 1.00 10.53 8 GLU A CA 11
ATOM 5732 C C . GLU A 1 7 ? -1.963 8.214 -6.982 1.00 62.55 8 GLU A C 11
ATOM 5733 O O . GLU A 1 7 ? -2.595 9.016 -7.670 1.00 62.22 8 GLU A O 11
ATOM 5745 N N . LYS A 1 8 ? -2.398 7.769 -5.808 1.00 63.03 9 LYS A N 11
ATOM 5746 C CA . LYS A 1 8 ? -3.670 8.208 -5.247 1.00 5.33 9 LYS A CA 11
ATOM 5747 C C . LYS A 1 8 ? -3.573 9.643 -4.738 1.00 21.13 9 LYS A C 11
ATOM 5748 O O . LYS A 1 8 ? -4.568 10.365 -4.697 1.00 31.05 9 LYS A O 11
ATOM 5767 N N . ASN A 1 9 ? -2.368 10.049 -4.352 1.00 44.53 10 ASN A N 11
ATOM 5768 C CA . ASN A 1 9 ? -2.141 11.399 -3.847 1.00 35.31 10 ASN A CA 11
ATOM 5769 C C . ASN A 1 9 ? -2.163 12.416 -4.984 1.00 1.04 10 ASN A C 11
ATOM 5770 O O . ASN A 1 9 ? -2.737 13.497 -4.852 1.00 73.11 10 ASN A O 11
ATOM 5781 N N . ARG A 1 10 ? -1.533 12.062 -6.099 1.00 75.13 11 ARG A N 11
ATOM 5782 C CA . ARG A 1 10 ? -1.480 12.944 -7.259 1.00 24.20 11 ARG A CA 11
ATOM 5783 C C . ARG A 1 10 ? -2.877 13.420 -7.645 1.00 1.41 11 ARG A C 11
ATOM 5784 O O . ARG A 1 10 ? -3.066 14.575 -8.030 1.00 74.11 11 ARG A O 11
ATOM 5805 N N . LEU A 1 11 ? -3.852 12.524 -7.540 1.00 1.34 12 LEU A N 11
ATOM 5806 C CA . LEU A 1 11 ? -5.232 12.853 -7.878 1.00 35.50 12 LEU A CA 11
ATOM 5807 C C . LEU A 1 11 ? -5.791 13.906 -6.927 1.00 5.15 12 LEU A C 11
ATOM 5808 O O . LEU A 1 11 ? -6.631 14.718 -7.309 1.00 15.52 12 LEU A O 11
ATOM 5824 N N . ASN A 1 12 ? -5.315 13.887 -5.686 1.00 24.03 13 ASN A N 11
ATOM 5825 C CA . ASN A 1 12 ? -5.765 14.842 -4.680 1.00 21.14 13 ASN A CA 11
ATOM 5826 C C . ASN A 1 12 ? -5.000 16.157 -4.797 1.00 32.11 13 ASN A C 11
ATOM 5827 O O . ASN A 1 12 ? -5.583 17.237 -4.700 1.00 2.10 13 ASN A O 11
ATOM 5838 N N . PHE A 1 13 ? -3.692 16.057 -5.007 1.00 3.32 14 PHE A N 11
ATOM 5839 C CA . PHE A 1 13 ? -2.846 17.238 -5.137 1.00 53.42 14 PHE A CA 11
ATOM 5840 C C . PHE A 1 13 ? -3.228 18.047 -6.374 1.00 30.41 14 PHE A C 11
ATOM 5841 O O . PHE A 1 13 ? -3.317 19.274 -6.324 1.00 52.14 14 PHE A O 11
ATOM 5858 N N . LEU A 1 14 ? -3.452 17.350 -7.483 1.00 23.24 15 LEU A N 11
ATOM 5859 C CA . LEU A 1 14 ? -3.823 18.001 -8.734 1.00 14.22 15 LEU A CA 11
ATOM 5860 C C . LEU A 1 14 ? -5.155 18.732 -8.593 1.00 21.14 15 LEU A C 11
ATOM 5861 O O . LEU A 1 14 ? -5.280 19.896 -8.973 1.00 12.22 15 LEU A O 11
ATOM 5877 N N . LYS A 1 15 ? -6.147 18.041 -8.042 1.00 13.24 16 LYS A N 11
ATOM 5878 C CA . LYS A 1 15 ? -7.469 18.624 -7.846 1.00 54.10 16 LYS A CA 11
ATOM 5879 C C . LYS A 1 15 ? -7.437 19.694 -6.759 1.00 40.03 16 LYS A C 11
ATOM 5880 O O . LYS A 1 15 ? -8.244 20.624 -6.764 1.00 72.34 16 LYS A O 11
ATOM 5899 N N . LYS A 1 16 ? -6.498 19.558 -5.829 1.00 32.30 17 LYS A N 11
ATOM 5900 C CA . LYS A 1 16 ? -6.358 20.514 -4.737 1.00 61.40 17 LYS A CA 11
ATOM 5901 C C . LYS A 1 16 ? -5.734 21.815 -5.230 1.00 45.11 17 LYS A C 11
ATOM 5902 O O . LYS A 1 16 ? -6.124 22.902 -4.804 1.00 15.21 17 LYS A O 11
ATOM 5921 N N . ILE A 1 17 ? -4.763 21.697 -6.130 1.00 74.32 18 ILE A N 11
ATOM 5922 C CA . ILE A 1 17 ? -4.088 22.864 -6.682 1.00 42.35 18 ILE A CA 11
ATOM 5923 C C . ILE A 1 17 ? -4.870 23.450 -7.853 1.00 34.21 18 ILE A C 11
ATOM 5924 O O . ILE A 1 17 ? -4.828 24.655 -8.100 1.00 71.14 18 ILE A O 11
ATOM 5940 N N . SER A 1 18 ? -5.586 22.589 -8.569 1.00 60.42 19 SER A N 11
ATOM 5941 C CA . SER A 1 18 ? -6.378 23.020 -9.715 1.00 64.14 19 SER A CA 11
ATOM 5942 C C . SER A 1 18 ? -7.354 24.123 -9.317 1.00 62.34 19 SER A C 11
ATOM 5943 O O . SER A 1 18 ? -7.760 24.935 -10.148 1.00 11.13 19 SER A O 11
ATOM 5951 N N . GLN A 1 19 ? -7.725 24.143 -8.041 1.00 54.25 20 GLN A N 11
ATOM 5952 C CA . GLN A 1 19 ? -8.654 25.145 -7.533 1.00 15.31 20 GLN A CA 11
ATOM 5953 C C . GLN A 1 19 ? -8.097 26.552 -7.725 1.00 60.22 20 GLN A C 11
ATOM 5954 O O . GLN A 1 19 ? -8.837 27.487 -8.031 1.00 71.22 20 GLN A O 11
ATOM 5968 N N . ARG A 1 20 ? -6.788 26.694 -7.543 1.00 52.23 21 ARG A N 11
ATOM 5969 C CA . ARG A 1 20 ? -6.132 27.987 -7.695 1.00 40.23 21 ARG A CA 11
ATOM 5970 C C . ARG A 1 20 ? -5.444 28.092 -9.053 1.00 72.54 21 ARG A C 11
ATOM 5971 O O . ARG A 1 20 ? -5.308 29.182 -9.609 1.00 63.43 21 ARG A O 11
ATOM 5992 N N . TYR A 1 21 ? -5.013 26.952 -9.581 1.00 61.52 22 TYR A N 11
ATOM 5993 C CA . TYR A 1 21 ? -4.337 26.915 -10.872 1.00 64.35 22 TYR A CA 11
ATOM 5994 C C . TYR A 1 21 ? -5.335 26.689 -12.004 1.00 22.41 22 TYR A C 11
ATOM 5995 O O . TYR A 1 21 ? -5.407 25.600 -12.573 1.00 41.04 22 TYR A O 11
ATOM 6013 N N . GLN A 1 22 ? -6.102 27.726 -12.324 1.00 22.14 23 GLN A N 11
ATOM 6014 C CA . GLN A 1 22 ? -7.096 27.641 -13.387 1.00 11.23 23 GLN A CA 11
ATOM 6015 C C . GLN A 1 22 ? -7.052 28.881 -14.274 1.00 4.03 23 GLN A C 11
ATOM 6016 O O . GLN A 1 22 ? -7.909 29.071 -15.137 1.00 2.53 23 GLN A O 11
ATOM 6030 N N . LYS A 1 23 ? -6.047 29.723 -14.056 1.00 22.44 24 LYS A N 11
ATOM 6031 C CA . LYS A 1 23 ? -5.889 30.945 -14.835 1.00 63.31 24 LYS A CA 11
ATOM 6032 C C . LYS A 1 23 ? -4.525 30.983 -15.517 1.00 24.43 24 LYS A C 11
ATOM 6033 O O . LYS A 1 23 ? -4.353 31.633 -16.548 1.00 3.12 24 LYS A O 11
ATOM 6052 N N . PHE A 1 24 ? -3.558 30.280 -14.935 1.00 41.32 25 PHE A N 11
ATOM 6053 C CA . PHE A 1 24 ? -2.209 30.234 -15.487 1.00 60.51 25 PHE A CA 11
ATOM 6054 C C . PHE A 1 24 ? -2.240 29.874 -16.970 1.00 11.12 25 PHE A C 11
ATOM 6055 O O . PHE A 1 24 ? -1.417 30.348 -17.752 1.00 5.13 25 PHE A O 11
ATOM 6072 N N . ALA A 1 25 ? -3.196 29.033 -17.348 1.00 75.45 26 ALA A N 11
ATOM 6073 C CA . ALA A 1 25 ? -3.337 28.610 -18.736 1.00 42.25 26 ALA A CA 11
ATOM 6074 C C . ALA A 1 25 ? -4.510 27.650 -18.902 1.00 41.23 26 ALA A C 11
ATOM 6075 O O . ALA A 1 25 ? -5.284 27.759 -19.854 1.00 35.41 26 ALA A O 11
ATOM 6082 N N . LEU A 1 26 ? -4.635 26.710 -17.972 1.00 12.53 27 LEU A N 11
ATOM 6083 C CA . LEU A 1 26 ? -5.714 25.730 -18.015 1.00 75.11 27 LEU A CA 11
ATOM 6084 C C . LEU A 1 26 ? -5.608 24.857 -19.262 1.00 3.43 27 LEU A C 11
ATOM 6085 O O . LEU A 1 26 ? -6.298 25.070 -20.259 1.00 22.41 27 LEU A O 11
ATOM 6101 N N . PRO A 1 27 ? -4.724 23.850 -19.205 1.00 43.13 28 PRO A N 11
ATOM 6102 C CA . PRO A 1 27 ? -4.508 22.923 -20.320 1.00 43.22 28 PRO A CA 11
ATOM 6103 C C . PRO A 1 27 ? -5.698 21.996 -20.542 1.00 41.24 28 PRO A C 11
ATOM 6104 O O . PRO A 1 27 ? -5.683 21.159 -21.444 1.00 74.10 28 PRO A O 11
ATOM 6115 N N . GLN A 1 28 ? -6.726 22.152 -19.715 1.00 53.50 29 GLN A N 11
ATOM 6116 C CA . GLN A 1 28 ? -7.924 21.328 -19.822 1.00 54.43 29 GLN A CA 11
ATOM 6117 C C . GLN A 1 28 ? -8.775 21.757 -21.013 1.00 70.14 29 GLN A C 11
ATOM 6118 O O . GLN A 1 28 ? -9.895 22.240 -20.847 1.00 52.22 29 GLN A O 11
ATOM 6132 N N . TYR A 1 29 ? -8.236 21.577 -22.214 1.00 60.00 30 TYR A N 11
ATOM 6133 C CA . TYR A 1 29 ? -8.944 21.948 -23.433 1.00 75.43 30 TYR A CA 11
ATOM 6134 C C . TYR A 1 29 ? -8.171 21.500 -24.670 1.00 54.00 30 TYR A C 11
ATOM 6135 O O . TYR A 1 29 ? -8.762 21.122 -25.683 1.00 22.22 30 TYR A O 11
ATOM 6153 N N . LEU A 1 30 ? -6.847 21.545 -24.580 1.00 1.11 31 LEU A N 11
ATOM 6154 C CA . LEU A 1 30 ? -5.990 21.144 -25.691 1.00 33.35 31 LEU A CA 11
ATOM 6155 C C . LEU A 1 30 ? -6.104 19.645 -25.952 1.00 0.31 31 LEU A C 11
ATOM 6156 O O . LEU A 1 30 ? -6.585 19.222 -27.003 1.00 72.01 31 LEU A O 11
ATOM 6172 N N . LYS A 1 31 ? -5.660 18.846 -24.988 1.00 3.44 32 LYS A N 11
ATOM 6173 C CA . LYS A 1 31 ? -5.714 17.395 -25.110 1.00 71.55 32 LYS A CA 11
ATOM 6174 C C . LYS A 1 31 ? -4.908 16.920 -26.315 1.00 73.15 32 LYS A C 11
ATOM 6175 O O . LYS A 1 31 ? -3.807 16.390 -26.168 1.00 44.11 32 LYS A O 11
ATOM 6194 N N . THR A 1 1 ? 0.945 0.762 1.995 1.00 54.24 2 THR A N 12
ATOM 6195 C CA . THR A 1 1 ? 1.854 0.533 0.879 1.00 1.21 2 THR A CA 12
ATOM 6196 C C . THR A 1 1 ? 2.628 1.800 0.532 1.00 71.34 2 THR A C 12
ATOM 6197 O O . THR A 1 1 ? 2.205 2.908 0.861 1.00 42.32 2 THR A O 12
ATOM 6208 N N . LYS A 1 2 ? 3.764 1.629 -0.136 1.00 73.04 3 LYS A N 12
ATOM 6209 C CA . LYS A 1 2 ? 4.597 2.759 -0.531 1.00 71.52 3 LYS A CA 12
ATOM 6210 C C . LYS A 1 2 ? 4.273 3.202 -1.954 1.00 40.41 3 LYS A C 12
ATOM 6211 O O . LYS A 1 2 ? 4.537 4.344 -2.335 1.00 24.33 3 LYS A O 12
ATOM 6230 N N . LEU A 1 3 ? 3.698 2.295 -2.736 1.00 23.14 4 LEU A N 12
ATOM 6231 C CA . LEU A 1 3 ? 3.336 2.594 -4.117 1.00 25.41 4 LEU A CA 12
ATOM 6232 C C . LEU A 1 3 ? 1.885 3.053 -4.212 1.00 42.15 4 LEU A C 12
ATOM 6233 O O . LEU A 1 3 ? 1.601 4.155 -4.682 1.00 54.42 4 LEU A O 12
ATOM 6249 N N . THR A 1 4 ? 0.969 2.201 -3.762 1.00 1.42 5 THR A N 12
ATOM 6250 C CA . THR A 1 4 ? -0.453 2.520 -3.795 1.00 63.12 5 THR A CA 12
ATOM 6251 C C . THR A 1 4 ? -0.728 3.875 -3.154 1.00 2.12 5 THR A C 12
ATOM 6252 O O . THR A 1 4 ? -1.442 4.704 -3.716 1.00 52.03 5 THR A O 12
ATOM 6263 N N . GLU A 1 5 ? -0.156 4.093 -1.974 1.00 4.32 6 GLU A N 12
ATOM 6264 C CA . GLU A 1 5 ? -0.341 5.349 -1.257 1.00 5.44 6 GLU A CA 12
ATOM 6265 C C . GLU A 1 5 ? 0.064 6.537 -2.126 1.00 21.24 6 GLU A C 12
ATOM 6266 O O . GLU A 1 5 ? -0.740 7.432 -2.384 1.00 70.53 6 GLU A O 12
ATOM 6278 N N . GLU A 1 6 ? 1.316 6.537 -2.572 1.00 23.51 7 GLU A N 12
ATOM 6279 C CA . GLU A 1 6 ? 1.828 7.614 -3.410 1.00 51.33 7 GLU A CA 12
ATOM 6280 C C . GLU A 1 6 ? 0.909 7.857 -4.605 1.00 5.45 7 GLU A C 12
ATOM 6281 O O . GLU A 1 6 ? 0.413 8.966 -4.803 1.00 22.33 7 GLU A O 12
ATOM 6293 N N . GLU A 1 7 ? 0.689 6.813 -5.397 1.00 23.34 8 GLU A N 12
ATOM 6294 C CA . GLU A 1 7 ? -0.168 6.913 -6.572 1.00 1.31 8 GLU A CA 12
ATOM 6295 C C . GLU A 1 7 ? -1.534 7.484 -6.202 1.00 30.33 8 GLU A C 12
ATOM 6296 O O . GLU A 1 7 ? -2.127 8.250 -6.962 1.00 23.23 8 GLU A O 12
ATOM 6308 N N . LYS A 1 8 ? -2.029 7.104 -5.028 1.00 42.24 9 LYS A N 12
ATOM 6309 C CA . LYS A 1 8 ? -3.324 7.577 -4.555 1.00 32.13 9 LYS A CA 12
ATOM 6310 C C . LYS A 1 8 ? -3.245 9.037 -4.120 1.00 22.35 9 LYS A C 12
ATOM 6311 O O . LYS A 1 8 ? -4.237 9.762 -4.164 1.00 54.12 9 LYS A O 12
ATOM 6330 N N . ASN A 1 9 ? -2.057 9.461 -3.700 1.00 70.32 10 ASN A N 12
ATOM 6331 C CA . ASN A 1 9 ? -1.848 10.835 -3.258 1.00 34.30 10 ASN A CA 12
ATOM 6332 C C . ASN A 1 9 ? -1.811 11.789 -4.448 1.00 11.35 10 ASN A C 12
ATOM 6333 O O . ASN A 1 9 ? -2.387 12.876 -4.402 1.00 51.43 10 ASN A O 12
ATOM 6344 N N . ARG A 1 10 ? -1.130 11.375 -5.511 1.00 31.32 11 ARG A N 12
ATOM 6345 C CA . ARG A 1 10 ? -1.017 12.193 -6.712 1.00 70.23 11 ARG A CA 12
ATOM 6346 C C . ARG A 1 10 ? -2.392 12.650 -7.190 1.00 72.43 11 ARG A C 12
ATOM 6347 O O . ARG A 1 10 ? -2.560 13.784 -7.641 1.00 23.24 11 ARG A O 12
ATOM 6368 N N . LEU A 1 11 ? -3.373 11.760 -7.090 1.00 33.40 12 LEU A N 12
ATOM 6369 C CA . LEU A 1 11 ? -4.735 12.071 -7.512 1.00 64.44 12 LEU A CA 12
ATOM 6370 C C . LEU A 1 11 ? -5.333 13.177 -6.649 1.00 72.24 12 LEU A C 12
ATOM 6371 O O . LEU A 1 11 ? -6.152 13.968 -7.117 1.00 24.44 12 LEU A O 12
ATOM 6387 N N . ASN A 1 12 ? -4.917 13.227 -5.388 1.00 72.21 13 ASN A N 12
ATOM 6388 C CA . ASN A 1 12 ? -5.411 14.237 -4.460 1.00 12.51 13 ASN A CA 12
ATOM 6389 C C . ASN A 1 12 ? -4.631 15.540 -4.608 1.00 25.12 13 ASN A C 12
ATOM 6390 O O . ASN A 1 12 ? -5.204 16.628 -4.566 1.00 13.42 13 ASN A O 12
ATOM 6401 N N . PHE A 1 13 ? -3.318 15.420 -4.782 1.00 15.43 14 PHE A N 12
ATOM 6402 C CA . PHE A 1 13 ? -2.458 16.588 -4.936 1.00 32.23 14 PHE A CA 12
ATOM 6403 C C . PHE A 1 13 ? -2.758 17.316 -6.243 1.00 62.50 14 PHE A C 12
ATOM 6404 O O . PHE A 1 13 ? -2.830 18.545 -6.280 1.00 71.43 14 PHE A O 12
ATOM 6421 N N . LEU A 1 14 ? -2.931 16.548 -7.314 1.00 3.53 15 LEU A N 12
ATOM 6422 C CA . LEU A 1 14 ? -3.222 17.119 -8.624 1.00 71.25 15 LEU A CA 12
ATOM 6423 C C . LEU A 1 14 ? -4.571 17.832 -8.621 1.00 25.34 15 LEU A C 12
ATOM 6424 O O . LEU A 1 14 ? -4.704 18.933 -9.154 1.00 14.45 15 LEU A O 12
ATOM 6440 N N . LYS A 1 15 ? -5.568 17.197 -8.014 1.00 62.21 16 LYS A N 12
ATOM 6441 C CA . LYS A 1 15 ? -6.906 17.770 -7.937 1.00 10.54 16 LYS A CA 12
ATOM 6442 C C . LYS A 1 15 ? -6.948 18.919 -6.933 1.00 74.25 16 LYS A C 12
ATOM 6443 O O . LYS A 1 15 ? -7.732 19.857 -7.081 1.00 2.22 16 LYS A O 12
ATOM 6462 N N . LYS A 1 16 ? -6.100 18.839 -5.914 1.00 12.32 17 LYS A N 12
ATOM 6463 C CA . LYS A 1 16 ? -6.038 19.873 -4.887 1.00 71.22 17 LYS A CA 12
ATOM 6464 C C . LYS A 1 16 ? -5.451 21.163 -5.449 1.00 50.53 17 LYS A C 12
ATOM 6465 O O . LYS A 1 16 ? -5.838 22.260 -5.044 1.00 42.11 17 LYS A O 12
ATOM 6484 N N . ILE A 1 17 ? -4.517 21.025 -6.384 1.00 53.35 18 ILE A N 12
ATOM 6485 C CA . ILE A 1 17 ? -3.880 22.181 -7.003 1.00 62.23 18 ILE A CA 12
ATOM 6486 C C . ILE A 1 17 ? -4.645 22.633 -8.243 1.00 22.44 18 ILE A C 12
ATOM 6487 O O . ILE A 1 17 ? -4.611 23.806 -8.612 1.00 10.41 18 ILE A O 12
ATOM 6503 N N . SER A 1 18 ? -5.336 21.693 -8.880 1.00 63.01 19 SER A N 12
ATOM 6504 C CA . SER A 1 18 ? -6.108 21.994 -10.080 1.00 34.33 19 SER A CA 12
ATOM 6505 C C . SER A 1 18 ? -7.052 23.168 -9.838 1.00 33.43 19 SER A C 12
ATOM 6506 O O . SER A 1 18 ? -7.203 24.042 -10.691 1.00 31.23 19 SER A O 12
ATOM 6514 N N . GLN A 1 19 ? -7.685 23.179 -8.669 1.00 21.11 20 GLN A N 12
ATOM 6515 C CA . GLN A 1 19 ? -8.615 24.245 -8.314 1.00 61.54 20 GLN A CA 12
ATOM 6516 C C . GLN A 1 19 ? -7.959 25.613 -8.467 1.00 62.22 20 GLN A C 12
ATOM 6517 O O . GLN A 1 19 ? -8.638 26.617 -8.683 1.00 63.24 20 GLN A O 12
ATOM 6531 N N . ARG A 1 20 ? -6.635 25.645 -8.353 1.00 71.10 21 ARG A N 12
ATOM 6532 C CA . ARG A 1 20 ? -5.888 26.890 -8.477 1.00 4.41 21 ARG A CA 12
ATOM 6533 C C . ARG A 1 20 ? -5.311 27.041 -9.882 1.00 10.03 21 ARG A C 12
ATOM 6534 O O . ARG A 1 20 ? -5.394 28.110 -10.487 1.00 14.14 21 ARG A O 12
ATOM 6555 N N . TYR A 1 21 ? -4.726 25.964 -10.394 1.00 33.11 22 TYR A N 12
ATOM 6556 C CA . TYR A 1 21 ? -4.133 25.977 -11.726 1.00 32.12 22 TYR A CA 12
ATOM 6557 C C . TYR A 1 21 ? -5.209 25.870 -12.802 1.00 61.53 22 TYR A C 12
ATOM 6558 O O . TYR A 1 21 ? -5.195 24.949 -13.619 1.00 23.23 22 TYR A O 12
ATOM 6576 N N . GLN A 1 22 ? -6.140 26.818 -12.796 1.00 45.53 23 GLN A N 12
ATOM 6577 C CA . GLN A 1 22 ? -7.223 26.831 -13.772 1.00 11.22 23 GLN A CA 12
ATOM 6578 C C . GLN A 1 22 ? -7.488 28.247 -14.273 1.00 2.21 23 GLN A C 12
ATOM 6579 O O . GLN A 1 22 ? -8.507 28.511 -14.911 1.00 11.20 23 GLN A O 12
ATOM 6593 N N . LYS A 1 23 ? -6.564 29.156 -13.980 1.00 25.43 24 LYS A N 12
ATOM 6594 C CA . LYS A 1 23 ? -6.695 30.545 -14.401 1.00 13.33 24 LYS A CA 12
ATOM 6595 C C . LYS A 1 23 ? -5.504 30.971 -15.253 1.00 60.10 24 LYS A C 12
ATOM 6596 O O . LYS A 1 23 ? -5.640 31.789 -16.163 1.00 3.11 24 LYS A O 12
ATOM 6615 N N . PHE A 1 24 ? -4.337 30.410 -14.953 1.00 73.44 25 PHE A N 12
ATOM 6616 C CA . PHE A 1 24 ? -3.122 30.731 -15.693 1.00 31.13 25 PHE A CA 12
ATOM 6617 C C . PHE A 1 24 ? -3.365 30.654 -17.197 1.00 44.43 25 PHE A C 12
ATOM 6618 O O . PHE A 1 24 ? -2.765 31.399 -17.972 1.00 14.51 25 PHE A O 12
ATOM 6635 N N . ALA A 1 25 ? -4.247 29.747 -17.603 1.00 11.31 26 ALA A N 12
ATOM 6636 C CA . ALA A 1 25 ? -4.570 29.574 -19.014 1.00 35.54 26 ALA A CA 12
ATOM 6637 C C . ALA A 1 25 ? -5.556 28.427 -19.214 1.00 12.43 26 ALA A C 12
ATOM 6638 O O . ALA A 1 25 ? -6.632 28.612 -19.785 1.00 43.40 26 ALA A O 12
ATOM 6645 N N . LEU A 1 26 ? -5.183 27.243 -18.741 1.00 13.30 27 LEU A N 12
ATOM 6646 C CA . LEU A 1 26 ? -6.035 26.066 -18.869 1.00 21.24 27 LEU A CA 12
ATOM 6647 C C . LEU A 1 26 ? -6.218 25.683 -20.334 1.00 35.34 27 LEU A C 12
ATOM 6648 O O . LEU A 1 26 ? -7.312 25.771 -20.892 1.00 13.54 27 LEU A O 12
ATOM 6664 N N . PRO A 1 27 ? -5.124 25.244 -20.972 1.00 43.15 28 PRO A N 12
ATOM 6665 C CA . PRO A 1 27 ? -5.139 24.836 -22.380 1.00 61.23 28 PRO A CA 12
ATOM 6666 C C . PRO A 1 27 ? -5.907 23.536 -22.599 1.00 5.43 28 PRO A C 12
ATOM 6667 O O . PRO A 1 27 ? -5.309 22.478 -22.791 1.00 33.31 28 PRO A O 12
ATOM 6678 N N . GLN A 1 28 ? -7.232 23.625 -22.568 1.00 53.42 29 GLN A N 12
ATOM 6679 C CA . GLN A 1 28 ? -8.081 22.455 -22.763 1.00 5.52 29 GLN A CA 12
ATOM 6680 C C . GLN A 1 28 ? -9.408 22.846 -23.404 1.00 12.35 29 GLN A C 12
ATOM 6681 O O . GLN A 1 28 ? -10.399 22.123 -23.293 1.00 42.51 29 GLN A O 12
ATOM 6695 N N . TYR A 1 29 ? -9.421 23.994 -24.073 1.00 32.42 30 TYR A N 12
ATOM 6696 C CA . TYR A 1 29 ? -10.628 24.482 -24.729 1.00 12.00 30 TYR A CA 12
ATOM 6697 C C . TYR A 1 29 ? -10.428 24.575 -26.239 1.00 0.15 30 TYR A C 12
ATOM 6698 O O . TYR A 1 29 ? -11.331 24.264 -27.017 1.00 45.31 30 TYR A O 12
ATOM 6716 N N . LEU A 1 30 ? -9.239 25.005 -26.645 1.00 65.43 31 LEU A N 12
ATOM 6717 C CA . LEU A 1 30 ? -8.917 25.139 -28.062 1.00 20.31 31 LEU A CA 12
ATOM 6718 C C . LEU A 1 30 ? -8.949 23.782 -28.759 1.00 15.15 31 LEU A C 12
ATOM 6719 O O . LEU A 1 30 ? -9.224 23.693 -29.955 1.00 62.25 31 LEU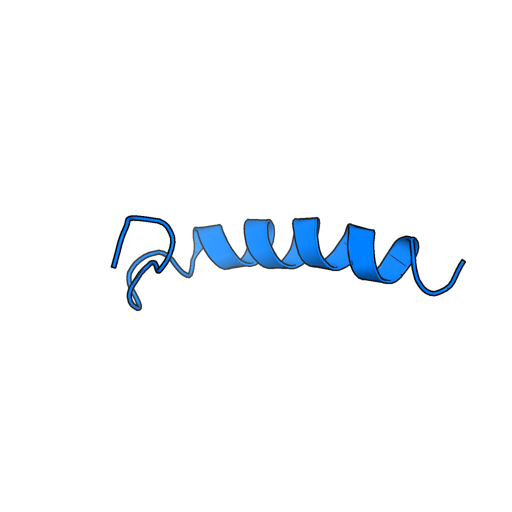 A O 12
ATOM 6735 N N . LYS A 1 31 ? -8.670 22.727 -28.001 1.00 2.01 32 LYS A N 12
ATOM 6736 C CA . LYS A 1 31 ? -8.670 21.374 -28.543 1.00 70.51 32 LYS A CA 12
ATOM 6737 C C . LYS A 1 31 ? -9.964 20.647 -28.191 1.00 71.32 32 LYS A C 12
ATOM 6738 O O . LYS A 1 31 ? -11.050 21.223 -28.260 1.00 2.41 32 LYS A O 12
ATOM 6757 N N . THR A 1 1 ? 1.778 0.517 0.101 1.00 23.03 2 THR A N 13
ATOM 6758 C CA . THR A 1 1 ? 2.311 0.278 -1.234 1.00 74.51 2 THR A CA 13
ATOM 6759 C C . THR A 1 1 ? 3.109 1.477 -1.731 1.00 3.11 2 THR A C 13
ATOM 6760 O O . THR A 1 1 ? 2.924 2.599 -1.258 1.00 60.30 2 THR A O 13
ATOM 6771 N N . LYS A 1 2 ? 3.998 1.235 -2.688 1.00 64.31 3 LYS A N 13
ATOM 6772 C CA . LYS A 1 2 ? 4.825 2.295 -3.252 1.00 1.34 3 LYS A CA 13
ATOM 6773 C C . LYS A 1 2 ? 4.075 3.046 -4.347 1.00 13.20 3 LYS A C 13
ATOM 6774 O O . LYS A 1 2 ? 4.399 4.192 -4.662 1.00 73.03 3 LYS A O 13
ATOM 6793 N N . LEU A 1 3 ? 3.070 2.395 -4.923 1.00 23.23 4 LEU A N 13
ATOM 6794 C CA . LEU A 1 3 ? 2.272 3.002 -5.982 1.00 61.23 4 LEU A CA 13
ATOM 6795 C C . LEU A 1 3 ? 0.951 3.530 -5.434 1.00 14.42 4 LEU A C 13
ATOM 6796 O O . LEU A 1 3 ? 0.540 4.649 -5.744 1.00 55.10 4 LEU A O 13
ATOM 6812 N N . THR A 1 4 ? 0.289 2.719 -4.614 1.00 51.04 5 THR A N 13
ATOM 6813 C CA . THR A 1 4 ? -0.985 3.105 -4.021 1.00 73.33 5 THR A CA 13
ATOM 6814 C C . THR A 1 4 ? -0.867 4.431 -3.279 1.00 54.25 5 THR A C 13
ATOM 6815 O O . THR A 1 4 ? -1.657 5.348 -3.501 1.00 51.41 5 THR A O 13
ATOM 6826 N N . GLU A 1 5 ? 0.124 4.525 -2.399 1.00 0.51 6 GLU A N 13
ATOM 6827 C CA . GLU A 1 5 ? 0.344 5.741 -1.625 1.00 11.35 6 GLU A CA 13
ATOM 6828 C C . GLU A 1 5 ? 0.528 6.946 -2.543 1.00 70.33 6 GLU A C 13
ATOM 6829 O O . GLU A 1 5 ? -0.272 7.880 -2.525 1.00 50.41 6 GLU A O 13
ATOM 6841 N N . GLU A 1 6 ? 1.588 6.915 -3.345 1.00 21.22 7 GLU A N 13
ATOM 6842 C CA . GLU A 1 6 ? 1.878 8.004 -4.269 1.00 51.45 7 GLU A CA 13
ATOM 6843 C C . GLU A 1 6 ? 0.646 8.357 -5.098 1.00 51.00 7 GLU A C 13
ATOM 6844 O O . GLU A 1 6 ? 0.202 9.505 -5.111 1.00 64.31 7 GLU A O 13
ATOM 6856 N N . GLU A 1 7 ? 0.099 7.361 -5.788 1.00 43.04 8 GLU A N 13
ATOM 6857 C CA . GLU A 1 7 ? -1.080 7.567 -6.621 1.00 33.44 8 GLU A CA 13
ATOM 6858 C C . GLU A 1 7 ? -2.202 8.223 -5.821 1.00 75.53 8 GLU A C 13
ATOM 6859 O O . GLU A 1 7 ? -2.881 9.127 -6.308 1.00 44.43 8 GLU A O 13
ATOM 6871 N N . LYS A 1 8 ? -2.393 7.759 -4.591 1.00 12.24 9 LYS A N 13
ATOM 6872 C CA . LYS A 1 8 ? -3.432 8.299 -3.722 1.00 2.55 9 LYS A CA 13
ATOM 6873 C C . LYS A 1 8 ? -3.112 9.735 -3.319 1.00 3.42 9 LYS A C 13
ATOM 6874 O O . LYS A 1 8 ? -4.005 10.506 -2.972 1.00 54.52 9 LYS A O 13
ATOM 6893 N N . ASN A 1 9 ? -1.831 10.088 -3.368 1.00 71.35 10 ASN A N 13
ATOM 6894 C CA . ASN A 1 9 ? -1.394 11.432 -3.010 1.00 24.15 10 ASN A CA 13
ATOM 6895 C C . ASN A 1 9 ? -1.564 12.391 -4.184 1.00 24.02 10 ASN A C 13
ATOM 6896 O O . ASN A 1 9 ? -2.209 13.432 -4.060 1.00 3.13 10 ASN A O 13
ATOM 6907 N N . ARG A 1 10 ? -0.981 12.032 -5.323 1.00 42.00 11 ARG A N 13
ATOM 6908 C CA . ARG A 1 10 ? -1.067 12.861 -6.519 1.00 71.45 11 ARG A CA 13
ATOM 6909 C C . ARG A 1 10 ? -2.516 13.238 -6.816 1.00 65.33 11 ARG A C 13
ATOM 6910 O O . ARG A 1 10 ? -2.792 14.318 -7.339 1.00 15.45 11 ARG A O 13
ATOM 6931 N N . LEU A 1 11 ? -3.436 12.340 -6.481 1.00 4.21 12 LEU A N 13
ATOM 6932 C CA . LEU A 1 11 ? -4.856 12.578 -6.712 1.00 13.04 12 LEU A CA 13
ATOM 6933 C C . LEU A 1 11 ? -5.354 13.755 -5.879 1.00 2.03 12 LEU A C 13
ATOM 6934 O O . LEU A 1 11 ? -6.035 14.644 -6.387 1.00 50.14 12 LEU A O 13
ATOM 6950 N N . ASN A 1 12 ? -5.006 13.754 -4.596 1.00 14.22 13 ASN A N 13
ATOM 6951 C CA . ASN A 1 12 ? -5.416 14.823 -3.692 1.00 53.02 13 ASN A CA 13
ATOM 6952 C C . ASN A 1 12 ? -4.632 16.102 -3.971 1.00 72.30 13 ASN A C 13
ATOM 6953 O O . ASN A 1 12 ? -5.183 17.202 -3.930 1.00 40.00 13 ASN A O 13
ATOM 6964 N N . PHE A 1 13 ? -3.343 15.949 -4.255 1.00 71.43 14 PHE A N 13
ATOM 6965 C CA . PHE A 1 13 ? -2.482 17.091 -4.541 1.00 33.52 14 PHE A CA 13
ATOM 6966 C C . PHE A 1 13 ? -2.922 17.797 -5.820 1.00 31.21 14 PHE A C 13
ATOM 6967 O O . PHE A 1 13 ? -2.939 19.027 -5.890 1.00 25.54 14 PHE A O 13
ATOM 6984 N N . LEU A 1 14 ? -3.277 17.011 -6.830 1.00 74.21 15 LEU A N 13
ATOM 6985 C CA . LEU A 1 14 ? -3.717 17.559 -8.108 1.00 53.43 15 LEU A CA 13
ATOM 6986 C C . LEU A 1 14 ? -5.075 18.241 -7.970 1.00 4.31 15 LEU A C 13
ATOM 6987 O O . LEU A 1 14 ? -5.294 19.328 -8.506 1.00 64.22 15 LEU A O 13
ATOM 7003 N N . LYS A 1 15 ? -5.983 17.597 -7.245 1.00 53.42 16 LYS A N 13
ATOM 7004 C CA . LYS A 1 15 ? -7.319 18.142 -7.032 1.00 41.22 16 LYS A CA 13
ATOM 7005 C C . LYS A 1 15 ? -7.279 19.317 -6.060 1.00 63.10 16 LYS A C 13
ATOM 7006 O O . LYS A 1 15 ? -8.171 20.165 -6.058 1.00 0.24 16 LYS A O 13
ATOM 7025 N N . LYS A 1 16 ? -6.237 19.361 -5.236 1.00 15.52 17 LYS A N 13
ATOM 7026 C CA . LYS A 1 16 ? -6.079 20.433 -4.260 1.00 44.53 17 LYS A CA 13
ATOM 7027 C C . LYS A 1 16 ? -5.520 21.691 -4.920 1.00 35.34 17 LYS A C 13
ATOM 7028 O O . LYS A 1 16 ? -5.909 22.807 -4.576 1.00 3.54 17 LYS A O 13
ATOM 7047 N N . ILE A 1 17 ? -4.610 21.501 -5.868 1.00 41.24 18 ILE A N 13
ATOM 7048 C CA . ILE A 1 17 ? -4.001 22.620 -6.577 1.00 13.20 18 ILE A CA 13
ATOM 7049 C C . ILE A 1 17 ? -4.840 23.028 -7.784 1.00 25.12 18 ILE A C 13
ATOM 7050 O O . ILE A 1 17 ? -4.870 24.198 -8.165 1.00 1.13 18 ILE A O 13
ATOM 7066 N N . SER A 1 18 ? -5.520 22.055 -8.381 1.00 34.34 19 SER A N 13
ATOM 7067 C CA . SER A 1 18 ? -6.358 22.312 -9.546 1.00 73.40 19 SER A CA 13
ATOM 7068 C C . SER A 1 18 ? -7.328 23.458 -9.276 1.00 31.12 19 SER A C 13
ATOM 7069 O O . SER A 1 18 ? -7.552 24.310 -10.135 1.00 11.21 19 SER A O 13
ATOM 7077 N N . GLN A 1 19 ? -7.900 23.471 -8.076 1.00 70.51 20 GLN A N 13
ATOM 7078 C CA . GLN A 1 19 ? -8.846 24.511 -7.692 1.00 54.34 20 GLN A CA 13
ATOM 7079 C C . GLN A 1 19 ? -8.261 25.898 -7.941 1.00 32.44 20 GLN A C 13
ATOM 7080 O O . GLN A 1 19 ? -8.993 26.855 -8.194 1.00 20.34 20 GLN A O 13
ATOM 7094 N N . ARG A 1 20 ? -6.938 25.998 -7.866 1.00 71.11 21 ARG A N 13
ATOM 7095 C CA . ARG A 1 20 ? -6.255 27.268 -8.081 1.00 61.21 21 ARG A CA 13
ATOM 7096 C C . ARG A 1 20 ? -5.683 27.345 -9.494 1.00 24.15 21 ARG A C 13
ATOM 7097 O O . ARG A 1 20 ? -5.686 28.406 -10.118 1.00 62.25 21 ARG A O 13
ATOM 7118 N N . TYR A 1 21 ? -5.192 26.215 -9.990 1.00 31.31 22 TYR A N 13
ATOM 7119 C CA . TYR A 1 21 ? -4.614 26.155 -11.327 1.00 63.30 22 TYR A CA 13
ATOM 7120 C C . TYR A 1 21 ? -5.696 25.930 -12.379 1.00 4.00 22 TYR A C 13
ATOM 7121 O O . TYR A 1 21 ? -5.732 24.889 -13.034 1.00 32.32 22 TYR A O 13
ATOM 7139 N N . GLN A 1 22 ? -6.574 26.915 -12.535 1.00 11.24 23 GLN A N 13
ATOM 7140 C CA . GLN A 1 22 ? -7.657 26.826 -13.507 1.00 32.34 23 GLN A CA 13
ATOM 7141 C C . GLN A 1 22 ? -7.896 28.173 -14.181 1.00 60.41 23 GLN A C 13
ATOM 7142 O O . GLN A 1 22 ? -8.904 28.369 -14.860 1.00 41.13 23 GLN A O 13
ATOM 7156 N N . LYS A 1 23 ? -6.963 29.099 -13.989 1.00 64.51 24 LYS A N 13
ATOM 7157 C CA . LYS A 1 23 ? -7.070 30.428 -14.579 1.00 62.41 24 LYS A CA 13
ATOM 7158 C C . LYS A 1 23 ? -5.809 30.778 -15.363 1.00 10.33 24 LYS A C 13
ATOM 7159 O O . LYS A 1 23 ? -5.871 31.468 -16.380 1.00 44.55 24 LYS A O 13
ATOM 7178 N N . PHE A 1 24 ? -4.667 30.298 -14.883 1.00 62.41 25 PHE A N 13
ATOM 7179 C CA . PHE A 1 24 ? -3.391 30.560 -15.539 1.00 53.24 25 PHE A CA 13
ATOM 7180 C C . PHE A 1 24 ? -3.478 30.266 -17.034 1.00 50.11 25 PHE A C 13
ATOM 7181 O O . PHE A 1 24 ? -2.857 30.948 -17.849 1.00 12.12 25 PHE A O 13
ATOM 7198 N N . ALA A 1 25 ? -4.253 29.245 -17.386 1.00 45.12 26 ALA A N 13
ATOM 7199 C CA . ALA A 1 25 ? -4.422 28.861 -18.782 1.00 33.21 26 ALA A CA 13
ATOM 7200 C C . ALA A 1 25 ? -5.343 27.652 -18.910 1.00 62.24 26 ALA A C 13
ATOM 7201 O O . ALA A 1 25 ? -6.100 27.535 -19.875 1.00 15.15 26 ALA A O 13
ATOM 7208 N N . LEU A 1 26 ? -5.272 26.754 -17.934 1.00 20.11 27 LEU A N 13
ATOM 7209 C CA . LEU A 1 26 ? -6.099 25.552 -17.938 1.00 50.21 27 LEU A CA 13
ATOM 7210 C C . LEU A 1 26 ? -5.977 24.812 -19.266 1.00 60.31 27 LEU A C 13
ATOM 7211 O O . LEU A 1 26 ? -6.923 24.733 -20.050 1.00 42.24 27 LEU A O 13
ATOM 7227 N N . PRO A 1 27 ? -4.785 24.253 -19.525 1.00 53.11 28 PRO A N 13
ATOM 7228 C CA . PRO A 1 27 ? -4.512 23.506 -20.757 1.00 10.45 28 PRO A CA 13
ATOM 7229 C C . PRO A 1 27 ? -5.256 22.176 -20.805 1.00 40.21 28 PRO A C 13
ATOM 7230 O O . PRO A 1 27 ? -4.674 21.120 -20.559 1.00 45.42 28 PRO A O 13
ATOM 7241 N N . GLN A 1 28 ? -6.545 22.236 -21.124 1.00 21.41 29 GLN A N 13
ATOM 7242 C CA . GLN A 1 28 ? -7.368 21.034 -21.204 1.00 44.42 29 GLN A CA 13
ATOM 7243 C C . GLN A 1 28 ? -8.078 20.950 -22.551 1.00 64.13 29 GLN A C 13
ATOM 7244 O O . GLN A 1 28 ? -9.075 20.242 -22.695 1.00 40.43 29 GLN A O 13
ATOM 7258 N N . TYR A 1 29 ? -7.558 21.676 -23.535 1.00 23.42 30 TYR A N 13
ATOM 7259 C CA . TYR A 1 29 ? -8.144 21.685 -24.870 1.00 24.20 30 TYR A CA 13
ATOM 7260 C C . TYR A 1 29 ? -7.063 21.817 -25.938 1.00 64.34 30 TYR A C 13
ATOM 7261 O O . TYR A 1 29 ? -5.869 21.820 -25.634 1.00 60.21 30 TYR A O 13
ATOM 7279 N N . LEU A 1 30 ? -7.489 21.926 -27.192 1.00 13.23 31 LEU A N 13
ATOM 7280 C CA . LEU A 1 30 ? -6.559 22.060 -28.308 1.00 32.54 31 LEU A CA 13
ATOM 7281 C C . LEU A 1 30 ? -5.441 21.027 -28.211 1.00 20.41 31 LEU A C 13
ATOM 7282 O O . LEU A 1 30 ? -4.333 21.247 -28.701 1.00 31.03 31 LEU A O 13
ATOM 7298 N N . LYS A 1 31 ? -5.739 19.897 -27.578 1.00 11.13 32 LYS A N 13
ATOM 7299 C CA . LYS A 1 31 ? -4.761 18.827 -27.419 1.00 53.31 32 LYS A CA 13
ATOM 7300 C C . LYS A 1 31 ? -3.394 19.391 -27.046 1.00 20.24 32 LYS A C 13
ATOM 7301 O O . LYS A 1 31 ? -3.266 20.151 -26.086 1.00 14.43 32 LYS A O 13
ATOM 7320 N N . THR A 1 1 ? 2.004 -1.237 1.329 1.00 74.12 2 THR A N 14
ATOM 7321 C CA . THR A 1 1 ? 1.577 -0.178 0.423 1.00 71.54 2 THR A CA 14
ATOM 7322 C C . THR A 1 1 ? 2.768 0.441 -0.299 1.00 2.32 2 THR A C 14
ATOM 7323 O O . THR A 1 1 ? 3.851 0.576 0.271 1.00 1.23 2 THR A O 14
ATOM 7334 N N . LYS A 1 2 ? 2.562 0.818 -1.556 1.00 60.32 3 LYS A N 14
ATOM 7335 C CA . LYS A 1 2 ? 3.618 1.426 -2.356 1.00 65.34 3 LYS A CA 14
ATOM 7336 C C . LYS A 1 2 ? 3.031 2.265 -3.487 1.00 34.44 3 LYS A C 14
ATOM 7337 O O . LYS A 1 2 ? 3.029 3.495 -3.424 1.00 63.24 3 LYS A O 14
ATOM 7356 N N . LEU A 1 3 ? 2.531 1.592 -4.518 1.00 15.55 4 LEU A N 14
ATOM 7357 C CA . LEU A 1 3 ? 1.938 2.276 -5.662 1.00 13.33 4 LEU A CA 14
ATOM 7358 C C . LEU A 1 3 ? 0.739 3.116 -5.233 1.00 0.53 4 LEU A C 14
ATOM 7359 O O . LEU A 1 3 ? 0.652 4.303 -5.552 1.00 30.15 4 LEU A O 14
ATOM 7375 N N . THR A 1 4 ? -0.184 2.494 -4.505 1.00 44.14 5 THR A N 14
ATOM 7376 C CA . THR A 1 4 ? -1.377 3.184 -4.031 1.00 43.15 5 THR A CA 14
ATOM 7377 C C . THR A 1 4 ? -1.017 4.500 -3.352 1.00 11.23 5 THR A C 14
ATOM 7378 O O . THR A 1 4 ? -1.702 5.507 -3.528 1.00 34.05 5 THR A O 14
ATOM 7389 N N . GLU A 1 5 ? 0.062 4.485 -2.575 1.00 61.35 6 GLU A N 14
ATOM 7390 C CA . GLU A 1 5 ? 0.512 5.679 -1.869 1.00 75.34 6 GLU A CA 14
ATOM 7391 C C . GLU A 1 5 ? 0.804 6.812 -2.848 1.00 50.15 6 GLU A C 14
ATOM 7392 O O . GLU A 1 5 ? 0.200 7.881 -2.774 1.00 13.33 6 GLU A O 14
ATOM 7404 N N . GLU A 1 6 ? 1.735 6.569 -3.765 1.00 65.22 7 GLU A N 14
ATOM 7405 C CA . GLU A 1 6 ? 2.109 7.569 -4.758 1.00 40.30 7 GLU A CA 14
ATOM 7406 C C . GLU A 1 6 ? 0.897 8.000 -5.579 1.00 61.23 7 GLU A C 14
ATOM 7407 O O . GLU A 1 6 ? 0.591 9.188 -5.676 1.00 71.42 7 GLU A O 14
ATOM 7419 N N . GLU A 1 7 ? 0.212 7.025 -6.169 1.00 24.41 8 GLU A N 14
ATOM 7420 C CA . GLU A 1 7 ? -0.965 7.303 -6.983 1.00 21.00 8 GLU A CA 14
ATOM 7421 C C . GLU A 1 7 ? -1.976 8.143 -6.208 1.00 33.52 8 GLU A C 14
ATOM 7422 O O . GLU A 1 7 ? -2.548 9.094 -6.740 1.00 13.23 8 GLU A O 14
ATOM 7434 N N . LYS A 1 8 ? -2.192 7.783 -4.947 1.00 74.31 9 LYS A N 14
ATOM 7435 C CA . LYS A 1 8 ? -3.134 8.501 -4.096 1.00 44.45 9 LYS A CA 14
ATOM 7436 C C . LYS A 1 8 ? -2.672 9.937 -3.866 1.00 71.11 9 LYS A C 14
ATOM 7437 O O . LYS A 1 8 ? -3.485 10.829 -3.626 1.00 24.32 9 LYS A O 14
ATOM 7456 N N . ASN A 1 9 ? -1.363 10.152 -3.943 1.00 2.34 10 ASN A N 14
ATOM 7457 C CA . ASN A 1 9 ? -0.794 11.480 -3.743 1.00 42.23 10 ASN A CA 14
ATOM 7458 C C . ASN A 1 9 ? -0.997 12.351 -4.980 1.00 34.53 10 ASN A C 14
ATOM 7459 O O . ASN A 1 9 ? -1.411 13.506 -4.877 1.00 24.30 10 ASN A O 14
ATOM 7470 N N . ARG A 1 10 ? -0.705 11.788 -6.148 1.00 31.55 11 ARG A N 14
ATOM 7471 C CA . ARG A 1 10 ? -0.855 12.512 -7.404 1.00 34.12 11 ARG A CA 14
ATOM 7472 C C . ARG A 1 10 ? -2.322 12.841 -7.670 1.00 25.14 11 ARG A C 14
ATOM 7473 O O . ARG A 1 10 ? -2.639 13.653 -8.539 1.00 41.34 11 ARG A O 14
ATOM 7494 N N . LEU A 1 11 ? -3.211 12.205 -6.916 1.00 32.24 12 LEU A N 14
ATOM 7495 C CA . LEU A 1 11 ? -4.644 12.429 -7.070 1.00 14.15 12 LEU A CA 14
ATOM 7496 C C . LEU A 1 11 ? -5.096 13.641 -6.261 1.00 43.42 12 LEU A C 14
ATOM 7497 O O . LEU A 1 11 ? -5.752 14.540 -6.786 1.00 0.03 12 LEU A O 14
ATOM 7513 N N . ASN A 1 12 ? -4.737 13.660 -4.981 1.00 72.45 13 ASN A N 14
ATOM 7514 C CA . ASN A 1 12 ? -5.104 14.763 -4.101 1.00 30.33 13 ASN A CA 14
ATOM 7515 C C . ASN A 1 12 ? -4.322 16.024 -4.454 1.00 25.14 13 ASN A C 14
ATOM 7516 O O . ASN A 1 12 ? -4.874 17.124 -4.476 1.00 4.23 13 ASN A O 14
ATOM 7527 N N . PHE A 1 13 ? -3.033 15.856 -4.730 1.00 5.13 14 PHE A N 14
ATOM 7528 C CA . PHE A 1 13 ? -2.173 16.981 -5.082 1.00 33.45 14 PHE A CA 14
ATOM 7529 C C . PHE A 1 13 ? -2.696 17.697 -6.324 1.00 22.44 14 PHE A C 14
ATOM 7530 O O . PHE A 1 13 ? -2.612 18.921 -6.430 1.00 31.12 14 PHE A O 14
ATOM 7547 N N . LEU A 1 14 ? -3.234 16.925 -7.261 1.00 75.21 15 LEU A N 14
ATOM 7548 C CA . LEU A 1 14 ? -3.771 17.484 -8.497 1.00 62.12 15 LEU A CA 14
ATOM 7549 C C . LEU A 1 14 ? -5.103 18.183 -8.246 1.00 2.24 15 LEU A C 14
ATOM 7550 O O . LEU A 1 14 ? -5.317 19.313 -8.686 1.00 65.11 15 LEU A O 14
ATOM 7566 N N . LYS A 1 15 ? -5.996 17.505 -7.533 1.00 3.14 16 LYS A N 14
ATOM 7567 C CA . LYS A 1 15 ? -7.306 18.061 -7.218 1.00 53.31 16 LYS A CA 14
ATOM 7568 C C . LYS A 1 15 ? -7.185 19.214 -6.227 1.00 5.22 16 LYS A C 14
ATOM 7569 O O . LYS A 1 15 ? -8.127 19.982 -6.033 1.00 12.04 16 LYS A O 14
ATOM 7588 N N . LYS A 1 16 ? -6.017 19.331 -5.603 1.00 14.03 17 LYS A N 14
ATOM 7589 C CA . LYS A 1 16 ? -5.770 20.392 -4.633 1.00 73.24 17 LYS A CA 14
ATOM 7590 C C . LYS A 1 16 ? -5.234 21.643 -5.321 1.00 42.21 17 LYS A C 14
ATOM 7591 O O . LYS A 1 16 ? -5.595 22.764 -4.960 1.00 62.23 17 LYS A O 14
ATOM 7610 N N . ILE A 1 17 ? -4.372 21.444 -6.313 1.00 14.41 18 ILE A N 14
ATOM 7611 C CA . ILE A 1 17 ? -3.789 22.557 -7.052 1.00 52.10 18 ILE A CA 14
ATOM 7612 C C . ILE A 1 17 ? -4.681 22.971 -8.218 1.00 33.35 18 ILE A C 14
ATOM 7613 O O . ILE A 1 17 ? -4.696 24.134 -8.619 1.00 44.23 18 ILE A O 14
ATOM 7629 N N . SER A 1 18 ? -5.426 22.010 -8.755 1.00 52.13 19 SER A N 14
ATOM 7630 C CA . SER A 1 18 ? -6.321 22.274 -9.876 1.00 64.34 19 SER A CA 14
ATOM 7631 C C . SER A 1 18 ? -7.232 23.460 -9.577 1.00 50.00 19 SER A C 14
ATOM 7632 O O . SER A 1 18 ? -7.476 24.301 -10.441 1.00 52.52 19 SER A O 14
ATOM 7640 N N . GLN A 1 19 ? -7.731 23.519 -8.347 1.00 34.33 20 GLN A N 14
ATOM 7641 C CA . GLN A 1 19 ? -8.616 24.601 -7.933 1.00 15.11 20 GLN A CA 14
ATOM 7642 C C . GLN A 1 19 ? -7.993 25.960 -8.235 1.00 21.23 20 GLN A C 14
ATOM 7643 O O . GLN A 1 19 ? -8.700 26.944 -8.452 1.00 71.34 20 GLN A O 14
ATOM 7657 N N . ARG A 1 20 ? -6.665 26.006 -8.246 1.00 3.45 21 ARG A N 14
ATOM 7658 C CA . ARG A 1 20 ? -5.946 27.245 -8.519 1.00 40.00 21 ARG A CA 14
ATOM 7659 C C . ARG A 1 20 ? -5.463 27.285 -9.966 1.00 4.02 21 ARG A C 14
ATOM 7660 O O . ARG A 1 20 ? -5.495 28.332 -10.613 1.00 72.22 21 ARG A O 14
ATOM 7681 N N . TYR A 1 21 ? -5.014 26.139 -10.466 1.00 12.10 22 TYR A N 14
ATOM 7682 C CA . TYR A 1 21 ? -4.521 26.044 -11.835 1.00 32.42 22 TYR A CA 14
ATOM 7683 C C . TYR A 1 21 ? -5.675 25.875 -12.819 1.00 1.31 22 TYR A C 14
ATOM 7684 O O . TYR A 1 21 ? -5.783 24.853 -13.495 1.00 71.03 22 TYR A O 14
ATOM 7702 N N . GLN A 1 22 ? -6.534 26.887 -12.892 1.00 44.14 23 GLN A N 14
ATOM 7703 C CA . GLN A 1 22 ? -7.679 26.852 -13.793 1.00 75.03 23 GLN A CA 14
ATOM 7704 C C . GLN A 1 22 ? -7.904 28.214 -14.442 1.00 32.03 23 GLN A C 14
ATOM 7705 O O . GLN A 1 22 ? -8.942 28.457 -15.058 1.00 32.13 23 GLN A O 14
ATOM 7719 N N . LYS A 1 23 ? -6.925 29.100 -14.299 1.00 2.40 24 LYS A N 14
ATOM 7720 C CA . LYS A 1 23 ? -7.014 30.439 -14.871 1.00 61.41 24 LYS A CA 14
ATOM 7721 C C . LYS A 1 23 ? -5.811 30.731 -15.762 1.00 61.42 24 LYS A C 14
ATOM 7722 O O . LYS A 1 23 ? -5.928 31.424 -16.773 1.00 31.02 24 LYS A O 14
ATOM 7741 N N . PHE A 1 24 ? -4.655 30.196 -15.382 1.00 51.21 25 PHE A N 14
ATOM 7742 C CA . PHE A 1 24 ? -3.431 30.399 -16.147 1.00 45.34 25 PHE A CA 14
ATOM 7743 C C . PHE A 1 24 ? -3.653 30.084 -17.624 1.00 31.44 25 PHE A C 14
ATOM 7744 O O . PHE A 1 24 ? -3.058 30.710 -18.500 1.00 14.42 25 PHE A O 14
ATOM 7761 N N . ALA A 1 25 ? -4.514 29.107 -17.890 1.00 64.54 26 ALA A N 14
ATOM 7762 C CA . ALA A 1 25 ? -4.816 28.708 -19.259 1.00 74.13 26 ALA A CA 14
ATOM 7763 C C . ALA A 1 25 ? -5.819 27.559 -19.288 1.00 3.04 26 ALA A C 14
ATOM 7764 O O . ALA A 1 25 ? -6.648 27.467 -20.194 1.00 1.12 26 ALA A O 14
ATOM 7771 N N . LEU A 1 26 ? -5.737 26.684 -18.291 1.00 50.31 27 LEU A N 14
ATOM 7772 C CA . LEU A 1 26 ? -6.637 25.540 -18.202 1.00 32.20 27 LEU A CA 14
ATOM 7773 C C . LEU A 1 26 ? -6.664 24.764 -19.515 1.00 41.53 27 LEU A C 14
ATOM 7774 O O . LEU A 1 26 ? -7.674 24.719 -20.217 1.00 74.41 27 LEU A O 14
ATOM 7790 N N . PRO A 1 27 ? -5.528 24.138 -19.856 1.00 21.10 28 PRO A N 14
ATOM 7791 C CA . PRO A 1 27 ? -5.396 23.350 -21.085 1.00 54.33 28 PRO A CA 14
ATOM 7792 C C . PRO A 1 27 ? -6.209 22.061 -21.037 1.00 64.33 28 PRO A C 14
ATOM 7793 O O . PRO A 1 27 ? -5.661 20.980 -20.822 1.00 22.03 28 PRO A O 14
ATOM 7804 N N . GLN A 1 28 ? -7.516 22.183 -21.240 1.00 75.41 29 GLN A N 14
ATOM 7805 C CA . GLN A 1 28 ? -8.403 21.025 -21.219 1.00 53.34 29 GLN A CA 14
ATOM 7806 C C . GLN A 1 28 ? -9.290 20.997 -22.460 1.00 31.12 29 GLN A C 14
ATOM 7807 O O . GLN A 1 28 ? -10.299 20.292 -22.498 1.00 11.32 29 GLN A O 14
ATOM 7821 N N . TYR A 1 29 ? -8.907 21.767 -23.472 1.00 74.02 30 TYR A N 14
ATOM 7822 C CA . TYR A 1 29 ? -9.669 21.832 -24.714 1.00 15.25 30 TYR A CA 14
ATOM 7823 C C . TYR A 1 29 ? -8.740 21.949 -25.918 1.00 31.12 30 TYR A C 14
ATOM 7824 O O . TYR A 1 29 ? -8.916 21.258 -26.922 1.00 62.31 30 TYR A O 14
ATOM 7842 N N . LEU A 1 30 ? -7.750 22.828 -25.810 1.00 12.14 31 LEU A N 14
ATOM 7843 C CA . LEU A 1 30 ? -6.791 23.037 -26.889 1.00 23.44 31 LEU A CA 14
ATOM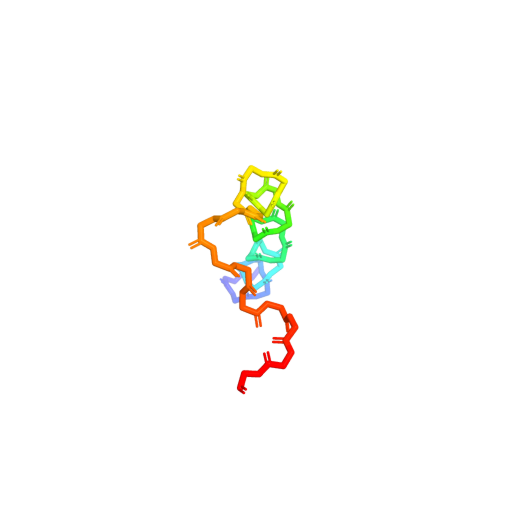 7844 C C . LEU A 1 30 ? -5.925 21.798 -27.094 1.00 5.01 31 LEU A C 14
ATOM 7845 O O . LEU A 1 30 ? -5.775 21.310 -28.215 1.00 3.45 31 LEU A O 14
ATOM 7861 N N . LYS A 1 31 ? -5.357 21.292 -26.004 1.00 73.12 32 LYS A N 14
ATOM 7862 C CA . LYS A 1 31 ? -4.509 20.108 -26.063 1.00 25.34 32 LYS A CA 14
ATOM 7863 C C . LYS A 1 31 ? -5.280 18.864 -25.634 1.00 30.32 32 LYS A C 14
ATOM 7864 O O . LYS A 1 31 ? -4.690 17.816 -25.368 1.00 2.32 32 LYS A O 14
ATOM 7883 N N . THR A 1 1 ? 3.227 -1.295 -0.833 1.00 63.45 2 THR A N 15
ATOM 7884 C CA . THR A 1 1 ? 2.717 -0.481 -1.929 1.00 61.23 2 THR A CA 15
ATOM 7885 C C . THR A 1 1 ? 3.517 0.809 -2.074 1.00 75.45 2 THR A C 15
ATOM 7886 O O . THR A 1 1 ? 4.321 1.154 -1.209 1.00 31.24 2 THR A O 15
ATOM 7897 N N . LYS A 1 2 ? 3.290 1.519 -3.174 1.00 63.34 3 LYS A N 15
ATOM 7898 C CA . LYS A 1 2 ? 3.988 2.773 -3.433 1.00 72.32 3 LYS A CA 15
ATOM 7899 C C . LYS A 1 2 ? 3.534 3.385 -4.755 1.00 24.14 3 LYS A C 15
ATOM 7900 O O . LYS A 1 2 ? 3.461 4.607 -4.892 1.00 21.13 3 LYS A O 15
ATOM 7919 N N . LEU A 1 3 ? 3.230 2.529 -5.724 1.00 51.31 4 LEU A N 15
ATOM 7920 C CA . LEU A 1 3 ? 2.782 2.986 -7.035 1.00 14.21 4 LEU A CA 15
ATOM 7921 C C . LEU A 1 3 ? 1.300 3.349 -7.008 1.00 4.52 4 LEU A C 15
ATOM 7922 O O . LEU A 1 3 ? 0.836 4.168 -7.802 1.00 15.12 4 LEU A O 15
ATOM 7938 N N . THR A 1 4 ? 0.563 2.737 -6.087 1.00 33.30 5 THR A N 15
ATOM 7939 C CA . THR A 1 4 ? -0.865 2.996 -5.955 1.00 73.20 5 THR A CA 15
ATOM 7940 C C . THR A 1 4 ? -1.121 4.356 -5.317 1.00 4.42 5 THR A C 15
ATOM 7941 O O . THR A 1 4 ? -1.833 5.190 -5.875 1.00 75.41 5 THR A O 15
ATOM 7952 N N . GLU A 1 5 ? -0.533 4.575 -4.144 1.00 71.43 6 GLU A N 15
ATOM 7953 C CA . GLU A 1 5 ? -0.698 5.836 -3.431 1.00 31.41 6 GLU A CA 15
ATOM 7954 C C . GLU A 1 5 ? -0.381 7.020 -4.339 1.00 42.11 6 GLU A C 15
ATOM 7955 O O . GLU A 1 5 ? -1.142 7.985 -4.406 1.00 22.21 6 GLU A O 15
ATOM 7967 N N . GLU A 1 6 ? 0.749 6.939 -5.036 1.00 34.55 7 GLU A N 15
ATOM 7968 C CA . GLU A 1 6 ? 1.167 8.004 -5.938 1.00 42.34 7 GLU A CA 15
ATOM 7969 C C . GLU A 1 6 ? 0.077 8.309 -6.962 1.00 45.41 7 GLU A C 15
ATOM 7970 O O . GLU A 1 6 ? -0.393 9.442 -7.064 1.00 23.03 7 GLU A O 15
ATOM 7982 N N . GLU A 1 7 ? -0.318 7.290 -7.718 1.00 40.15 8 GLU A N 15
ATOM 7983 C CA . GLU A 1 7 ? -1.351 7.450 -8.735 1.00 60.12 8 GLU A CA 15
ATOM 7984 C C . GLU A 1 7 ? -2.599 8.101 -8.145 1.00 43.25 8 GLU A C 15
ATOM 7985 O O . GLU A 1 7 ? -3.271 8.894 -8.806 1.00 24.13 8 GLU A O 15
ATOM 7997 N N . LYS A 1 8 ? -2.903 7.760 -6.898 1.00 11.52 9 LYS A N 15
ATOM 7998 C CA . LYS A 1 8 ? -4.069 8.311 -6.217 1.00 21.14 9 LYS A CA 15
ATOM 7999 C C . LYS A 1 8 ? -3.829 9.763 -5.816 1.00 15.12 9 LYS A C 15
ATOM 8000 O O . LYS A 1 8 ? -4.760 10.566 -5.773 1.00 13.15 9 LYS A O 15
ATOM 8019 N N . ASN A 1 9 ? -2.575 10.093 -5.525 1.00 32.22 10 ASN A N 15
ATOM 8020 C CA . ASN A 1 9 ? -2.214 11.449 -5.128 1.00 42.04 10 ASN A CA 15
ATOM 8021 C C . ASN A 1 9 ? -2.321 12.408 -6.310 1.00 54.01 10 ASN A C 15
ATOM 8022 O O . ASN A 1 9 ? -2.773 13.544 -6.162 1.00 31.41 10 ASN A O 15
ATOM 8033 N N . ARG A 1 10 ? -1.904 11.942 -7.483 1.00 1.52 1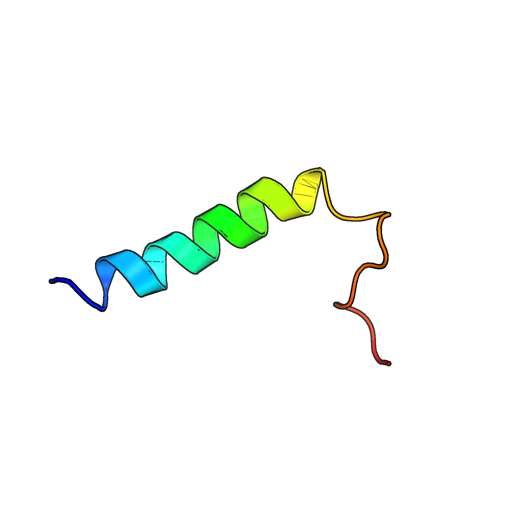1 ARG A N 15
ATOM 8034 C CA . ARG A 1 10 ? -1.953 12.759 -8.690 1.00 23.50 11 ARG A CA 15
ATOM 8035 C C . ARG A 1 10 ? -3.344 13.352 -8.889 1.00 73.12 11 ARG A C 15
ATOM 8036 O O . ARG A 1 10 ? -3.492 14.446 -9.436 1.00 71.43 11 ARG A O 15
ATOM 8057 N N . LEU A 1 11 ? -4.362 12.624 -8.443 1.00 24.23 12 LEU A N 15
ATOM 8058 C CA . LEU A 1 11 ? -5.742 13.077 -8.572 1.00 11.40 12 LEU A CA 15
ATOM 8059 C C . LEU A 1 11 ? -6.058 14.159 -7.544 1.00 74.00 12 LEU A C 15
ATOM 8060 O O . LEU A 1 11 ? -6.830 15.078 -7.813 1.00 55.13 12 LEU A O 15
ATOM 8076 N N . ASN A 1 12 ? -5.455 14.043 -6.366 1.00 5.02 13 ASN A N 15
ATOM 8077 C CA . ASN A 1 12 ? -5.671 15.012 -5.298 1.00 4.15 13 ASN A CA 15
ATOM 8078 C C . ASN A 1 12 ? -4.889 16.296 -5.561 1.00 72.32 13 ASN A C 15
ATOM 8079 O O . ASN A 1 12 ? -5.411 17.398 -5.395 1.00 53.32 13 ASN A O 15
ATOM 8090 N N . PHE A 1 13 ? -3.635 16.144 -5.974 1.00 10.25 14 PHE A N 15
ATOM 8091 C CA . PHE A 1 13 ? -2.781 17.291 -6.260 1.00 62.22 14 PHE A CA 15
ATOM 8092 C C . PHE A 1 13 ? -3.366 18.136 -7.388 1.00 3.43 14 PHE A C 15
ATOM 8093 O O . PHE A 1 13 ? -3.364 19.366 -7.322 1.00 1.41 14 PHE A O 15
ATOM 8110 N N . LEU A 1 14 ? -3.865 17.469 -8.422 1.00 20.32 15 LEU A N 15
ATOM 8111 C CA . LEU A 1 14 ? -4.453 18.157 -9.565 1.00 53.43 15 LEU A CA 15
ATOM 8112 C C . LEU A 1 14 ? -5.697 18.937 -9.151 1.00 33.43 15 LEU A C 15
ATOM 8113 O O . LEU A 1 14 ? -5.839 20.117 -9.471 1.00 14.05 15 LEU A O 15
ATOM 8129 N N . LYS A 1 15 ? -6.596 18.269 -8.435 1.00 1.01 16 LYS A N 15
ATOM 8130 C CA . LYS A 1 15 ? -7.827 18.898 -7.972 1.00 51.43 16 LYS A CA 15
ATOM 8131 C C . LYS A 1 15 ? -7.538 19.920 -6.877 1.00 43.13 16 LYS A C 15
ATOM 8132 O O . LYS A 1 15 ? -8.352 20.804 -6.607 1.00 64.50 16 LYS A O 15
ATOM 8151 N N . LYS A 1 16 ? -6.373 19.795 -6.250 1.00 61.14 17 LYS A N 15
ATOM 8152 C CA . LYS A 1 16 ? -5.974 20.709 -5.186 1.00 61.45 17 LYS A CA 15
ATOM 8153 C C . LYS A 1 16 ? -5.347 21.974 -5.763 1.00 25.12 17 LYS A C 15
ATOM 8154 O O . LYS A 1 16 ? -5.508 23.064 -5.212 1.00 64.43 17 LYS A O 15
ATOM 8173 N N . ILE A 1 17 ? -4.633 21.822 -6.873 1.00 51.13 18 ILE A N 15
ATOM 8174 C CA . ILE A 1 17 ? -3.984 22.953 -7.525 1.00 15.44 18 ILE A CA 15
ATOM 8175 C C . ILE A 1 17 ? -4.900 23.586 -8.567 1.00 43.04 18 ILE A C 15
ATOM 8176 O O . ILE A 1 17 ? -4.794 24.777 -8.861 1.00 21.15 18 ILE A O 15
ATOM 8192 N N . SER A 1 18 ? -5.800 22.781 -9.123 1.00 44.14 19 SER A N 15
ATOM 8193 C CA . SER A 1 18 ? -6.733 23.261 -10.135 1.00 51.54 19 SER A CA 15
ATOM 8194 C C . SER A 1 18 ? -7.682 24.302 -9.549 1.00 33.11 19 SER A C 15
ATOM 8195 O O . SER A 1 18 ? -8.228 25.136 -10.271 1.00 32.41 19 SER A O 15
ATOM 8203 N N . GLN A 1 19 ? -7.873 24.245 -8.235 1.00 11.43 20 GLN A N 15
ATOM 8204 C CA . GLN A 1 19 ? -8.757 25.182 -7.551 1.00 2.13 20 GLN A CA 15
ATOM 8205 C C . GLN A 1 19 ? -8.213 26.604 -7.635 1.00 43.30 20 GLN A C 15
ATOM 8206 O O . GLN A 1 19 ? -8.971 27.573 -7.590 1.00 11.14 20 GLN A O 15
ATOM 8220 N N . ARG A 1 20 ? -6.895 26.722 -7.758 1.00 4.14 21 ARG A N 15
ATOM 8221 C CA . ARG A 1 20 ? -6.249 28.026 -7.847 1.00 11.34 21 ARG A CA 15
ATOM 8222 C C . ARG A 1 20 ? -5.735 28.283 -9.260 1.00 63.01 21 ARG A C 15
ATOM 8223 O O . ARG A 1 20 ? -5.731 29.420 -9.733 1.00 64.33 21 ARG A O 15
ATOM 8244 N N . TYR A 1 21 ? -5.302 27.220 -9.928 1.00 64.14 22 TYR A N 15
ATOM 8245 C CA . TYR A 1 21 ? -4.782 27.330 -11.286 1.00 52.24 22 TYR A CA 15
ATOM 8246 C C . TYR A 1 21 ? -5.899 27.163 -12.312 1.00 71.41 22 TYR A C 15
ATOM 8247 O O . TYR A 1 21 ? -6.031 26.109 -12.934 1.00 52.14 22 TYR A O 15
ATOM 8265 N N . GLN A 1 22 ? -6.700 28.210 -12.482 1.00 64.11 23 GLN A N 15
ATOM 8266 C CA . GLN A 1 22 ? -7.805 28.179 -13.432 1.00 14.40 23 GLN A CA 15
ATOM 8267 C C . GLN A 1 22 ? -7.986 29.538 -14.101 1.00 62.13 23 GLN A C 15
ATOM 8268 O O . GLN A 1 22 ? -8.984 29.780 -14.780 1.00 11.22 23 GLN A O 15
ATOM 8282 N N . LYS A 1 23 ? -7.013 30.422 -13.906 1.00 34.04 24 LYS A N 15
ATOM 8283 C CA . LYS A 1 23 ? -7.063 31.757 -14.490 1.00 71.35 24 LYS A CA 15
ATOM 8284 C C . LYS A 1 23 ? -5.777 32.066 -15.250 1.00 72.04 24 LYS A C 15
ATOM 8285 O O . LYS A 1 23 ? -5.770 32.881 -16.173 1.00 14.41 24 LYS A O 15
ATOM 8304 N N . PHE A 1 24 ? -4.691 31.409 -14.858 1.00 62.11 25 PHE A N 15
ATOM 8305 C CA . PHE A 1 24 ? -3.399 31.614 -15.503 1.00 20.40 25 PHE A CA 15
ATOM 8306 C C . PHE A 1 24 ? -3.531 31.538 -17.021 1.00 50.13 25 PHE A C 15
ATOM 8307 O O . PHE A 1 24 ? -2.934 32.333 -17.747 1.00 70.51 25 PHE A O 15
ATOM 8324 N N . ALA A 1 25 ? -4.317 30.576 -17.494 1.00 11.33 26 ALA A N 15
ATOM 8325 C CA . ALA A 1 25 ? -4.529 30.397 -18.925 1.00 12.04 26 ALA A CA 15
ATOM 8326 C C . ALA A 1 25 ? -5.356 29.147 -19.205 1.00 22.43 26 ALA A C 15
ATOM 8327 O O . ALA A 1 25 ? -6.140 29.108 -20.153 1.00 54.15 26 ALA A O 15
ATOM 8334 N N . LEU A 1 26 ? -5.175 28.125 -18.374 1.00 41.45 27 LEU A N 15
ATOM 8335 C CA . LEU A 1 26 ? -5.904 26.872 -18.533 1.00 70.12 27 LEU A CA 15
ATOM 8336 C C . LEU A 1 26 ? -5.872 26.403 -19.984 1.00 42.24 27 LEU A C 15
ATOM 8337 O O . LEU A 1 26 ? -6.897 26.333 -20.663 1.00 1.03 27 LEU A O 15
ATOM 8353 N N . PRO A 1 27 ? -4.667 26.072 -20.473 1.00 54.20 28 PRO A N 15
ATOM 8354 C CA . PRO A 1 27 ? -4.473 25.601 -21.848 1.00 2.54 28 PRO A CA 15
ATOM 8355 C C . PRO A 1 27 ? -5.055 24.210 -22.072 1.00 22.14 28 PRO A C 15
ATOM 8356 O O . PRO A 1 27 ? -5.017 23.684 -23.184 1.00 15.14 28 PRO A O 15
ATOM 8367 N N . GLN A 1 28 ? -5.592 23.620 -21.009 1.00 0.04 29 GLN A N 15
ATOM 8368 C CA . GLN A 1 28 ? -6.182 22.289 -21.091 1.00 25.13 29 GLN A CA 15
ATOM 8369 C C . GLN A 1 28 ? -5.104 21.228 -21.291 1.00 34.12 29 GLN A C 15
ATOM 8370 O O . GLN A 1 28 ? -5.286 20.281 -22.057 1.00 12.22 29 GLN A O 15
ATOM 8384 N N . TYR A 1 29 ? -3.983 21.393 -20.598 1.00 71.41 30 TYR A N 15
ATOM 8385 C CA . TYR A 1 29 ? -2.875 20.450 -20.702 1.00 12.31 30 TYR A CA 15
ATOM 8386 C C . TYR A 1 29 ? -3.294 19.062 -20.228 1.00 14.22 30 TYR A C 15
ATOM 8387 O O . TYR A 1 29 ? -2.615 18.070 -20.496 1.00 35.00 30 TYR A O 15
ATOM 8405 N N . LEU A 1 30 ? -4.418 19.000 -19.522 1.00 31.20 31 LEU A N 15
ATOM 8406 C CA . LEU A 1 30 ? -4.931 17.734 -19.010 1.00 24.42 31 LEU A CA 15
ATOM 8407 C C . LEU A 1 30 ? -5.806 17.040 -20.049 1.00 13.52 31 LEU A C 15
ATOM 8408 O O . LEU A 1 30 ? -6.335 17.681 -20.958 1.00 34.33 31 LEU A O 15
ATOM 8424 N N . LYS A 1 31 ? -5.957 15.728 -19.907 1.00 60.01 32 LYS A N 15
ATOM 8425 C CA . LYS A 1 31 ? -6.771 14.947 -20.830 1.00 73.24 32 LYS A CA 15
ATOM 8426 C C . LYS A 1 31 ? -8.077 14.514 -20.172 1.00 32.04 32 LYS A C 15
ATOM 8427 O O . LYS A 1 31 ? -8.094 13.604 -19.342 1.00 4.41 32 LYS A O 15
ATOM 8446 N N . THR A 1 1 ? 1.551 0.448 0.101 1.00 71.42 2 THR A N 16
ATOM 8447 C CA . THR A 1 1 ? 2.406 0.377 -1.077 1.00 70.43 2 THR A CA 16
ATOM 8448 C C . THR A 1 1 ? 3.292 1.612 -1.189 1.00 11.12 2 THR A C 16
ATOM 8449 O O . THR A 1 1 ? 3.126 2.577 -0.443 1.00 1.42 2 THR A O 16
ATOM 8460 N N . LYS A 1 2 ? 4.233 1.577 -2.126 1.00 24.43 3 LYS A N 16
ATOM 8461 C CA . LYS A 1 2 ? 5.145 2.694 -2.337 1.00 44.33 3 LYS A CA 16
ATOM 8462 C C . LYS A 1 2 ? 4.861 3.385 -3.667 1.00 74.33 3 LYS A C 16
ATOM 8463 O O . LYS A 1 2 ? 5.354 4.483 -3.927 1.00 25.03 3 LYS A O 16
ATOM 8482 N N . LEU A 1 3 ? 4.061 2.736 -4.506 1.00 73.31 4 LEU A N 16
ATOM 8483 C CA . LEU A 1 3 ? 3.708 3.288 -5.809 1.00 44.25 4 LEU A CA 16
ATOM 8484 C C . LEU A 1 3 ? 2.205 3.526 -5.912 1.00 3.32 4 LEU A C 16
ATOM 8485 O O . LEU A 1 3 ? 1.744 4.310 -6.742 1.00 44.51 4 LEU A O 16
ATOM 8501 N N . THR A 1 4 ? 1.444 2.846 -5.060 1.00 61.34 5 THR A N 16
ATOM 8502 C CA . THR A 1 4 ? -0.007 2.984 -5.054 1.00 22.51 5 THR A CA 16
ATOM 8503 C C . THR A 1 4 ? -0.433 4.277 -4.368 1.00 71.35 5 THR A C 16
ATOM 8504 O O . THR A 1 4 ? -1.182 5.072 -4.935 1.00 33.41 5 THR A O 16
ATOM 8515 N N . GLU A 1 5 ? 0.050 4.481 -3.147 1.00 34.53 6 GLU A N 16
ATOM 8516 C CA . GLU A 1 5 ? -0.283 5.679 -2.385 1.00 21.42 6 GLU A CA 16
ATOM 8517 C C . GLU A 1 5 ? 0.014 6.938 -3.194 1.00 73.21 6 GLU A C 16
ATOM 8518 O O . GLU A 1 5 ? -0.877 7.746 -3.451 1.00 54.33 6 GLU A O 16
ATOM 8530 N N . GLU A 1 6 ? 1.272 7.096 -3.592 1.00 24.05 7 GLU A N 16
ATOM 8531 C CA . GLU A 1 6 ? 1.687 8.257 -4.370 1.00 53.22 7 GLU A CA 16
ATOM 8532 C C . GLU A 1 6 ? 0.716 8.517 -5.518 1.00 54.12 7 GLU A C 16
ATOM 8533 O O . GLU A 1 6 ? 0.370 9.663 -5.805 1.00 24.13 7 GLU A O 16
ATOM 8545 N N . GLU A 1 7 ? 0.280 7.444 -6.171 1.00 51.34 8 GLU A N 16
ATOM 8546 C CA . GLU A 1 7 ? -0.650 7.557 -7.289 1.00 30.31 8 GLU A CA 16
ATOM 8547 C C . GLU A 1 7 ? -2.005 8.079 -6.819 1.00 21.50 8 GLU A C 16
ATOM 8548 O O . GLU A 1 7 ? -2.619 8.923 -7.472 1.00 62.51 8 GLU A O 16
ATOM 8560 N N . LYS A 1 8 ? -2.466 7.570 -5.681 1.00 60.35 9 LYS A N 16
ATOM 8561 C CA . LYS A 1 8 ? -3.747 7.983 -5.122 1.00 12.13 9 LYS A CA 16
ATOM 8562 C C . LYS A 1 8 ? -3.676 9.414 -4.598 1.00 22.24 9 LYS A C 16
ATOM 8563 O O . LYS A 1 8 ? -4.667 10.143 -4.619 1.00 24.53 9 LYS A O 16
ATOM 8582 N N . ASN A 1 9 ? -2.497 9.809 -4.129 1.00 44.41 10 ASN A N 16
ATOM 8583 C CA . ASN A 1 9 ? -2.296 11.154 -3.600 1.00 71.25 10 ASN A CA 16
ATOM 8584 C C . ASN A 1 9 ? -2.245 12.180 -4.728 1.00 74.14 10 ASN A C 16
ATOM 8585 O O . ASN A 1 9 ? -2.974 13.172 -4.712 1.00 0.11 10 ASN A O 16
ATOM 8596 N N . ARG A 1 10 ? -1.381 11.933 -5.707 1.00 4.10 11 ARG A N 16
ATOM 8597 C CA . ARG A 1 10 ? -1.234 12.835 -6.843 1.00 12.32 11 ARG A CA 16
ATOM 8598 C C . ARG A 1 10 ? -2.590 13.140 -7.473 1.00 41.32 11 ARG A C 16
ATOM 8599 O O . ARG A 1 10 ? -2.802 14.222 -8.024 1.00 24.34 11 ARG A O 16
ATOM 8620 N N . LEU A 1 11 ? -3.505 12.181 -7.389 1.00 64.45 12 LEU A N 16
ATOM 8621 C CA . LEU A 1 11 ? -4.840 12.346 -7.952 1.00 74.30 12 LEU A CA 16
ATOM 8622 C C . LEU A 1 11 ? -5.602 13.453 -7.231 1.00 30.04 12 LEU A C 16
ATOM 8623 O O . LEU A 1 11 ? -6.205 14.319 -7.863 1.00 60.23 12 LEU A O 16
ATOM 8639 N N . ASN A 1 12 ? -5.568 13.419 -5.902 1.00 42.24 13 ASN A N 16
ATOM 8640 C CA . ASN A 1 12 ? -6.254 14.421 -5.095 1.00 3.25 13 ASN A CA 16
ATOM 8641 C C . ASN A 1 12 ? -5.505 15.750 -5.125 1.00 51.34 13 ASN A C 16
ATOM 8642 O O . ASN A 1 12 ? -6.116 16.819 -5.150 1.00 32.23 13 ASN A O 16
ATOM 8653 N N . PHE A 1 13 ? -4.178 15.676 -5.125 1.00 33.11 14 PHE A N 16
ATOM 8654 C CA . PHE A 1 13 ? -3.346 16.873 -5.153 1.00 24.34 14 PHE A CA 16
ATOM 8655 C C . PHE A 1 13 ? -3.492 17.607 -6.482 1.00 72.33 14 PHE A C 16
ATOM 8656 O O . PHE A 1 13 ? -3.547 18.837 -6.523 1.00 21.40 14 PHE A O 16
ATOM 8673 N N . LEU A 1 14 ? -3.555 16.844 -7.568 1.00 43.12 15 LEU A N 16
ATOM 8674 C CA . LEU A 1 14 ? -3.694 17.421 -8.901 1.00 34.41 15 LEU A CA 16
ATOM 8675 C C . LEU A 1 14 ? -5.043 18.117 -9.055 1.00 20.54 15 LEU A C 16
ATOM 8676 O O . LEU A 1 14 ? -5.115 19.264 -9.495 1.00 14.13 15 LEU A O 16
ATOM 8692 N N . LYS A 1 15 ? -6.110 17.415 -8.687 1.00 10.32 16 LYS A N 16
ATOM 8693 C CA . LYS A 1 15 ? -7.457 17.966 -8.780 1.00 30.42 16 LYS A CA 16
ATOM 8694 C C . LYS A 1 15 ? -7.656 19.090 -7.769 1.00 14.13 16 LYS A C 16
ATOM 8695 O O . LYS A 1 15 ? -8.492 19.974 -7.963 1.00 64.44 16 LYS A O 16
ATOM 8714 N N . LYS A 1 16 ? -6.883 19.052 -6.689 1.00 14.34 17 LYS A N 16
ATOM 8715 C CA . LYS A 1 16 ? -6.972 20.069 -5.648 1.00 14.35 17 LYS A CA 16
ATOM 8716 C C . LYS A 1 16 ? -6.309 21.367 -6.097 1.00 13.42 17 LYS A C 16
ATOM 8717 O O . LYS A 1 16 ? -6.811 22.458 -5.823 1.00 4.30 17 LYS A O 16
ATOM 8736 N N . ILE A 1 17 ? -5.182 21.242 -6.788 1.00 63.15 18 ILE A N 16
ATOM 8737 C CA . ILE A 1 17 ? -4.453 22.405 -7.278 1.00 4.45 18 ILE A CA 16
ATOM 8738 C C . ILE A 1 17 ? -5.022 22.893 -8.605 1.00 72.04 18 ILE A C 16
ATOM 8739 O O . ILE A 1 17 ? -4.998 24.087 -8.902 1.00 44.40 18 ILE A O 16
ATOM 8755 N N . SER A 1 18 ? -5.537 21.960 -9.400 1.00 43.25 19 SER A N 16
ATOM 8756 C CA . SER A 1 18 ? -6.111 22.294 -10.698 1.00 54.33 19 SER A CA 16
ATOM 8757 C C . SER A 1 18 ? -7.141 23.412 -10.565 1.00 33.10 19 SER A C 16
ATOM 8758 O O . SER A 1 18 ? -7.190 24.326 -11.388 1.00 34.32 19 SER A O 16
ATOM 8766 N N . GLN A 1 19 ? -7.962 23.331 -9.522 1.00 62.45 20 GLN A N 16
ATOM 8767 C CA . GLN A 1 19 ? -8.991 24.335 -9.281 1.00 74.53 20 GLN A CA 16
ATOM 8768 C C . GLN A 1 19 ? -8.395 25.738 -9.288 1.00 12.31 20 GLN A C 16
ATOM 8769 O O . GLN A 1 19 ? -9.076 26.711 -9.614 1.00 32.24 20 GLN A O 16
ATOM 8783 N N . ARG A 1 20 ? -7.120 25.836 -8.926 1.00 12.00 21 ARG A N 16
ATOM 8784 C CA . ARG A 1 20 ? -6.433 27.121 -8.889 1.00 1.32 21 ARG A CA 16
ATOM 8785 C C . ARG A 1 20 ? -5.567 27.311 -10.131 1.00 22.33 21 ARG A C 16
ATOM 8786 O O . ARG A 1 20 ? -5.423 28.424 -10.635 1.00 43.55 21 ARG A O 16
ATOM 8807 N N . TYR A 1 21 ? -4.992 26.216 -10.617 1.00 53.43 22 TYR A N 16
ATOM 8808 C CA . TYR A 1 21 ? -4.138 26.262 -11.798 1.00 40.20 22 TYR A CA 16
ATOM 8809 C C . TYR A 1 21 ? -4.957 26.070 -13.071 1.00 21.12 22 TYR A C 16
ATOM 8810 O O . TYR A 1 21 ? -4.843 25.047 -13.746 1.00 4.40 22 TYR A O 16
ATOM 8828 N N . GLN A 1 22 ? -5.782 27.061 -13.391 1.00 51.31 23 GLN A N 16
ATOM 8829 C CA . GLN A 1 22 ? -6.621 27.002 -14.583 1.00 24.15 23 GLN A CA 16
ATOM 8830 C C . GLN A 1 22 ? -6.755 28.380 -15.223 1.00 31.52 23 GLN A C 16
ATOM 8831 O O . GLN A 1 22 ? -7.602 28.593 -16.091 1.00 64.30 23 GLN A O 16
ATOM 8845 N N . LYS A 1 23 ? -5.915 29.313 -14.788 1.00 70.25 24 LYS A N 16
ATOM 8846 C CA . LYS A 1 23 ? -5.938 30.671 -15.319 1.00 74.31 24 LYS A CA 16
ATOM 8847 C C . LYS A 1 23 ? -4.544 31.108 -15.757 1.00 72.21 24 LYS A C 16
ATOM 8848 O O . LYS A 1 23 ? -4.393 31.864 -16.717 1.00 22.11 24 LYS A O 16
ATOM 8867 N N . PHE A 1 24 ? -3.528 30.626 -15.049 1.00 13.23 25 PHE A N 16
ATOM 8868 C CA . PHE A 1 24 ? -2.146 30.967 -15.365 1.00 51.00 25 PHE A CA 16
ATOM 8869 C C . PHE A 1 24 ? -1.874 30.805 -16.858 1.00 10.13 25 PHE A C 16
ATOM 8870 O O . PHE A 1 24 ? -1.128 31.583 -17.451 1.00 64.33 25 PHE A O 16
ATOM 8887 N N . ALA A 1 25 ? -2.485 29.789 -17.458 1.00 21.45 26 ALA A N 16
ATOM 8888 C CA . ALA A 1 25 ? -2.310 29.524 -18.880 1.00 54.53 26 ALA A CA 16
ATOM 8889 C C . ALA A 1 25 ? -3.084 28.282 -19.307 1.00 32.30 26 ALA A C 16
ATOM 8890 O O . ALA A 1 25 ? -3.709 28.260 -20.369 1.00 4.55 26 ALA A O 16
ATOM 8897 N N . LEU A 1 26 ? -3.039 27.247 -18.474 1.00 44.55 27 LEU A N 16
ATOM 8898 C CA . LEU A 1 26 ? -3.735 25.999 -18.766 1.00 14.40 27 LEU A CA 16
ATOM 8899 C C . LEU A 1 26 ? -3.210 25.370 -20.052 1.00 53.24 27 LEU A C 16
ATOM 8900 O O . LEU A 1 26 ? -3.865 25.392 -21.095 1.00 64.11 27 LEU A O 16
ATOM 8916 N N . PRO A 1 27 ? -2.001 24.794 -19.979 1.00 34.20 28 PRO A N 16
ATOM 8917 C CA . PRO A 1 27 ? -1.363 24.145 -21.128 1.00 23.22 28 PRO A CA 16
ATOM 8918 C C . PRO A 1 27 ? -2.064 22.851 -21.526 1.00 61.42 28 PRO A C 16
ATOM 8919 O O . PRO A 1 27 ? -1.539 21.759 -21.310 1.00 32.40 28 PRO A O 16
ATOM 8930 N N . GLN A 1 28 ? -3.251 22.981 -22.109 1.00 52.50 29 GLN A N 16
ATOM 8931 C CA . GLN A 1 28 ? -4.024 21.821 -22.537 1.00 45.11 29 GLN A CA 16
ATOM 8932 C C . GLN A 1 28 ? -5.309 22.251 -23.237 1.00 21.44 29 GLN A C 16
ATOM 8933 O O . GLN A 1 28 ? -5.685 21.689 -24.266 1.00 30.24 29 GLN A O 16
ATOM 8947 N N . TYR A 1 29 ? -5.979 23.249 -22.672 1.00 24.04 30 TYR A N 16
ATOM 8948 C CA . TYR A 1 29 ? -7.224 23.752 -23.240 1.00 3.04 30 TYR A CA 16
ATOM 8949 C C . TYR A 1 29 ? -8.289 22.660 -23.269 1.00 51.45 30 TYR A C 16
ATOM 8950 O O . TYR A 1 29 ? -9.111 22.553 -22.359 1.00 13.45 30 TYR A O 16
ATOM 8968 N N . LEU A 1 30 ? -8.268 21.851 -24.323 1.00 0.23 31 LEU A N 16
ATOM 8969 C CA . LEU A 1 30 ? -9.231 20.766 -24.473 1.00 70.21 31 LEU A CA 16
ATOM 8970 C C . LEU A 1 30 ? -8.650 19.449 -23.968 1.00 74.22 31 LEU A C 16
ATOM 8971 O O . LEU A 1 30 ? -7.458 19.184 -24.122 1.00 21.30 31 LEU A O 16
ATOM 8987 N N . LYS A 1 31 ? -9.502 18.625 -23.367 1.00 23.14 32 LYS A N 16
ATOM 8988 C CA . LYS A 1 31 ? -9.075 17.333 -22.842 1.00 15.13 32 LYS A CA 16
ATOM 8989 C C . LYS A 1 31 ? -9.079 16.272 -23.938 1.00 3.50 32 LYS A C 16
ATOM 8990 O O . LYS A 1 31 ? -9.982 16.233 -24.774 1.00 62.21 32 LYS A O 16
ATOM 9009 N N . THR A 1 1 ? 2.024 -0.133 0.129 1.00 10.35 2 THR A N 17
ATOM 9010 C CA . THR A 1 1 ? 2.948 -0.049 -0.994 1.00 42.22 2 THR A CA 17
ATOM 9011 C C . THR A 1 1 ? 3.545 1.349 -1.112 1.00 23.21 2 THR A C 17
ATOM 9012 O O . THR A 1 1 ? 3.335 2.200 -0.248 1.00 11.14 2 THR A O 17
ATOM 9023 N N . LYS A 1 2 ? 4.291 1.580 -2.187 1.00 51.01 3 LYS A N 17
ATOM 9024 C CA . LYS A 1 2 ? 4.918 2.876 -2.420 1.00 33.31 3 LYS A CA 17
ATOM 9025 C C . LYS A 1 2 ? 4.357 3.533 -3.677 1.00 10.42 3 LYS A C 17
ATOM 9026 O O . LYS A 1 2 ? 4.427 4.753 -3.836 1.00 21.12 3 LYS A O 17
ATOM 9045 N N . LEU A 1 3 ? 3.800 2.719 -4.566 1.00 52.45 4 LEU A N 17
ATOM 9046 C CA . LEU A 1 3 ? 3.225 3.223 -5.809 1.00 60.43 4 LEU A CA 17
ATOM 9047 C C . LEU A 1 3 ? 1.750 3.565 -5.628 1.00 33.52 4 LEU A C 17
ATOM 9048 O O . LEU A 1 3 ? 1.260 4.557 -6.167 1.00 53.32 4 LEU A O 17
ATOM 9064 N N . THR A 1 4 ? 1.045 2.737 -4.862 1.00 63.43 5 THR A N 17
ATOM 9065 C CA . THR A 1 4 ? -0.374 2.951 -4.608 1.00 44.32 5 THR A CA 17
ATOM 9066 C C . THR A 1 4 ? -0.621 4.328 -4.002 1.00 75.13 5 THR A C 17
ATOM 9067 O O . THR A 1 4 ? -1.447 5.094 -4.498 1.00 42.20 5 THR A O 17
ATOM 9078 N N . GLU A 1 5 ? 0.099 4.635 -2.928 1.00 51.21 6 GLU A N 17
ATOM 9079 C CA . GLU A 1 5 ? -0.044 5.921 -2.255 1.00 73.12 6 GLU A CA 17
ATOM 9080 C C . GLU A 1 5 ? 0.090 7.072 -3.248 1.00 11.33 6 GLU A C 17
ATOM 9081 O O . GLU A 1 5 ? -0.863 7.813 -3.487 1.00 33.24 6 GLU A O 17
ATOM 9093 N N . GLU A 1 6 ? 1.280 7.216 -3.821 1.00 65.44 7 GLU A N 17
ATOM 9094 C CA . GLU A 1 6 ? 1.540 8.277 -4.787 1.00 13.54 7 GLU A CA 17
ATOM 9095 C C . GLU A 1 6 ? 0.498 8.265 -5.902 1.00 23.00 7 GLU A C 17
ATOM 9096 O O . GLU A 1 6 ? -0.081 9.298 -6.235 1.00 13.13 7 GLU A O 17
ATOM 9108 N N . GLU A 1 7 ? 0.268 7.088 -6.475 1.00 73.12 8 GLU A N 17
ATOM 9109 C CA . GLU A 1 7 ? -0.702 6.941 -7.554 1.00 14.41 8 GLU A CA 17
ATOM 9110 C C . GLU A 1 7 ? -2.104 7.313 -7.079 1.00 52.32 8 GLU A C 17
ATOM 9111 O O . GLU A 1 7 ? -3.005 7.545 -7.886 1.00 44.43 8 GLU A O 17
ATOM 9123 N N . LYS A 1 8 ? -2.282 7.367 -5.764 1.00 1.34 9 LYS A N 17
ATOM 9124 C CA . LYS A 1 8 ? -3.573 7.711 -5.179 1.00 4.31 9 LYS A CA 17
ATOM 9125 C C . LYS A 1 8 ? -3.598 9.171 -4.738 1.00 13.24 9 LYS A C 17
ATOM 9126 O O . LYS A 1 8 ? -4.660 9.727 -4.462 1.00 55.33 9 LYS A O 17
ATOM 9145 N N . ASN A 1 9 ? -2.422 9.786 -4.674 1.00 42.31 10 ASN A N 17
ATOM 9146 C CA . ASN A 1 9 ? -2.310 11.182 -4.267 1.00 52.31 10 ASN A CA 17
ATOM 9147 C C . ASN A 1 9 ? -2.274 12.102 -5.484 1.00 0.33 10 ASN A C 17
ATOM 9148 O O . ASN A 1 9 ? -2.660 13.269 -5.404 1.00 62.33 10 ASN A O 17
ATOM 9159 N N . ARG A 1 10 ? -1.808 11.569 -6.608 1.00 74.14 11 ARG A N 17
ATOM 9160 C CA . ARG A 1 10 ? -1.721 12.342 -7.842 1.00 31.35 11 ARG A CA 17
ATOM 9161 C C . ARG A 1 10 ? -3.093 12.872 -8.249 1.00 62.53 11 ARG A C 17
ATOM 9162 O O . ARG A 1 10 ? -3.197 13.857 -8.981 1.00 72.11 11 ARG A O 17
ATOM 9183 N N . LEU A 1 11 ? -4.142 12.211 -7.772 1.00 0.31 12 LEU A N 17
ATOM 9184 C CA . LEU A 1 11 ? -5.508 12.615 -8.087 1.00 10.13 12 LEU A CA 17
ATOM 9185 C C . LEU A 1 11 ? -5.982 13.715 -7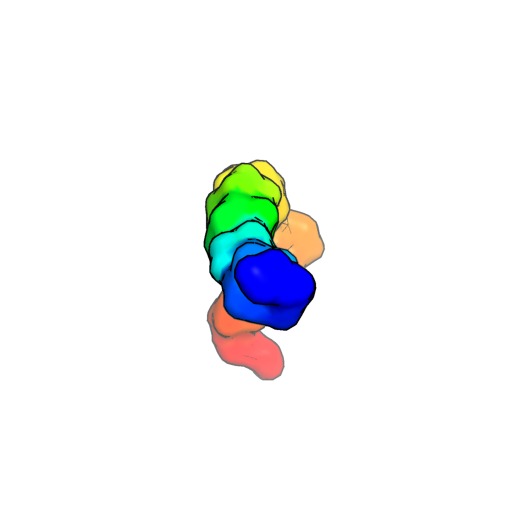.142 1.00 34.41 12 LEU A C 17
ATOM 9186 O O . LEU A 1 11 ? -6.569 14.706 -7.573 1.00 15.02 12 LEU A O 17
ATOM 9202 N N . ASN A 1 12 ? -5.721 13.532 -5.852 1.00 14.15 13 ASN A N 17
ATOM 9203 C CA . ASN A 1 12 ? -6.120 14.510 -4.845 1.00 73.44 13 ASN A CA 17
ATOM 9204 C C . ASN A 1 12 ? -5.298 15.788 -4.974 1.00 13.55 13 ASN A C 17
ATOM 9205 O O . ASN A 1 12 ? -5.800 16.888 -4.737 1.00 24.23 13 ASN A O 17
ATOM 9216 N N . PHE A 1 13 ? -4.033 15.637 -5.350 1.00 71.25 14 PHE A N 17
ATOM 9217 C CA . PHE A 1 13 ? -3.141 16.779 -5.510 1.00 43.11 14 PHE A CA 17
ATOM 9218 C C . PHE A 1 13 ? -3.518 17.596 -6.743 1.00 23.42 14 PHE A C 17
ATOM 9219 O O . PHE A 1 13 ? -3.471 18.826 -6.724 1.00 54.44 14 PHE A O 17
ATOM 9236 N N . LEU A 1 14 ? -3.890 16.902 -7.813 1.00 12.31 15 LEU A N 17
ATOM 9237 C CA . LEU A 1 14 ? -4.275 17.562 -9.056 1.00 31.31 15 LEU A CA 17
ATOM 9238 C C . LEU A 1 14 ? -5.553 18.373 -8.869 1.00 34.40 15 LEU A C 17
ATOM 9239 O O . LEU A 1 14 ? -5.643 19.520 -9.306 1.00 53.11 15 LEU A O 17
ATOM 9255 N N . LYS A 1 15 ? -6.540 17.769 -8.215 1.00 11.52 16 LYS A N 17
ATOM 9256 C CA . LYS A 1 15 ? -7.813 18.436 -7.966 1.00 30.53 16 LYS A CA 17
ATOM 9257 C C . LYS A 1 15 ? -7.666 19.506 -6.889 1.00 24.20 16 LYS A C 17
ATOM 9258 O O . LYS A 1 15 ? -8.406 20.489 -6.871 1.00 13.14 16 LYS A O 17
ATOM 9277 N N . LYS A 1 16 ? -6.704 19.309 -5.994 1.00 2.24 17 LYS A N 17
ATOM 9278 C CA . LYS A 1 16 ? -6.456 20.258 -4.915 1.00 15.42 17 LYS A CA 17
ATOM 9279 C C . LYS A 1 16 ? -5.788 21.523 -5.445 1.00 61.21 17 LYS A C 17
ATOM 9280 O O . LYS A 1 16 ? -5.981 22.612 -4.904 1.00 31.33 17 LYS A O 17
ATOM 9299 N N . ILE A 1 17 ? -5.003 21.371 -6.507 1.00 33.15 18 ILE A N 17
ATOM 9300 C CA . ILE A 1 17 ? -4.309 22.501 -7.111 1.00 11.34 18 ILE A CA 17
ATOM 9301 C C . ILE A 1 17 ? -5.090 23.055 -8.298 1.00 3.23 18 ILE A C 17
ATOM 9302 O O . ILE A 1 17 ? -5.046 24.253 -8.578 1.00 33.00 18 ILE A O 17
ATOM 9318 N N . SER A 1 18 ? -5.805 22.175 -8.991 1.00 41.12 19 SER A N 17
ATOM 9319 C CA . SER A 1 18 ? -6.595 22.575 -10.150 1.00 5.41 19 SER A CA 17
ATOM 9320 C C . SER A 1 18 ? -7.568 23.692 -9.784 1.00 70.25 19 SER A C 17
ATOM 9321 O O . SER A 1 18 ? -7.918 24.523 -10.622 1.00 64.11 19 SER A O 17
ATOM 9329 N N . GLN A 1 19 ? -8.001 23.703 -8.528 1.00 32.10 20 GLN A N 17
ATOM 9330 C CA . GLN A 1 19 ? -8.935 24.716 -8.051 1.00 41.33 20 GLN A CA 17
ATOM 9331 C C . GLN A 1 19 ? -8.345 26.115 -8.203 1.00 21.50 20 GLN A C 17
ATOM 9332 O O . GLN A 1 19 ? -9.072 27.087 -8.402 1.00 54.51 20 GLN A O 17
ATOM 9346 N N . ARG A 1 20 ? -7.023 26.207 -8.107 1.00 64.01 21 ARG A N 17
ATOM 9347 C CA . ARG A 1 20 ? -6.335 27.487 -8.232 1.00 71.41 21 ARG A CA 17
ATOM 9348 C C . ARG A 1 20 ? -5.642 27.601 -9.587 1.00 13.52 21 ARG A C 17
ATOM 9349 O O . ARG A 1 20 ? -5.462 28.700 -10.112 1.00 51.41 21 ARG A O 17
ATOM 9370 N N . TYR A 1 21 ? -5.256 26.460 -10.146 1.00 40.44 22 TYR A N 17
ATOM 9371 C CA . TYR A 1 21 ? -4.580 26.433 -11.438 1.00 74.12 22 TYR A CA 17
ATOM 9372 C C . TYR A 1 21 ? -5.579 26.218 -12.571 1.00 54.21 22 TYR A C 17
ATOM 9373 O O . TYR A 1 21 ? -5.690 25.120 -13.115 1.00 64.02 22 TYR A O 17
ATOM 9391 N N . GLN A 1 22 ? -6.304 27.276 -12.920 1.00 52.14 23 GLN A N 17
ATOM 9392 C CA . GLN A 1 22 ? -7.294 27.204 -13.988 1.00 54.13 23 GLN A CA 17
ATOM 9393 C C . GLN A 1 22 ? -7.210 28.429 -14.893 1.00 4.12 23 GLN A C 17
ATOM 9394 O O . GLN A 1 22 ? -8.058 28.633 -15.762 1.00 21.15 23 GLN A O 17
ATOM 9408 N N . LYS A 1 23 ? -6.180 29.243 -14.683 1.00 55.01 24 LYS A N 17
ATOM 9409 C CA . LYS A 1 23 ? -5.983 30.448 -15.480 1.00 0.35 24 LYS A CA 17
ATOM 9410 C C . LYS A 1 23 ? -4.607 30.446 -16.138 1.00 1.35 24 LYS A C 17
ATOM 9411 O O . LYS A 1 23 ? -4.418 31.027 -17.207 1.00 11.14 24 LYS A O 17
ATOM 9430 N N . PHE A 1 24 ? -3.649 29.789 -15.493 1.00 22.50 25 PHE A N 17
ATOM 9431 C CA . PHE A 1 24 ? -2.290 29.711 -16.016 1.00 61.42 25 PHE A CA 17
ATOM 9432 C C . PHE A 1 24 ? -2.293 29.260 -17.474 1.00 34.30 25 PHE A C 17
ATOM 9433 O O . PHE A 1 24 ? -1.427 29.647 -18.257 1.00 2.52 25 PHE A O 17
ATOM 9450 N N . ALA A 1 25 ? -3.275 28.437 -17.830 1.00 41.54 26 ALA A N 17
ATOM 9451 C CA . ALA A 1 25 ? -3.393 27.934 -19.193 1.00 41.43 26 ALA A CA 17
ATOM 9452 C C . ALA A 1 25 ? -4.731 27.236 -19.407 1.00 35.24 26 ALA A C 17
ATOM 9453 O O . ALA A 1 25 ? -5.340 27.349 -20.472 1.00 0.24 26 ALA A O 17
ATOM 9460 N N . LEU A 1 26 ? -5.185 26.513 -18.389 1.00 22.34 27 LEU A N 17
ATOM 9461 C CA . LEU A 1 26 ? -6.452 25.794 -18.465 1.00 12.31 27 LEU A CA 17
ATOM 9462 C C . LEU A 1 26 ? -6.404 24.717 -19.544 1.00 4.31 27 LEU A C 17
ATOM 9463 O O . LEU A 1 26 ? -7.083 24.798 -20.567 1.00 40.35 27 LEU A O 17
ATOM 9479 N N . PRO A 1 27 ? -5.583 23.682 -19.311 1.00 1.42 28 PRO A N 17
ATOM 9480 C CA . PRO A 1 27 ? -5.428 22.568 -20.250 1.00 71.41 28 PRO A CA 17
ATOM 9481 C C . PRO A 1 27 ? -6.674 21.691 -20.319 1.00 63.24 28 PRO A C 17
ATOM 9482 O O . PRO A 1 27 ? -6.766 20.794 -21.158 1.00 11.45 28 PRO A O 17
ATOM 9493 N N . GLN A 1 28 ? -7.629 21.956 -19.434 1.00 4.21 29 GLN A N 17
ATOM 9494 C CA . GLN A 1 28 ? -8.869 21.190 -19.396 1.00 24.03 29 GLN A CA 17
ATOM 9495 C C . GLN A 1 28 ? -9.499 21.105 -20.782 1.00 10.12 29 GLN A C 17
ATOM 9496 O O . GLN A 1 28 ? -10.165 20.124 -21.113 1.00 22.31 29 GLN A O 17
ATOM 9510 N N . TYR A 1 29 ? -9.285 22.139 -21.588 1.00 12.13 30 TYR A N 17
ATOM 9511 C CA . TYR A 1 29 ? -9.835 22.183 -22.937 1.00 61.44 30 TYR A CA 17
ATOM 9512 C C . TYR A 1 29 ? -8.737 21.992 -23.979 1.00 42.23 30 TYR A C 17
ATOM 9513 O O . TYR A 1 29 ? -8.973 21.440 -25.054 1.00 74.44 30 TYR A O 17
ATOM 9531 N N . LEU A 1 30 ? -7.535 22.453 -23.653 1.00 5.32 31 LEU A N 17
ATOM 9532 C CA . LEU A 1 30 ? -6.397 22.334 -24.559 1.00 14.11 31 LEU A CA 17
ATOM 9533 C C . LEU A 1 30 ? -6.057 20.870 -24.816 1.00 75.43 31 LEU A C 17
ATOM 9534 O O . LEU A 1 30 ? -5.645 20.148 -23.908 1.00 72.53 31 LEU A O 17
ATOM 9550 N N . LYS A 1 31 ? -6.231 20.437 -26.061 1.00 11.24 32 LYS A N 17
ATOM 9551 C CA . LYS A 1 31 ? -5.940 19.060 -26.440 1.00 61.12 32 LYS A CA 17
ATOM 9552 C C . LYS A 1 31 ? -6.732 18.080 -25.581 1.00 73.43 32 LYS A C 17
ATOM 9553 O O . LYS A 1 31 ? -6.421 16.889 -25.533 1.00 3.44 32 LYS A O 17
ATOM 9572 N N . THR A 1 1 ? 2.864 1.695 2.519 1.00 61.35 2 THR A N 18
ATOM 9573 C CA . THR A 1 1 ? 2.464 1.211 1.203 1.00 14.04 2 THR A CA 18
ATOM 9574 C C . THR A 1 1 ? 3.578 1.408 0.182 1.00 21.02 2 THR A C 18
ATOM 9575 O O . THR A 1 1 ? 4.700 1.774 0.534 1.00 14.14 2 THR A O 18
ATOM 9586 N N . LYS A 1 2 ? 3.263 1.163 -1.085 1.00 51.52 3 LYS A N 18
ATOM 9587 C CA . LYS A 1 2 ? 4.237 1.316 -2.159 1.00 70.34 3 LYS A CA 18
ATOM 9588 C C . LYS A 1 2 ? 3.540 1.511 -3.502 1.00 41.01 3 LYS A C 18
ATOM 9589 O O . LYS A 1 2 ? 2.620 0.769 -3.849 1.00 41.24 3 LYS A O 18
ATOM 9608 N N . LEU A 1 3 ? 3.984 2.512 -4.254 1.00 5.11 4 LEU A N 18
ATOM 9609 C CA . LEU A 1 3 ? 3.404 2.804 -5.560 1.00 63.12 4 LEU A CA 18
ATOM 9610 C C . LEU A 1 3 ? 2.033 3.455 -5.414 1.00 35.43 4 LEU A C 18
ATOM 9611 O O . LEU A 1 3 ? 1.834 4.607 -5.802 1.00 25.52 4 LEU A O 18
ATOM 9627 N N . THR A 1 4 ? 1.087 2.710 -4.849 1.00 21.13 5 THR A N 18
ATOM 9628 C CA . THR A 1 4 ? -0.266 3.214 -4.649 1.00 43.05 5 THR A CA 18
ATOM 9629 C C . THR A 1 4 ? -0.266 4.451 -3.758 1.00 60.24 5 THR A C 18
ATOM 9630 O O . THR A 1 4 ? -1.035 5.386 -3.980 1.00 23.32 5 THR A O 18
ATOM 9641 N N . GLU A 1 5 ? 0.601 4.449 -2.751 1.00 23.12 6 GLU A N 18
ATOM 9642 C CA . GLU A 1 5 ? 0.700 5.572 -1.826 1.00 52.34 6 GLU A CA 18
ATOM 9643 C C . GLU A 1 5 ? 1.037 6.861 -2.570 1.00 50.25 6 GLU A C 18
ATOM 9644 O O . GLU A 1 5 ? 0.406 7.896 -2.357 1.00 21.22 6 GLU A O 18
ATOM 9656 N N . GLU A 1 6 ? 2.036 6.789 -3.444 1.00 44.20 7 GLU A N 18
ATOM 9657 C CA . GLU A 1 6 ? 2.458 7.950 -4.218 1.00 44.45 7 GLU A CA 18
ATOM 9658 C C . GLU A 1 6 ? 1.437 8.282 -5.303 1.00 32.34 7 GLU A C 18
ATOM 9659 O O . GLU A 1 6 ? 0.956 9.411 -5.391 1.00 74.34 7 GLU A O 18
ATOM 9671 N N . GLU A 1 7 ? 1.112 7.289 -6.125 1.00 31.23 8 GLU A N 18
ATOM 9672 C CA . GLU A 1 7 ? 0.149 7.475 -7.204 1.00 10.53 8 GLU A CA 18
ATOM 9673 C C . GLU A 1 7 ? -1.148 8.083 -6.677 1.00 22.14 8 GLU A C 18
ATOM 9674 O O . GLU A 1 7 ? -1.780 8.902 -7.344 1.00 61.11 8 GLU A O 18
ATOM 9686 N N . LYS A 1 8 ? -1.539 7.675 -5.474 1.00 52.21 9 LYS A N 18
ATOM 9687 C CA . LYS A 1 8 ? -2.760 8.178 -4.855 1.00 3.12 9 LYS A CA 18
ATOM 9688 C C . LYS A 1 8 ? -2.608 9.645 -4.467 1.00 12.42 9 LYS A C 18
ATOM 9689 O O . LYS A 1 8 ? -3.573 10.408 -4.499 1.00 2.20 9 LYS A O 18
ATOM 9708 N N . ASN A 1 9 ? -1.391 10.034 -4.102 1.00 24.34 10 ASN A N 18
ATOM 9709 C CA . ASN A 1 9 ? -1.113 11.410 -3.708 1.00 52.44 10 ASN A CA 18
ATOM 9710 C C . ASN A 1 9 ? -1.288 12.359 -4.890 1.00 52.41 10 ASN A C 18
ATOM 9711 O O . ASN A 1 9 ? -1.857 13.442 -4.751 1.00 4.54 10 ASN A O 18
ATOM 9722 N N . ARG A 1 10 ? -0.796 11.945 -6.053 1.00 34.40 11 ARG A N 18
ATOM 9723 C CA . ARG A 1 10 ? -0.898 12.758 -7.259 1.00 23.40 11 ARG A CA 18
ATOM 9724 C C . ARG A 1 10 ? -2.338 13.202 -7.496 1.00 32.23 11 ARG A C 18
ATOM 9725 O O . ARG A 1 10 ? -2.590 14.335 -7.908 1.00 10.03 11 ARG A O 18
ATOM 9746 N N . LEU A 1 11 ? -3.280 12.302 -7.233 1.00 42.33 12 LEU A N 18
ATOM 9747 C CA . LEU A 1 11 ? -4.696 12.601 -7.418 1.00 22.20 12 LEU A CA 18
ATOM 9748 C C . LEU A 1 11 ? -5.144 13.717 -6.480 1.00 43.54 12 LEU A C 18
ATOM 9749 O O . LEU A 1 11 ? -6.038 14.496 -6.809 1.00 62.12 12 LEU A O 18
ATOM 9765 N N . ASN A 1 12 ? -4.514 13.790 -5.312 1.00 51.52 13 ASN A N 18
ATOM 9766 C CA . ASN A 1 12 ? -4.847 14.813 -4.327 1.00 42.33 13 ASN A CA 18
ATOM 9767 C C . ASN A 1 12 ? -4.101 16.112 -4.619 1.00 15.21 13 ASN A C 18
ATOM 9768 O O . ASN A 1 12 ? -4.662 17.202 -4.502 1.00 11.14 13 ASN A O 18
ATOM 9779 N N . PHE A 1 13 ? -2.834 15.988 -5.000 1.00 55.11 14 PHE A N 18
ATOM 9780 C CA . PHE A 1 13 ? -2.011 17.152 -5.308 1.00 74.34 14 PHE A CA 18
ATOM 9781 C C . PHE A 1 13 ? -2.520 17.861 -6.560 1.00 1.30 14 PHE A C 18
ATOM 9782 O O . PHE A 1 13 ? -2.612 19.089 -6.597 1.00 51.04 14 PHE A O 18
ATOM 9799 N N . LEU A 1 14 ? -2.848 17.080 -7.583 1.00 51.32 15 LEU A N 18
ATOM 9800 C CA . LEU A 1 14 ? -3.347 17.632 -8.838 1.00 11.51 15 LEU A CA 18
ATOM 9801 C C . LEU A 1 14 ? -4.669 18.362 -8.624 1.00 12.40 15 LEU A C 18
ATOM 9802 O O . LEU A 1 14 ? -4.873 19.464 -9.135 1.00 3.04 15 LEU A O 18
ATOM 9818 N N . LYS A 1 15 ? -5.565 17.742 -7.864 1.00 13.01 16 LYS A N 18
ATOM 9819 C CA . LYS A 1 15 ? -6.867 18.333 -7.578 1.00 73.22 16 LYS A CA 18
ATOM 9820 C C . LYS A 1 15 ? -6.734 19.500 -6.605 1.00 65.03 16 LYS A C 18
ATOM 9821 O O . LYS A 1 15 ? -7.495 20.465 -6.669 1.00 41.40 16 LYS A O 18
ATOM 9840 N N . LYS A 1 16 ? -5.760 19.406 -5.706 1.00 32.12 17 LYS A N 18
ATOM 9841 C CA . LYS A 1 16 ? -5.524 20.455 -4.721 1.00 21.42 17 LYS A CA 18
ATOM 9842 C C . LYS A 1 16 ? -4.989 21.718 -5.388 1.00 72.44 17 LYS A C 18
ATOM 9843 O O . LYS A 1 16 ? -5.304 22.832 -4.971 1.00 14.31 17 LYS A O 18
ATOM 9862 N N . ILE A 1 17 ? -4.181 21.535 -6.427 1.00 3.41 18 ILE A N 18
ATOM 9863 C CA . ILE A 1 17 ? -3.605 22.661 -7.153 1.00 73.30 18 ILE A CA 18
ATOM 9864 C C . ILE A 1 17 ? -4.519 23.106 -8.290 1.00 3.31 18 ILE A C 18
ATOM 9865 O O . ILE A 1 17 ? -4.549 24.283 -8.651 1.00 64.30 18 ILE A O 18
ATOM 9881 N N . SER A 1 18 ? -5.264 22.158 -8.849 1.00 41.42 19 SER A N 18
ATOM 9882 C CA . SER A 1 18 ? -6.178 22.453 -9.947 1.00 23.41 19 SER A CA 18
ATOM 9883 C C . SER A 1 18 ? -7.187 23.522 -9.541 1.00 53.14 19 SER A C 18
ATOM 9884 O O . SER A 1 18 ? -7.718 24.241 -10.387 1.00 41.43 19 SER A O 18
ATOM 9892 N N . GLN A 1 19 ? -7.447 23.619 -8.242 1.00 1.44 20 GLN A N 18
ATOM 9893 C CA . GLN A 1 19 ? -8.393 24.600 -7.723 1.00 53.24 20 GLN A CA 18
ATOM 9894 C C . GLN A 1 19 ? -7.948 26.019 -8.063 1.00 23.32 20 GLN A C 18
ATOM 9895 O O . GLN A 1 19 ? -8.775 26.909 -8.261 1.00 22.15 20 GLN A O 18
ATOM 9909 N N . ARG A 1 20 ? -6.636 26.222 -8.128 1.00 60.12 21 ARG A N 18
ATOM 9910 C CA . ARG A 1 20 ? -6.081 27.533 -8.442 1.00 63.12 21 ARG A CA 18
ATOM 9911 C C . ARG A 1 20 ? -5.507 27.556 -9.856 1.00 31.00 21 ARG A C 18
ATOM 9912 O O . ARG A 1 20 ? -5.501 28.594 -10.517 1.00 40.44 21 ARG A O 18
ATOM 9933 N N . TYR A 1 21 ? -5.026 26.405 -10.312 1.00 42.13 22 TYR A N 18
ATOM 9934 C CA . TYR A 1 21 ? -4.447 26.294 -11.646 1.00 73.30 22 TYR A CA 18
ATOM 9935 C C . TYR A 1 21 ? -5.521 25.972 -12.681 1.00 33.34 22 TYR A C 18
ATOM 9936 O O . TYR A 1 21 ? -5.477 24.929 -13.333 1.00 24.14 22 TYR A O 18
ATOM 9954 N N . GLN A 1 22 ? -6.485 26.876 -12.825 1.00 21.35 23 GLN A N 18
ATOM 9955 C CA . GLN A 1 22 ? -7.571 26.688 -13.779 1.00 42.55 23 GLN A CA 18
ATOM 9956 C C . GLN A 1 22 ? -7.680 27.883 -14.721 1.00 0.52 23 GLN A C 18
ATOM 9957 O O . GLN A 1 22 ? -8.544 27.920 -15.597 1.00 42.33 23 GLN A O 18
ATOM 9971 N N . LYS A 1 23 ? -6.799 28.860 -14.534 1.00 2.24 24 LYS A N 18
ATOM 9972 C CA . LYS A 1 23 ? -6.794 30.057 -15.366 1.00 15.31 24 LYS A CA 18
ATOM 9973 C C . LYS A 1 23 ? -5.426 30.271 -16.005 1.00 70.30 24 LYS A C 18
ATOM 9974 O O . LYS A 1 23 ? -5.241 31.185 -16.809 1.00 22.05 24 LYS A O 18
ATOM 9993 N N . PHE A 1 24 ? -4.470 29.421 -15.644 1.00 75.42 25 PHE A N 18
ATOM 9994 C CA . PHE A 1 24 ? -3.119 29.516 -16.183 1.00 42.11 25 PHE A CA 18
ATOM 9995 C C . PHE A 1 24 ? -3.101 29.178 -17.671 1.00 33.31 25 PHE A C 18
ATOM 9996 O O . PHE A 1 24 ? -2.306 29.725 -18.433 1.00 44.25 25 PHE A O 18
ATOM 10013 N N . ALA A 1 25 ? -3.985 28.271 -18.076 1.00 4.12 26 ALA A N 18
ATOM 10014 C CA . ALA A 1 25 ? -4.072 27.860 -19.472 1.00 14.24 26 ALA A CA 18
ATOM 10015 C C . ALA A 1 25 ? -5.171 26.821 -19.670 1.00 24.01 26 ALA A C 18
ATOM 10016 O O . ALA A 1 25 ? -5.833 26.793 -20.708 1.00 61.11 26 ALA A O 18
ATOM 10023 N N . LEU A 1 26 ? -5.359 25.968 -18.669 1.00 63.33 27 LEU A N 18
ATOM 10024 C CA . LEU A 1 26 ? -6.377 24.925 -18.734 1.00 51.21 27 LEU A CA 18
ATOM 10025 C C . LEU A 1 26 ? -6.248 24.117 -20.021 1.00 52.13 27 LEU A C 18
ATOM 10026 O O . LEU A 1 26 ? -6.955 24.349 -21.002 1.00 43.45 27 LEU A O 18
ATOM 10042 N N . PRO A 1 27 ? -5.326 23.143 -20.019 1.00 40.21 28 PRO A N 18
ATOM 10043 C CA . PRO A 1 27 ? -5.085 22.279 -21.178 1.00 64.22 28 PRO A CA 18
ATOM 10044 C C . PRO A 1 27 ? -6.241 21.318 -21.436 1.00 5.24 28 PRO A C 18
ATOM 10045 O O . PRO A 1 27 ? -6.164 20.137 -21.099 1.00 3.01 28 PRO A O 18
ATOM 10056 N N . GLN A 1 28 ? -7.310 21.833 -22.034 1.00 64.04 29 GLN A N 18
ATOM 10057 C CA . GLN A 1 28 ? -8.481 21.019 -22.336 1.00 54.33 29 GLN A CA 18
ATOM 10058 C C . GLN A 1 28 ? -9.281 21.622 -23.486 1.00 52.43 29 GLN A C 18
ATOM 10059 O O . GLN A 1 28 ? -9.715 20.912 -24.394 1.00 3.12 29 GLN A O 18
ATOM 10073 N N . TYR A 1 29 ? -9.474 22.936 -23.441 1.00 65.05 30 TYR A N 18
ATOM 10074 C CA . TYR A 1 29 ? -10.224 23.634 -24.478 1.00 40.43 30 TYR A CA 18
ATOM 10075 C C . TYR A 1 29 ? -9.303 24.081 -25.610 1.00 74.41 30 TYR A C 18
ATOM 10076 O O . TYR A 1 29 ? -9.731 24.216 -26.757 1.00 42.14 30 TYR A O 18
ATOM 10094 N N . LEU A 1 30 ? -8.037 24.307 -25.279 1.00 50.22 31 LEU A N 18
ATOM 10095 C CA . LEU A 1 30 ? -7.053 24.738 -26.267 1.00 34.43 31 LEU A CA 18
ATOM 10096 C C . LEU A 1 30 ? -7.030 23.789 -27.461 1.00 43.10 31 LEU A C 18
ATOM 10097 O O . LEU A 1 30 ? -7.200 24.210 -28.606 1.00 24.24 31 LEU A O 18
ATOM 10113 N N . LYS A 1 31 ? -6.820 22.506 -27.187 1.00 1.02 32 LYS A N 18
ATOM 10114 C CA . LYS A 1 31 ? -6.778 21.496 -28.237 1.00 65.42 32 LYS A CA 18
ATOM 10115 C C . LYS A 1 31 ? -8.185 21.133 -28.700 1.00 62.41 32 LYS A C 18
ATOM 10116 O O . LYS A 1 31 ? -9.048 20.796 -27.889 1.00 50.02 32 LYS A O 18
ATOM 10135 N N . THR A 1 1 ? 2.137 0.421 -0.317 1.00 54.12 2 THR A N 19
ATOM 10136 C CA . THR A 1 1 ? 2.310 0.514 -1.761 1.00 54.33 2 THR A CA 19
ATOM 10137 C C . THR A 1 1 ? 3.162 1.721 -2.136 1.00 50.22 2 THR A C 19
ATOM 10138 O O . THR A 1 1 ? 3.231 2.701 -1.393 1.00 63.42 2 THR A O 19
ATOM 10149 N N . LYS A 1 2 ? 3.810 1.646 -3.294 1.00 34.41 3 LYS A N 19
ATOM 10150 C CA . LYS A 1 2 ? 4.657 2.733 -3.770 1.00 33.23 3 LYS A CA 19
ATOM 10151 C C . LYS A 1 2 ? 4.066 3.376 -5.020 1.00 73.33 3 LYS A C 19
ATOM 10152 O O . LYS A 1 2 ? 4.369 4.525 -5.343 1.00 4.25 3 LYS A O 19
ATOM 10171 N N . LEU A 1 3 ? 3.220 2.628 -5.720 1.00 54.45 4 LEU A N 19
ATOM 10172 C CA . LEU A 1 3 ? 2.584 3.126 -6.936 1.00 1.34 4 LEU A CA 19
ATOM 10173 C C . LEU A 1 3 ? 1.164 3.606 -6.650 1.00 64.45 4 LEU A C 19
ATOM 10174 O O . LEU A 1 3 ? 0.777 4.705 -7.048 1.00 35.12 4 LEU A O 19
ATOM 10190 N N . THR A 1 4 ? 0.393 2.774 -5.957 1.00 54.41 5 THR A N 19
ATOM 10191 C CA . THR A 1 4 ? -0.984 3.113 -5.617 1.00 44.15 5 THR A CA 19
ATOM 10192 C C . THR A 1 4 ? -1.061 4.470 -4.927 1.00 34.23 5 THR A C 19
ATOM 10193 O O . THR A 1 4 ? -1.704 5.394 -5.425 1.00 22.52 5 THR A O 19
ATOM 10204 N N . GLU A 1 5 ? -0.403 4.582 -3.778 1.00 5.44 6 GLU A N 19
ATOM 10205 C CA . GLU A 1 5 ? -0.398 5.828 -3.019 1.00 73.21 6 GLU A CA 19
ATOM 10206 C C . GLU A 1 5 ? -0.046 7.010 -3.917 1.00 3.32 6 GLU A C 19
ATOM 10207 O O . GLU A 1 5 ? -0.835 7.942 -4.071 1.00 61.33 6 GLU A O 19
ATOM 10219 N N . GLU A 1 6 ? 1.145 6.965 -4.505 1.00 64.43 7 GLU A N 19
ATOM 10220 C CA . GLU A 1 6 ? 1.603 8.033 -5.386 1.00 71.22 7 GLU A CA 19
ATOM 10221 C C . GLU A 1 6 ? 0.530 8.390 -6.411 1.00 62.32 7 GLU A C 19
ATOM 10222 O O . GLU A 1 6 ? 0.377 9.552 -6.784 1.00 52.14 7 GLU A O 19
ATOM 10234 N N . GLU A 1 7 ? -0.208 7.380 -6.862 1.00 14.50 8 GLU A N 19
ATOM 10235 C CA . GLU A 1 7 ? -1.266 7.588 -7.845 1.00 25.22 8 GLU A CA 19
ATOM 10236 C C . GLU A 1 7 ? -2.507 8.186 -7.190 1.00 52.51 8 GLU A C 19
ATOM 10237 O O . GLU A 1 7 ? -3.231 8.969 -7.805 1.00 54.52 8 GLU A O 19
ATOM 10249 N N . LYS A 1 8 ? -2.748 7.812 -5.938 1.00 64.22 9 LYS A N 19
ATOM 10250 C CA . LYS A 1 8 ? -3.900 8.311 -5.198 1.00 34.43 9 LYS A CA 19
ATOM 10251 C C . LYS A 1 8 ? -3.642 9.720 -4.673 1.00 71.44 9 LYS A C 19
ATOM 10252 O O . LYS A 1 8 ? -4.573 10.437 -4.311 1.00 11.12 9 LYS A O 19
ATOM 10271 N N . ASN A 1 9 ? -2.372 10.109 -4.638 1.00 1.23 10 ASN A N 19
ATOM 10272 C CA . ASN A 1 9 ? -1.992 11.433 -4.159 1.00 3.24 10 ASN A CA 19
ATOM 10273 C C . ASN A 1 9 ? -2.041 12.456 -5.290 1.00 22.23 10 ASN A C 19
ATOM 10274 O O . ASN A 1 9 ? -2.584 13.549 -5.129 1.00 74.30 10 ASN A O 19
ATOM 10285 N N . ARG A 1 10 ? -1.470 12.093 -6.434 1.00 23.35 11 ARG A N 19
ATOM 10286 C CA . ARG A 1 10 ? -1.448 12.978 -7.591 1.00 43.44 11 ARG A CA 19
ATOM 10287 C C . ARG A 1 10 ? -2.845 13.511 -7.895 1.00 1.41 11 ARG A C 19
ATOM 10288 O O . ARG A 1 10 ? -3.001 14.629 -8.390 1.00 20.53 11 ARG A O 19
ATOM 10309 N N . LEU A 1 11 ? -3.858 12.705 -7.596 1.00 4.42 12 LEU A N 19
ATOM 10310 C CA . LEU A 1 11 ? -5.243 13.095 -7.837 1.00 4.33 12 LEU A CA 19
ATOM 10311 C C . LEU A 1 11 ? -5.673 14.199 -6.876 1.00 44.20 12 LEU A C 19
ATOM 10312 O O . LEU A 1 11 ? -6.280 15.188 -7.284 1.00 0.34 12 LEU A O 19
ATOM 10328 N N . ASN A 1 12 ? -5.351 14.023 -5.598 1.00 40.25 13 ASN A N 19
ATOM 10329 C CA . ASN A 1 12 ? -5.703 15.006 -4.579 1.00 64.45 13 ASN A CA 19
ATOM 10330 C C . ASN A 1 12 ? -4.867 16.273 -4.734 1.00 72.23 13 ASN A C 19
ATOM 10331 O O . ASN A 1 12 ? -5.360 17.383 -4.533 1.00 32.25 13 ASN A O 19
ATOM 10342 N N . PHE A 1 13 ? -3.600 16.099 -5.094 1.00 41.12 14 PHE A N 19
ATOM 10343 C CA . PHE A 1 13 ? -2.695 17.228 -5.276 1.00 51.20 14 PHE A CA 19
ATOM 10344 C C . PHE A 1 13 ? -3.145 18.104 -6.442 1.00 72.50 14 PHE A C 19
ATOM 10345 O O . PHE A 1 13 ? -3.069 19.331 -6.377 1.00 54.31 14 PHE A O 19
ATOM 10362 N N . LEU A 1 14 ? -3.613 17.464 -7.508 1.00 33.41 15 LEU A N 19
ATOM 10363 C CA . LEU A 1 14 ? -4.076 18.183 -8.690 1.00 62.40 15 LEU A CA 19
ATOM 10364 C C . LEU A 1 14 ? -5.389 18.906 -8.408 1.00 45.43 15 LEU A C 19
ATOM 10365 O O . LEU A 1 14 ? -5.566 20.064 -8.787 1.00 43.34 15 LEU A O 19
ATOM 10381 N N . LYS A 1 15 ? -6.306 18.217 -7.739 1.00 12.23 16 LYS A N 19
ATOM 10382 C CA . LYS A 1 15 ? -7.602 18.794 -7.402 1.00 13.11 16 LYS A CA 19
ATOM 10383 C C . LYS A 1 15 ? -7.464 19.834 -6.295 1.00 3.30 16 LYS A C 19
ATOM 10384 O O . LYS A 1 15 ? -8.314 20.711 -6.143 1.00 14.33 16 LYS A O 19
ATOM 10403 N N . LYS A 1 16 ? -6.386 19.732 -5.525 1.00 2.21 17 LYS A N 19
ATOM 10404 C CA . LYS A 1 16 ? -6.133 20.665 -4.433 1.00 54.44 17 LYS A CA 19
ATOM 10405 C C . LYS A 1 16 ? -5.546 21.971 -4.959 1.00 2.21 17 LYS A C 19
ATOM 10406 O O . LYS A 1 16 ? -5.866 23.051 -4.461 1.00 42.22 17 LYS A O 19
ATOM 10425 N N . ILE A 1 17 ? -4.687 21.865 -5.967 1.00 62.20 18 ILE A N 19
ATOM 10426 C CA . ILE A 1 17 ? -4.057 23.038 -6.561 1.00 35.22 18 ILE A CA 19
ATOM 10427 C C . ILE A 1 17 ? -4.924 23.624 -7.670 1.00 63.15 18 ILE A C 19
ATOM 10428 O O . ILE A 1 17 ? -4.911 24.831 -7.910 1.00 45.21 18 ILE A O 19
ATOM 10444 N N . SER A 1 18 ? -5.677 22.761 -8.344 1.00 35.32 19 SER A N 19
ATOM 10445 C CA . SER A 1 18 ? -6.549 23.192 -9.430 1.00 54.20 19 SER A CA 19
ATOM 10446 C C . SER A 1 18 ? -7.458 24.331 -8.977 1.00 51.14 19 SER A C 19
ATOM 10447 O O . SER A 1 18 ? -7.809 25.209 -9.765 1.00 73.23 19 SER A O 19
ATOM 10455 N N . GLN A 1 19 ? -7.834 24.309 -7.703 1.00 34.41 20 GLN A N 19
ATOM 10456 C CA . GLN A 1 19 ? -8.703 25.338 -7.145 1.00 2.50 20 GLN A CA 19
ATOM 10457 C C . GLN A 1 19 ? -8.118 26.728 -7.376 1.00 24.21 20 GLN A C 19
ATOM 10458 O O . GLN A 1 19 ? -8.847 27.683 -7.641 1.00 14.10 20 GLN A O 19
ATOM 10472 N N . ARG A 1 20 ? -6.797 26.833 -7.273 1.00 63.42 21 ARG A N 19
ATOM 10473 C CA . ARG A 1 20 ? -6.114 28.106 -7.469 1.00 62.43 21 ARG A CA 19
ATOM 10474 C C . ARG A 1 20 ? -5.545 28.205 -8.882 1.00 3.34 21 ARG A C 19
ATOM 10475 O O . ARG A 1 20 ? -5.411 29.298 -9.432 1.00 53.43 21 ARG A O 19
ATOM 10496 N N . TYR A 1 21 ? -5.211 27.058 -9.461 1.00 64.14 22 TYR A N 19
ATOM 10497 C CA . TYR A 1 21 ? -4.653 27.016 -10.808 1.00 70.10 22 TYR A CA 19
ATOM 10498 C C . TYR A 1 21 ? -5.748 26.779 -11.844 1.00 22.32 22 TYR A C 19
ATOM 10499 O O . TYR A 1 21 ? -5.906 25.669 -12.352 1.00 4.10 22 TYR A O 19
ATOM 10517 N N . GLN A 1 22 ? -6.500 27.830 -12.151 1.00 53.22 23 GLN A N 19
ATOM 10518 C CA . GLN A 1 22 ? -7.581 27.737 -13.126 1.00 45.11 23 GLN A CA 19
ATOM 10519 C C . GLN A 1 22 ? -7.592 28.955 -14.044 1.00 0.11 23 GLN A C 19
ATOM 10520 O O . GLN A 1 22 ? -8.520 29.145 -14.830 1.00 70.35 23 GLN A O 19
ATOM 10534 N N . LYS A 1 23 ? -6.555 29.779 -13.938 1.00 40.13 24 LYS A N 19
ATOM 10535 C CA . LYS A 1 23 ? -6.444 30.979 -14.759 1.00 0.22 24 LYS A CA 19
ATOM 10536 C C . LYS A 1 23 ? -5.123 30.997 -15.521 1.00 3.13 24 LYS A C 19
ATOM 10537 O O . LYS A 1 23 ? -5.027 31.575 -16.604 1.00 2.14 24 LYS A O 19
ATOM 10556 N N . PHE A 1 24 ? -4.107 30.359 -14.949 1.00 44.40 25 PHE A N 19
ATOM 10557 C CA . PHE A 1 24 ? -2.791 30.302 -15.575 1.00 23.21 25 PHE A CA 19
ATOM 10558 C C . PHE A 1 24 ? -2.902 29.875 -17.036 1.00 25.13 25 PHE A C 19
ATOM 10559 O O . PHE A 1 24 ? -2.141 30.334 -17.887 1.00 25.20 25 PHE A O 19
ATOM 10576 N N . ALA A 1 25 ? -3.855 28.993 -17.317 1.00 62.24 26 ALA A N 19
ATOM 10577 C CA . ALA A 1 25 ? -4.067 28.504 -18.674 1.00 40.53 26 ALA A CA 19
ATOM 10578 C C . ALA A 1 25 ? -5.205 27.490 -18.721 1.00 42.42 26 ALA A C 19
ATOM 10579 O O . ALA A 1 25 ? -5.949 27.421 -19.701 1.00 3.35 26 ALA A O 19
ATOM 10586 N N . LEU A 1 26 ? -5.335 26.705 -17.658 1.00 63.51 27 LEU A N 19
ATOM 10587 C CA . LEU A 1 26 ? -6.382 25.693 -17.578 1.00 74.51 27 LEU A CA 19
ATOM 10588 C C . LEU A 1 26 ? -6.379 24.806 -18.820 1.00 14.35 27 LEU A C 19
ATOM 10589 O O . LEU A 1 26 ? -7.305 24.829 -19.631 1.00 12.22 27 LEU A O 19
ATOM 10605 N N . PRO A 1 27 ? -5.315 24.004 -18.972 1.00 11.31 28 PRO A N 19
ATOM 10606 C CA . PRO A 1 27 ? -5.167 23.093 -20.110 1.00 52.05 28 PRO A CA 19
ATOM 10607 C C . PRO A 1 27 ? -6.156 21.934 -20.057 1.00 72.34 28 PRO A C 19
ATOM 10608 O O . PRO A 1 27 ? -5.796 20.816 -19.688 1.00 54.23 28 PRO A O 19
ATOM 10619 N N . GLN A 1 28 ? -7.403 22.208 -20.429 1.00 24.32 29 GLN A N 19
ATOM 10620 C CA . GLN A 1 28 ? -8.443 21.186 -20.423 1.00 11.13 29 GLN A CA 19
ATOM 10621 C C . GLN A 1 28 ? -9.126 21.097 -21.783 1.00 60.44 29 GLN A C 19
ATOM 10622 O O . GLN A 1 28 ? -10.239 20.584 -21.898 1.00 35.32 29 GLN A O 19
ATOM 10636 N N . TYR A 1 29 ? -8.452 21.599 -22.812 1.00 70.30 30 TYR A N 19
ATOM 10637 C CA . TYR A 1 29 ? -8.995 21.578 -24.165 1.00 71.00 30 TYR A CA 19
ATOM 10638 C C . TYR A 1 29 ? -8.383 20.443 -24.981 1.00 2.35 30 TYR A C 19
ATOM 10639 O O . TYR A 1 29 ? -9.095 19.668 -25.620 1.00 62.30 30 TYR A O 19
ATOM 10657 N N . LEU A 1 30 ? -7.058 20.352 -24.953 1.00 22.13 31 LEU A N 19
ATOM 10658 C CA . LEU A 1 30 ? -6.347 19.312 -25.688 1.00 60.23 31 LEU A CA 19
ATOM 10659 C C . LEU A 1 30 ? -5.476 18.481 -24.752 1.00 21.15 31 LEU A C 19
ATOM 10660 O O . LEU A 1 30 ? -5.076 18.945 -23.683 1.00 61.54 31 LEU A O 19
ATOM 10676 N N . LYS A 1 31 ? -5.183 17.251 -25.160 1.00 35.33 32 LYS A N 19
ATOM 10677 C CA . LYS A 1 31 ? -4.357 16.355 -24.360 1.00 23.02 32 LYS A CA 19
ATOM 10678 C C . LYS A 1 31 ? -4.932 16.191 -22.957 1.00 1.45 32 LYS A C 19
ATOM 10679 O O . LYS A 1 31 ? -5.668 15.243 -22.684 1.00 13.14 32 LYS A O 19
ATOM 10698 N N . THR A 1 1 ? 1.322 -0.264 1.153 1.00 25.33 2 THR A N 20
ATOM 10699 C CA . THR A 1 1 ? 1.784 -0.319 -0.228 1.00 60.10 2 THR A CA 20
ATOM 10700 C C . THR A 1 1 ? 2.776 0.801 -0.521 1.00 62.50 2 THR A C 20
ATOM 10701 O O . THR A 1 1 ? 2.951 1.716 0.284 1.00 63.42 2 THR A O 20
ATOM 10712 N N . LYS A 1 2 ? 3.424 0.723 -1.679 1.00 14.03 3 LYS A N 20
ATOM 10713 C CA . LYS A 1 2 ? 4.398 1.731 -2.080 1.00 54.02 3 LYS A CA 20
ATOM 10714 C C . LYS A 1 2 ? 3.881 2.547 -3.260 1.00 52.45 3 LYS A C 20
ATOM 10715 O O . LYS A 1 2 ? 4.325 3.673 -3.492 1.00 72.31 3 LYS A O 20
ATOM 10734 N N . LEU A 1 3 ? 2.940 1.975 -4.003 1.00 72.20 4 LEU A N 20
ATOM 10735 C CA . LEU A 1 3 ? 2.361 2.650 -5.159 1.00 51.31 4 LEU A CA 20
ATOM 10736 C C . LEU A 1 3 ? 1.025 3.294 -4.801 1.00 42.22 4 LEU A C 20
ATOM 10737 O O . LEU A 1 3 ? 0.734 4.418 -5.213 1.00 64.33 4 LEU A O 20
ATOM 10753 N N . THR A 1 4 ? 0.216 2.576 -4.029 1.00 73.11 5 THR A N 20
ATOM 10754 C CA . THR A 1 4 ? -1.088 3.077 -3.614 1.00 75.13 5 THR A CA 20
ATOM 10755 C C . THR A 1 4 ? -0.969 4.454 -2.971 1.00 74.13 5 THR A C 20
ATOM 10756 O O . THR A 1 4 ? -1.711 5.374 -3.314 1.00 5.42 5 THR A O 20
ATOM 10767 N N . GLU A 1 5 ? -0.032 4.587 -2.038 1.00 43.34 6 GLU A N 20
ATOM 10768 C CA . GLU A 1 5 ? 0.183 5.854 -1.348 1.00 22.51 6 GLU A CA 20
ATOM 10769 C C . GLU A 1 5 ? 0.514 6.965 -2.340 1.00 34.01 6 GLU A C 20
ATOM 10770 O O . GLU A 1 5 ? -0.235 7.932 -2.475 1.00 41.22 6 GLU A O 20
ATOM 10782 N N . GLU A 1 6 ? 1.640 6.818 -3.031 1.00 0.35 7 GLU A N 20
ATOM 10783 C CA . GLU A 1 6 ? 2.070 7.810 -4.009 1.00 2.32 7 GLU A CA 20
ATOM 10784 C C . GLU A 1 6 ? 0.941 8.142 -4.980 1.00 71.21 7 GLU A C 20
ATOM 10785 O O . GLU A 1 6 ? 0.564 9.303 -5.136 1.00 31.32 7 GLU A O 20
ATOM 10797 N N . GLU A 1 7 ? 0.407 7.113 -5.631 1.00 34.02 8 GLU A N 20
ATOM 10798 C CA . GLU A 1 7 ? -0.678 7.295 -6.588 1.00 13.42 8 GLU A CA 20
ATOM 10799 C C . GLU A 1 7 ? -1.844 8.047 -5.952 1.00 11.21 8 GLU A C 20
ATOM 10800 O O . GLU A 1 7 ? -2.444 8.926 -6.572 1.00 23.12 8 GLU A O 20
ATOM 10812 N N . LYS A 1 8 ? -2.161 7.695 -4.710 1.00 44.14 9 LYS A N 20
ATOM 10813 C CA . LYS A 1 8 ? -3.253 8.335 -3.988 1.00 55.20 9 LYS A CA 20
ATOM 10814 C C . LYS A 1 8 ? -2.912 9.785 -3.658 1.00 74.13 9 LYS A C 20
ATOM 10815 O O . LYS A 1 8 ? -3.798 10.594 -3.386 1.00 50.10 9 LYS A O 20
ATOM 10834 N N . ASN A 1 9 ? -1.623 10.106 -3.686 1.00 61.23 10 ASN A N 20
ATOM 10835 C CA . ASN A 1 9 ? -1.165 11.459 -3.391 1.00 73.32 10 ASN A CA 20
ATOM 10836 C C . ASN A 1 9 ? -1.200 12.330 -4.643 1.00 61.12 10 ASN A C 20
ATOM 10837 O O . ASN A 1 9 ? -1.729 13.442 -4.624 1.00 23.52 10 ASN A O 20
ATOM 10848 N N . ARG A 1 10 ? -0.633 11.817 -5.730 1.00 73.23 11 ARG A N 20
ATOM 10849 C CA . ARG A 1 10 ? -0.599 12.548 -6.991 1.00 63.23 11 ARG A CA 20
ATOM 10850 C C . ARG A 1 10 ? -2.010 12.882 -7.465 1.00 11.54 11 ARG A C 20
ATOM 10851 O O . ARG A 1 10 ? -2.205 13.782 -8.283 1.00 51.02 11 ARG A O 20
ATOM 10872 N N . LEU A 1 11 ? -2.991 12.153 -6.945 1.00 72.11 12 LEU A N 20
ATOM 10873 C CA . LEU A 1 11 ? -4.385 12.372 -7.315 1.00 34.55 12 LEU A CA 20
ATOM 10874 C C . LEU A 1 11 ? -4.999 13.496 -6.485 1.00 64.55 12 LEU A C 20
ATOM 10875 O O . LEU A 1 11 ? -5.611 14.415 -7.026 1.00 10.42 12 LEU A O 20
ATOM 10891 N N . ASN A 1 12 ? -4.827 13.415 -5.170 1.00 32.21 13 ASN A N 20
ATOM 10892 C CA . ASN A 1 12 ? -5.362 14.426 -4.266 1.00 15.31 13 ASN A CA 20
ATOM 10893 C C . ASN A 1 12 ? -4.640 15.757 -4.450 1.00 1.40 13 ASN A C 20
ATOM 10894 O O . ASN A 1 12 ? -5.255 16.822 -4.399 1.00 55.41 13 ASN A O 20
ATOM 10905 N N . PHE A 1 13 ? -3.330 15.689 -4.665 1.00 33.33 14 PHE A N 20
ATOM 10906 C CA . PHE A 1 13 ? -2.523 16.888 -4.856 1.00 70.12 14 PHE A CA 20
ATOM 10907 C C . PHE A 1 13 ? -2.916 17.609 -6.142 1.00 75.23 14 PHE A C 20
ATOM 10908 O O . PHE A 1 13 ? -2.960 18.839 -6.190 1.00 21.12 14 PHE A O 20
ATOM 10925 N N . LEU A 1 14 ? -3.202 16.835 -7.183 1.00 62.34 15 LEU A N 20
ATOM 10926 C CA . LEU A 1 14 ? -3.592 17.398 -8.472 1.00 25.15 15 LEU A CA 20
ATOM 10927 C C . LEU A 1 14 ? -4.953 18.080 -8.378 1.00 61.44 15 LEU A C 20
ATOM 10928 O O . LEU A 1 14 ? -5.132 19.201 -8.853 1.00 5.51 15 LEU A O 20
ATOM 10944 N N . LYS A 1 15 ? -5.910 17.395 -7.762 1.00 14.33 16 LYS A N 20
ATOM 10945 C CA . LYS A 1 15 ? -7.256 17.935 -7.602 1.00 65.20 16 LYS A CA 20
ATOM 10946 C C . LYS A 1 15 ? -7.272 19.061 -6.573 1.00 64.31 16 LYS A C 20
ATOM 10947 O O . LYS A 1 15 ? -8.161 19.912 -6.583 1.00 0.04 16 LYS A O 20
ATOM 10966 N N . LYS A 1 16 ? -6.282 19.060 -5.687 1.00 5.31 17 LYS A N 20
ATOM 10967 C CA . LYS A 1 16 ? -6.179 20.083 -4.653 1.00 35.25 17 LYS A CA 20
ATOM 10968 C C . LYS A 1 16 ? -5.592 21.372 -5.218 1.00 20.01 17 LYS A C 20
ATOM 10969 O O . LYS A 1 16 ? -5.942 22.468 -4.780 1.00 43.52 17 LYS A O 20
ATOM 10988 N N . ILE A 1 17 ? -4.700 21.233 -6.193 1.00 23.55 18 ILE A N 20
ATOM 10989 C CA . ILE A 1 17 ? -4.067 22.386 -6.819 1.00 4.52 18 ILE A CA 20
ATOM 10990 C C . ILE A 1 17 ? -4.817 22.810 -8.077 1.00 13.03 18 ILE A C 20
ATOM 10991 O O . ILE A 1 17 ? -4.780 23.975 -8.472 1.00 3.22 18 ILE A O 20
ATOM 11007 N N . SER A 1 18 ? -5.500 21.856 -8.701 1.00 75.11 19 SER A N 20
ATOM 11008 C CA . SER A 1 18 ? -6.259 22.129 -9.916 1.00 12.20 19 SER A CA 20
ATOM 11009 C C . SER A 1 18 ? -7.337 23.178 -9.659 1.00 32.22 19 SER A C 20
ATOM 11010 O O . SER A 1 18 ? -7.718 23.925 -10.560 1.00 30.33 19 SER A O 20
ATOM 11018 N N . GLN A 1 19 ? -7.824 23.226 -8.423 1.00 51.00 20 GLN A N 20
ATOM 11019 C CA . GLN A 1 19 ? -8.859 24.182 -8.047 1.00 2.11 20 GLN A CA 20
ATOM 11020 C C . GLN A 1 19 ? -8.367 25.615 -8.226 1.00 73.31 20 GLN A C 20
ATOM 11021 O O . GLN A 1 19 ? -9.160 26.531 -8.444 1.00 35.32 20 GLN A O 20
ATOM 11035 N N . ARG A 1 20 ? -7.055 25.801 -8.133 1.00 23.34 21 ARG A N 20
ATOM 11036 C CA . ARG A 1 20 ? -6.458 27.122 -8.283 1.00 2.32 21 ARG A CA 20
ATOM 11037 C C . ARG A 1 20 ? -5.707 27.233 -9.607 1.00 21.54 21 ARG A C 20
ATOM 11038 O O . ARG A 1 20 ? -5.592 28.317 -10.179 1.00 34.24 21 ARG A O 20
ATOM 11059 N N . TYR A 1 21 ? -5.197 26.104 -10.087 1.00 50.01 22 TYR A N 20
ATOM 11060 C CA . TYR A 1 21 ? -4.455 26.074 -11.342 1.00 4.04 22 TYR A CA 20
ATOM 11061 C C . TYR A 1 21 ? -5.375 25.740 -12.512 1.00 30.05 22 TYR A C 20
ATOM 11062 O O . TYR A 1 21 ? -5.352 24.626 -13.034 1.00 33.00 22 TYR A O 20
ATOM 11080 N N . GLN A 1 22 ? -6.183 26.714 -12.917 1.00 12.11 23 GLN A N 20
ATOM 11081 C CA . GLN A 1 22 ? -7.112 26.524 -14.025 1.00 2.21 23 GLN A CA 20
ATOM 11082 C C . GLN A 1 22 ? -7.123 27.744 -14.941 1.00 31.41 23 GLN A C 20
ATOM 11083 O O . GLN A 1 22 ? -7.940 27.838 -15.858 1.00 25.44 23 GLN A O 20
ATOM 11097 N N . LYS A 1 23 ? -6.212 28.677 -14.687 1.00 21.33 24 LYS A N 20
ATOM 11098 C CA . LYS A 1 23 ? -6.115 29.891 -15.488 1.00 73.12 24 LYS A CA 20
ATOM 11099 C C . LYS A 1 23 ? -4.698 30.080 -16.020 1.00 53.41 24 LYS A C 20
ATOM 11100 O O . LYS A 1 23 ? -4.494 30.698 -17.066 1.00 34.43 24 LYS A O 20
ATOM 11119 N N . PHE A 1 24 ? -3.722 29.545 -15.295 1.00 33.43 25 PHE A N 20
ATOM 11120 C CA . PHE A 1 24 ? -2.324 29.654 -15.694 1.00 51.43 25 PHE A CA 20
ATOM 11121 C C . PHE A 1 24 ? -2.150 29.298 -17.168 1.00 21.34 25 PHE A C 20
ATOM 11122 O O . PHE A 1 24 ? -1.311 29.871 -17.861 1.00 44.30 25 PHE A O 20
ATOM 11139 N N . ALA A 1 25 ? -2.949 28.346 -17.638 1.00 71.22 26 ALA A N 20
ATOM 11140 C CA . ALA A 1 25 ? -2.885 27.913 -19.029 1.00 30.14 26 ALA A CA 20
ATOM 11141 C C . ALA A 1 25 ? -3.895 26.805 -19.306 1.00 32.44 26 ALA A C 20
ATOM 11142 O O . ALA A 1 25 ? -4.449 26.715 -20.402 1.00 41.12 26 ALA A O 20
ATOM 11149 N N . LEU A 1 26 ? -4.130 25.962 -18.306 1.00 75.21 27 LEU A N 20
ATOM 11150 C CA . LEU A 1 26 ? -5.074 24.858 -18.442 1.00 73.14 27 LEU A CA 20
ATOM 11151 C C . LEU A 1 26 ? -4.756 24.019 -19.676 1.00 35.22 27 LEU A C 20
ATOM 11152 O O . LEU A 1 26 ? -5.525 23.967 -20.636 1.00 61.34 27 LEU A O 20
ATOM 11168 N N . PRO A 1 27 ? -3.598 23.344 -19.650 1.00 63.31 28 PRO A N 20
ATOM 11169 C CA . PRO A 1 27 ? -3.153 22.492 -20.757 1.00 41.12 28 PRO A CA 20
ATOM 11170 C C . PRO A 1 27 ? -3.998 21.230 -20.894 1.00 10.23 28 PRO A C 20
ATOM 11171 O O . PRO A 1 27 ? -3.605 20.158 -20.436 1.00 34.44 28 PRO A O 20
ATOM 11182 N N . GLN A 1 28 ? -5.159 21.367 -21.527 1.00 22.54 29 GLN A N 20
ATOM 11183 C CA . GLN A 1 28 ? -6.059 20.236 -21.723 1.00 2.25 29 GLN A CA 20
ATOM 11184 C C . GLN A 1 28 ? -7.306 20.660 -22.491 1.00 42.15 29 GLN A C 20
ATOM 11185 O O . GLN A 1 28 ? -8.422 20.577 -21.978 1.00 41.51 29 GLN A O 20
ATOM 11199 N N . TYR A 1 29 ? -7.109 21.114 -23.724 1.00 44.20 30 TYR A N 20
ATOM 11200 C CA . TYR A 1 29 ? -8.217 21.554 -24.563 1.00 11.00 30 TYR A CA 20
ATOM 11201 C C . TYR A 1 29 ? -7.749 21.817 -25.991 1.00 23.30 30 TYR A C 20
ATOM 11202 O O . TYR A 1 29 ? -6.554 21.764 -26.285 1.00 23.11 30 TYR A O 20
ATOM 11220 N N . LEU A 1 30 ? -8.699 22.101 -26.875 1.00 64.52 31 LEU A N 20
ATOM 11221 C CA . LEU A 1 30 ? -8.385 22.373 -28.274 1.00 35.23 31 LEU A CA 20
ATOM 11222 C C . LEU A 1 30 ? -8.957 23.719 -28.708 1.00 5.05 31 LEU A C 20
ATOM 11223 O O . LEU A 1 30 ? -9.747 24.331 -27.989 1.00 3.42 31 LEU A O 20
ATOM 11239 N N . LYS A 1 31 ? -8.553 24.174 -29.889 1.00 31.01 32 LYS A N 20
ATOM 11240 C CA . LYS A 1 31 ? -9.026 25.446 -30.422 1.00 34.02 32 LYS A CA 20
ATOM 11241 C C . LYS A 1 31 ? -8.738 25.551 -31.916 1.00 2.11 32 LYS A C 20
ATOM 11242 O O . LYS A 1 31 ? -7.676 25.138 -32.384 1.00 34.24 32 LYS A O 20
#

GO terms:
  GO:0005576 extracellular region (C, IDA)
  GO:0005794 Golgi apparatus (C, IDA)
  GO:0005796 Golgi lumen (C, IDA)
  GO:0042803 protein homodimerization activity (F, IDA)
  GO:0032355 response to estradiol (P, IDA)
  GO:0032570 response to progesterone (P, IDA)
  GO:1903494 response to dehydroepiandrosterone (P, IDA)
  GO:1903496 response to 11-deoxycorticosterone (P, IDA)
  GO:0060416 response to growth hormone (P, IDA)
  GO:0035375 zymogen binding (F, IPI)

Radius of gyration: 11.88 Å; Cα contacts (8 Å, |Δi|>4): 1; chains: 1; bounding box: 14×31×26 Å

Secondary structure (DSSP, 8-state):
--HHHHHHHHHHHHHHHHTT-SSS---SS--

Nearest PDB structures (foldseek):
  6fs4-assembly1_A  TM=8.802E-01  e=3.455E-03  Bos taurus
  6fs4-assembly1_A  TM=9.071E-01  e=3.806E-03  Bos taurus
  6fs4-assembly1_A  TM=8.131E-01  e=3.400E-03  Bos taurus
  6fs4-assembly1_A  TM=9.423E-01  e=3.455E-03  Bos taurus
  6fs4-assembly1_A  TM=8.289E-01  e=2.642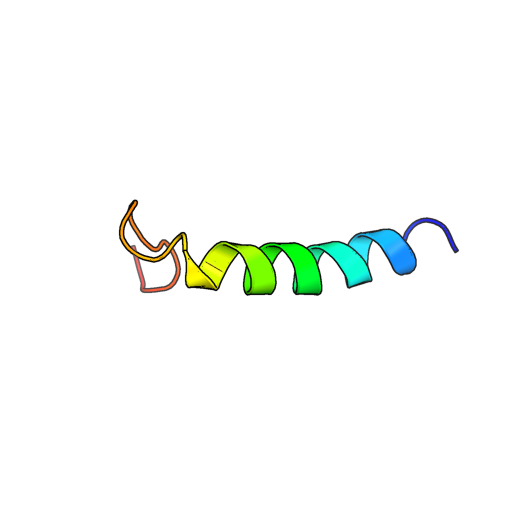E-03  Bos taurus

Sequence (31 aa):
TKLTEEEKNRLNFLKKISQRYQKFALPQYLKTKLTEEEKNRLNFLKKISQRYQKFALPQYLKTKLTEEEKNRLNFLKKISQRYQKFALPQYLKTKLTEEEKNRLNFLKKISQRYQKFALPQYLKTKLTEEEKNRLNFLKKISQRYQKFALPQYLKTKLTEEEKNRLNFLKKISQRYQKFALPQYLKTKLTEEEKNRLNFLKKISQRYQKFALPQYLKTKLTEEEKNRLNFLKKISQRYQKFALPQYLKTKLTEEEKNRLNFLKKISQRYQKFALPQYLKTKLTEEEKNRLNFLKKISQRYQKFALPQYLKTKLTEEEKNRLNFLKKISQRYQKFALPQYLKTKLTEEEKNRLNFLKKISQRYQKFALPQYLKTKLTEEEKNRLNFLKKISQRYQKFALPQYLKTKLTEEEKNRLNFLKKISQRYQKFALPQYLKTKLTEEEKNRLNFLKKISQRYQKFALPQYLKTKLTEEEKNRLNFLKKISQRYQKFALPQYLKTKLTEEEKNRLNFLKKISQRYQKFALPQYLKTKLTEEEKNRLNFLKKISQRYQKFALPQYLKTKLTEEEKNRLNFLKKISQRYQKFALPQYLKTKLTEEEKNRLNFLKKISQRYQKFALPQYLK

B-factor: mean 38.12, std 22.86, range [0.04, 75.52]

InterPro domains:
  IPR001588 Casein, alpha/beta [PF00363] (140-210)
  IPR011175 Alpha-s2 casein [PIRSF002371] (1-222)
  IPR011175 Alpha-s2 casein [PTHR16656] (1-222)
  IPR031305 Casein alpha/beta, conserved site [PS00306] (8-15)

Foldseek 3Di:
DVCCVVVVCVVCVCVVCCVVVCPVPNPDDDD

Solvent-accessible surface area: 3603 Å² total; per-residue (Å²): 123,159,135,88,104,110,97,123,70,140,108,82,122,90,143,163,46,26,135,190,101,103,191,92,68,38,99,124,149,154,231

Organism: Bos taurus (NCBI:txid9913)